Protein AF-A0A7R9BVS1-F1 (afdb_monomer)

Sequence (478 aa):
MEEESVSETPSDIEQAKMPVARDATTQDTLRSAGSISSQEAVDLSFDETMDLSGYHGETYTNYKREGGYSLYFRLEILYWLICMLVGIIIGLLVFAVDIISRTFGHFKYALMSRIVQDCNNDITSCFQVMLFITLGINIVATMISAIIAAFEGARTYSGSGLTLTATYLNGIFLPRALCVRTGFAMAIGIMFSLLGGMPTGREAPMVYLSAILMTSIASGAFFSRLSDKNFLWHFGAVDRDQKDLVSIGAAAGFAATLGTPFGGVIYVLEEGASFWKQSLAAKATMTAFLAFFVASQLTQLTYLAPYNHDIFGSLLEPGLGMDLGIALLDVPVAILMGTLGGALGALFNCMTMQLRKFRTGYVASIKKKLVESFVIALGVTGIMFANILTSSVCAEDKRVSRNLFDRRDSFQAVFNHNPVRVLLGPKLPILGMAAFSSGVLRRPVALTIMIAELINNFYFVPILLLTTISAMMIGNLF

Secondary structure (DSSP, 8-state):
---------TTSSTT--PPPP--THHHHHHTTSTT--HHHHHHHTT-EEP-TT--TTTHHHHHHHHSHHHHHHHHHHHHHHHHHHHHHHHHHHHHHHHHHHHHHHHHHHHHHHHHHHH--S-HHHHHHHHHHHHHHHHHHHHHHHHHHHHHS-TTTS-TTSHHHHHHHHTTEE-TTTT-HHHHHHHHHHHHHHHHTT-S--SHHHHHHHHHHHHHHHHTSTTTTTT---TTGGGGTSSHHHHHHHHHHHHHHHHHHHHS-HHHHHHHHHHHH-SS--HHHHHHHHHHHHHHHHHHHHHHHHHT-SS----TTS-SS-TT--------TTHHHHHHHHHHHHHHHHHHHHHHHHHHHHHHHHH--SHHHHHHHHHHHHHHHHHHHHHHHHH-----SSHHHHHHTTSTTHHHHHHHTT-TTHHHHTTHHHHHHHHHHHHHHH--HHHHHHHHHHHHT-GGGHHHHHHHHHHHHHHHHH-

Solvent-accessible surface area (backbone atoms only — not comparable to full-atom values): 25812 Å² total; per-residue (Å²): 138,80,86,83,82,85,82,82,75,100,73,80,81,83,71,84,77,75,83,80,81,78,71,72,69,64,63,62,59,59,70,72,57,84,85,71,51,79,66,56,58,56,56,59,74,66,56,44,72,50,64,73,78,62,68,61,77,56,62,54,48,46,48,62,67,72,54,42,73,68,49,54,53,51,53,52,52,47,50,54,49,50,41,48,55,46,14,44,52,45,4,51,48,51,40,52,55,49,52,53,43,48,53,47,46,51,52,56,50,51,53,52,53,48,58,58,67,73,52,82,85,54,72,67,64,44,51,50,53,53,45,54,52,53,46,49,51,18,42,54,28,37,49,54,17,49,50,49,40,54,72,68,29,69,82,60,55,52,83,53,35,44,65,57,50,43,42,40,40,67,38,40,43,60,88,71,47,76,33,68,68,51,39,52,48,48,59,55,25,48,44,26,29,52,60,20,66,49,100,65,79,68,56,49,40,45,18,34,36,23,17,26,50,33,37,32,57,50,27,23,65,65,44,60,83,77,45,93,66,75,72,42,41,70,56,40,74,44,69,54,45,36,44,54,32,32,44,29,15,31,8,16,20,33,1,35,65,71,66,15,35,66,19,16,43,41,37,39,45,75,58,40,48,94,73,81,57,71,70,55,52,53,49,21,45,51,15,2,47,40,3,23,49,43,21,50,52,54,54,56,62,70,38,75,54,102,51,96,59,78,77,86,34,32,100,48,65,81,73,67,83,61,84,69,71,84,50,83,71,52,53,65,52,30,41,52,37,2,42,52,16,0,48,52,13,29,51,49,51,51,52,51,49,53,51,48,54,48,37,63,73,75,42,67,50,65,71,49,44,50,52,48,54,48,54,48,39,51,49,53,48,50,51,55,55,49,48,60,73,68,52,85,77,79,65,89,45,79,66,53,63,66,35,55,78,36,87,75,42,38,58,62,62,61,58,78,75,46,85,70,54,83,80,61,52,83,58,53,64,56,46,42,52,44,2,28,50,12,12,60,69,63,46,30,67,26,51,32,41,29,53,23,51,37,62,70,41,70,84,47,38,68,57,44,38,48,12,10,45,38,0,27,56,46,22,70,74,104

Structure (mmCIF, N/CA/C/O backbone):
data_AF-A0A7R9BVS1-F1
#
_entry.id   AF-A0A7R9BVS1-F1
#
loop_
_atom_site.group_PDB
_atom_site.id
_atom_site.type_symbol
_atom_site.label_atom_id
_atom_site.label_alt_id
_atom_site.label_comp_id
_atom_site.label_asym_id
_atom_site.label_entity_id
_atom_site.label_seq_id
_atom_site.pdbx_PDB_ins_code
_atom_site.Cartn_x
_atom_site.Cartn_y
_atom_site.Cartn_z
_atom_site.occupancy
_atom_site.B_iso_or_equiv
_atom_site.auth_seq_id
_atom_site.auth_comp_id
_atom_site.auth_asym_id
_atom_site.auth_atom_id
_atom_site.pdbx_PDB_model_num
ATOM 1 N N . MET A 1 1 ? -29.706 -8.766 67.545 1.00 32.22 1 MET A N 1
ATOM 2 C CA . MET A 1 1 ? -30.332 -9.617 66.516 1.00 32.22 1 MET A CA 1
ATOM 3 C C . MET A 1 1 ? -29.886 -9.033 65.194 1.00 32.22 1 MET A C 1
ATOM 5 O O . MET A 1 1 ? -30.486 -8.076 64.735 1.00 32.22 1 MET A O 1
ATOM 9 N N . GLU A 1 2 ? -28.594 -9.183 64.924 1.00 24.02 2 GLU A N 1
ATOM 10 C CA . GLU A 1 2 ? -28.005 -10.291 64.148 1.00 24.02 2 GLU A CA 1
ATOM 11 C C . GLU A 1 2 ? -28.216 -10.062 62.653 1.00 24.02 2 GLU A C 1
ATOM 13 O O . GLU A 1 2 ? -29.323 -10.154 62.133 1.00 24.02 2 GLU A O 1
ATOM 18 N N . GLU A 1 3 ? -27.103 -9.665 62.036 1.00 22.92 3 GLU A N 1
ATOM 19 C CA . GLU A 1 3 ? -26.828 -9.681 60.609 1.00 22.92 3 GLU A CA 1
ATOM 20 C C . GLU A 1 3 ? -26.949 -11.112 60.073 1.00 22.92 3 GLU A C 1
ATOM 22 O O . GLU A 1 3 ? -26.413 -12.040 60.675 1.00 22.92 3 GLU A O 1
ATOM 27 N N . GLU A 1 4 ? -27.544 -11.275 58.893 1.00 24.16 4 GLU A N 1
ATOM 28 C CA . GLU A 1 4 ? -27.217 -12.394 58.011 1.00 24.16 4 GLU A CA 1
ATOM 29 C C . GLU A 1 4 ? -26.705 -11.832 56.685 1.00 24.16 4 GLU A C 1
ATOM 31 O O . GLU A 1 4 ? -27.445 -11.401 55.802 1.00 24.16 4 GLU A O 1
ATOM 36 N N . SER A 1 5 ? -25.379 -11.803 56.597 1.00 22.30 5 SER A N 1
ATOM 37 C CA . SER A 1 5 ? -24.600 -11.676 55.377 1.00 22.30 5 SER A CA 1
ATOM 38 C C . SER A 1 5 ? -24.616 -13.014 54.633 1.00 22.30 5 SER A C 1
ATOM 40 O O . SER A 1 5 ? -23.984 -13.975 55.079 1.00 22.30 5 SER A O 1
ATOM 42 N N . VAL A 1 6 ? -25.292 -13.084 53.487 1.00 25.03 6 VAL A N 1
ATOM 43 C CA . VAL A 1 6 ? -25.107 -14.198 52.550 1.00 25.03 6 VAL A CA 1
ATOM 44 C C . VAL A 1 6 ? -23.876 -13.889 51.706 1.00 25.03 6 VAL A C 1
ATOM 46 O O . VAL A 1 6 ? -23.833 -12.924 50.946 1.00 25.03 6 VAL A O 1
ATOM 49 N N . SER A 1 7 ? -22.846 -14.697 51.928 1.00 22.66 7 SER A N 1
ATOM 50 C CA . SER A 1 7 ? -21.613 -14.734 51.156 1.00 22.66 7 SER A CA 1
ATOM 51 C C . SER A 1 7 ? -21.810 -15.672 49.966 1.00 22.66 7 SER A C 1
ATOM 53 O O . SER A 1 7 ? -22.062 -16.859 50.152 1.00 22.66 7 SER A O 1
ATOM 55 N N . GLU A 1 8 ? -21.694 -15.152 48.746 1.00 23.56 8 GLU A N 1
ATOM 56 C CA . GLU A 1 8 ? -21.563 -15.975 47.541 1.00 23.56 8 GLU A CA 1
ATOM 57 C C . GLU A 1 8 ? -20.108 -15.924 47.066 1.00 23.56 8 GLU A C 1
ATOM 59 O O . GLU A 1 8 ? -19.511 -14.864 46.865 1.00 23.56 8 GLU A O 1
ATOM 64 N N . THR A 1 9 ? -19.508 -17.106 46.98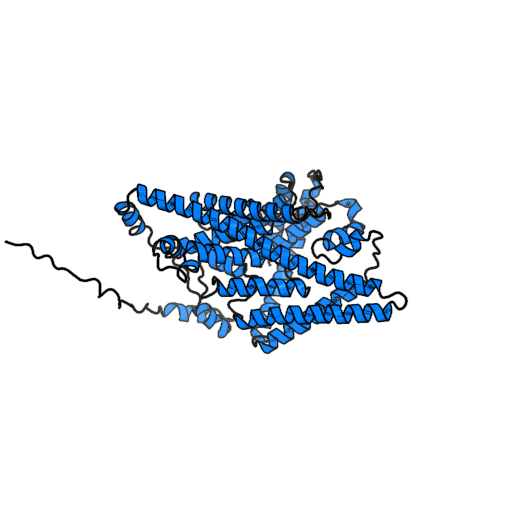3 1.00 23.55 9 THR A N 1
ATOM 65 C CA . THR A 1 9 ? -18.118 -17.362 46.611 1.00 23.55 9 THR A CA 1
ATOM 66 C C . THR A 1 9 ? -17.888 -17.241 45.097 1.00 23.55 9 THR A C 1
ATOM 68 O O . THR A 1 9 ? -18.787 -17.525 44.308 1.00 23.55 9 THR A O 1
ATOM 71 N N . PRO A 1 10 ? -16.668 -16.884 44.649 1.00 26.05 10 PRO A N 1
ATOM 72 C CA . PRO A 1 10 ? -16.351 -16.640 43.243 1.00 26.05 10 PRO A CA 1
ATOM 73 C C . PRO A 1 10 ? -16.032 -17.945 42.489 1.00 26.05 10 PRO A C 1
ATOM 75 O O . PRO A 1 10 ? -14.888 -18.178 42.102 1.00 26.05 10 PRO A O 1
ATOM 78 N N . SER A 1 11 ? -17.031 -18.809 42.293 1.00 25.31 11 SER A N 1
ATOM 79 C CA . SER A 1 11 ? -16.898 -20.045 41.493 1.00 25.31 11 SER A CA 1
ATOM 80 C C . SER A 1 11 ? -18.015 -20.286 40.470 1.00 25.31 11 SER A C 1
ATOM 82 O O . SER A 1 11 ? -17.870 -21.173 39.637 1.00 25.31 11 SER A O 1
ATOM 84 N N . ASP A 1 12 ? -19.070 -19.464 40.444 1.00 23.78 12 ASP A N 1
ATOM 85 C CA . ASP A 1 12 ? -20.275 -19.749 39.641 1.00 23.78 12 ASP A CA 1
ATOM 86 C C . ASP A 1 12 ? -20.422 -18.871 38.376 1.00 23.78 12 ASP A C 1
ATOM 88 O O . ASP A 1 12 ? -21.452 -18.881 37.706 1.00 23.78 12 ASP A O 1
ATOM 92 N N . ILE A 1 13 ? -19.371 -18.133 37.990 1.00 28.11 13 ILE A N 1
ATOM 93 C CA . ILE A 1 13 ? -19.349 -17.312 36.756 1.00 28.11 13 ILE A CA 1
ATOM 94 C C . ILE A 1 13 ? -18.940 -18.144 35.517 1.00 28.11 13 ILE A C 1
ATOM 96 O O . ILE A 1 13 ? -19.117 -17.724 34.372 1.00 28.11 13 ILE A O 1
ATOM 100 N N . GLU A 1 14 ? -18.477 -19.378 35.708 1.00 27.83 14 GLU A N 1
ATOM 101 C CA . GLU A 1 14 ? -18.008 -20.264 34.639 1.00 27.83 14 GLU A CA 1
ATOM 102 C C . GLU A 1 14 ? -19.115 -21.190 34.091 1.00 27.83 14 GLU A C 1
ATOM 104 O O . GLU A 1 14 ? -18.934 -22.400 34.088 1.00 27.83 14 GLU A O 1
ATOM 109 N N . GLN A 1 15 ? -20.267 -20.671 33.619 1.00 25.41 15 GLN A N 1
ATOM 110 C CA . GLN A 1 15 ? -21.163 -21.441 32.712 1.00 25.41 15 GLN A CA 1
ATOM 111 C C . GLN A 1 15 ? -22.359 -20.715 32.052 1.00 25.41 15 GLN A C 1
ATOM 113 O O . GLN A 1 15 ? -23.241 -21.377 31.506 1.00 25.41 15 GLN A O 1
ATOM 118 N N . ALA A 1 16 ? -22.409 -19.382 31.970 1.00 23.58 16 ALA A N 1
ATOM 119 C CA . ALA A 1 16 ? -23.481 -18.702 31.224 1.00 23.58 16 ALA A CA 1
ATOM 120 C C . ALA A 1 16 ? -23.173 -18.583 29.715 1.00 23.58 16 ALA A C 1
ATOM 122 O O . ALA A 1 16 ? -22.991 -17.494 29.175 1.00 23.58 16 ALA A O 1
ATOM 123 N N . LYS A 1 17 ? -23.124 -19.715 29.003 1.00 25.22 17 LYS A N 1
ATOM 124 C CA . LYS A 1 17 ? -23.156 -19.738 27.532 1.00 25.22 17 LYS A CA 1
ATOM 125 C C . LYS A 1 17 ? -24.623 -19.727 27.091 1.00 25.22 17 LYS A C 1
ATOM 127 O O . LYS A 1 17 ? -25.225 -20.785 26.926 1.00 25.22 17 LYS A O 1
ATOM 132 N N . MET A 1 18 ? -25.227 -18.545 26.955 1.00 22.34 18 MET A N 1
ATOM 133 C CA . MET A 1 18 ? -26.579 -18.445 26.390 1.00 22.34 18 MET A CA 1
ATOM 134 C C . MET A 1 18 ? -26.556 -18.724 24.876 1.00 22.34 18 MET A C 1
ATOM 136 O O . MET A 1 18 ? -25.643 -18.269 24.183 1.00 22.34 18 MET A O 1
ATOM 140 N N . PRO A 1 19 ? -27.544 -19.464 24.340 1.00 23.42 19 PRO A N 1
ATOM 141 C CA . PRO A 1 19 ? -27.681 -19.677 22.908 1.00 23.42 19 PRO A CA 1
ATOM 142 C C . PRO A 1 19 ? -28.219 -18.395 22.262 1.00 23.42 19 PRO A C 1
ATOM 144 O O . PRO A 1 19 ? -29.322 -17.954 22.577 1.00 23.42 19 PRO A O 1
ATOM 147 N N . VAL A 1 20 ? -27.451 -17.794 21.353 1.00 26.23 20 VAL A N 1
ATOM 148 C CA . VAL A 1 20 ? -27.939 -16.670 20.544 1.00 26.23 20 VAL A CA 1
ATOM 149 C C . VAL A 1 20 ? -29.036 -17.188 19.613 1.00 26.23 20 VAL A C 1
ATOM 151 O O . VAL A 1 20 ? -28.841 -18.148 18.861 1.00 26.23 20 VAL A O 1
ATOM 154 N N . ALA A 1 21 ? -30.213 -16.574 19.721 1.00 24.78 21 ALA A N 1
ATOM 155 C CA . ALA A 1 21 ? -31.386 -16.868 18.916 1.00 24.78 21 ALA A CA 1
ATOM 156 C C . ALA A 1 21 ? -31.069 -16.686 17.424 1.00 24.78 21 ALA A C 1
ATOM 158 O O . ALA A 1 21 ? -30.569 -15.650 16.994 1.00 24.78 21 ALA A O 1
ATOM 159 N N . ARG A 1 22 ? -31.353 -17.723 16.632 1.00 28.14 22 ARG A N 1
ATOM 160 C CA . ARG A 1 22 ? -31.291 -17.670 15.170 1.00 28.14 22 ARG A CA 1
ATOM 161 C C . ARG A 1 22 ? -32.528 -16.936 14.666 1.00 28.14 22 ARG A C 1
ATOM 163 O O . ARG A 1 22 ? -33.610 -17.521 14.660 1.00 28.14 22 ARG A O 1
ATOM 170 N N . ASP A 1 23 ? -32.363 -15.701 14.210 1.00 25.31 23 ASP A N 1
ATOM 171 C CA . ASP A 1 23 ? -33.404 -15.017 13.448 1.00 25.31 23 ASP A CA 1
ATOM 172 C C . ASP A 1 23 ? -33.556 -15.688 12.075 1.00 25.31 23 ASP A C 1
ATOM 174 O O . ASP A 1 23 ? -32.692 -15.614 11.198 1.00 25.31 23 ASP A O 1
ATOM 178 N N . ALA A 1 24 ? -34.674 -16.394 11.900 1.00 29.11 24 ALA A N 1
ATOM 179 C CA . ALA A 1 24 ? -35.049 -17.093 10.670 1.00 29.11 24 ALA A CA 1
ATOM 180 C C . ALA A 1 24 ? -35.364 -16.137 9.496 1.00 29.11 24 ALA A C 1
ATOM 182 O O . ALA A 1 24 ? -35.491 -16.566 8.353 1.00 29.11 24 ALA A O 1
ATOM 183 N N . THR A 1 25 ? -35.447 -14.833 9.753 1.00 28.58 25 THR A N 1
ATOM 184 C CA . THR A 1 25 ? -35.827 -13.779 8.800 1.00 28.58 25 THR A CA 1
ATOM 185 C C . THR A 1 25 ? -34.718 -13.385 7.818 1.00 28.58 25 THR A C 1
ATOM 187 O O . THR A 1 25 ? -35.017 -12.883 6.731 1.00 28.58 25 THR A O 1
ATOM 190 N N . THR A 1 26 ? -33.448 -13.665 8.130 1.00 32.09 26 THR A N 1
ATOM 191 C CA . THR A 1 26 ? -32.302 -13.347 7.251 1.00 32.09 26 THR A CA 1
ATOM 192 C C . THR A 1 26 ? -32.127 -14.367 6.117 1.00 32.09 26 THR A C 1
ATOM 194 O O . THR A 1 26 ? -31.581 -14.046 5.062 1.00 32.09 26 THR A O 1
ATOM 197 N N . GLN A 1 27 ? -32.623 -15.601 6.283 1.00 29.38 27 GLN A N 1
ATOM 198 C CA . GLN A 1 27 ? -32.535 -16.634 5.239 1.00 29.38 27 GLN A CA 1
ATOM 199 C C . GLN A 1 27 ? -33.532 -16.417 4.092 1.00 29.38 27 GLN A C 1
ATOM 201 O O . GLN A 1 27 ? -33.213 -16.729 2.942 1.00 29.38 27 GLN A O 1
ATOM 206 N N . ASP A 1 28 ? -34.703 -15.842 4.373 1.00 28.41 28 ASP A N 1
ATOM 207 C CA . ASP A 1 28 ? -35.747 -15.649 3.361 1.00 28.41 28 ASP A CA 1
ATOM 208 C C . ASP A 1 28 ? -35.514 -14.410 2.482 1.00 28.41 28 ASP A C 1
ATOM 210 O O . ASP A 1 28 ? -35.874 -14.409 1.303 1.00 28.41 28 ASP A O 1
ATOM 214 N N . THR A 1 29 ? -34.815 -13.389 2.986 1.00 31.98 29 THR A N 1
ATOM 215 C CA . THR A 1 29 ? -34.440 -12.205 2.190 1.00 31.98 29 THR A CA 1
ATOM 216 C C . THR A 1 29 ? -33.319 -12.502 1.186 1.00 31.98 29 THR A C 1
ATOM 218 O O . THR A 1 29 ? -33.362 -12.004 0.057 1.00 31.98 29 THR A O 1
ATOM 221 N N . LEU A 1 30 ? -32.381 -13.397 1.522 1.00 32.88 30 LEU A N 1
ATOM 222 C CA . LEU A 1 30 ? -31.272 -13.811 0.646 1.00 32.88 30 LEU A CA 1
ATOM 223 C C . LEU A 1 30 ? -31.706 -14.660 -0.562 1.00 32.88 30 LEU A C 1
ATOM 225 O O . LEU A 1 30 ? -30.997 -14.698 -1.565 1.00 32.88 30 LEU A O 1
ATOM 229 N N . ARG A 1 31 ? -32.880 -15.306 -0.520 1.00 28.92 31 ARG A N 1
ATOM 230 C CA . ARG A 1 31 ? -33.430 -16.050 -1.673 1.00 28.92 31 ARG A CA 1
ATOM 231 C C . ARG A 1 31 ? -34.017 -15.150 -2.763 1.00 28.92 31 ARG A C 1
ATOM 233 O O . ARG A 1 31 ? -34.166 -15.605 -3.894 1.00 28.92 31 ARG A O 1
ATOM 240 N N . SER A 1 32 ? -34.339 -13.895 -2.442 1.00 29.52 32 SER A N 1
ATOM 241 C CA . SER A 1 32 ? -34.945 -12.948 -3.392 1.00 29.52 32 SER A CA 1
ATOM 242 C C . SER A 1 32 ? -33.923 -12.196 -4.259 1.00 29.52 32 SER A C 1
ATOM 244 O O . SER A 1 32 ? -34.271 -11.697 -5.328 1.00 29.52 32 SER A O 1
ATOM 246 N N . ALA A 1 33 ? -32.650 -12.170 -3.851 1.00 32.38 33 ALA A N 1
ATOM 247 C CA . ALA A 1 33 ? -31.555 -11.574 -4.610 1.00 32.38 33 ALA A CA 1
ATOM 248 C C . ALA A 1 33 ? -30.860 -12.651 -5.461 1.00 32.38 33 ALA A C 1
ATOM 250 O O . ALA A 1 33 ? -29.947 -13.347 -5.019 1.00 32.38 33 ALA A O 1
ATOM 251 N N . GLY A 1 34 ? -31.328 -12.826 -6.696 1.00 34.31 34 GLY A N 1
ATOM 252 C CA . GLY A 1 34 ? -30.728 -13.765 -7.641 1.00 34.31 34 GLY A CA 1
ATOM 253 C C . GLY A 1 34 ? -29.242 -13.476 -7.909 1.00 34.31 34 GLY A C 1
ATOM 254 O O . GLY A 1 34 ? -28.859 -12.327 -8.118 1.00 34.31 34 GLY A O 1
ATOM 255 N N . SER A 1 35 ? -28.451 -14.557 -7.990 1.00 31.30 35 SER A N 1
ATOM 256 C CA . SER A 1 35 ? -27.040 -14.669 -8.436 1.00 31.30 35 SER A CA 1
ATOM 257 C C . SER A 1 35 ? -25.898 -14.687 -7.402 1.00 31.30 35 SER A C 1
ATOM 259 O O . SER A 1 35 ? -24.747 -14.497 -7.787 1.00 31.30 35 SER A O 1
ATOM 261 N N . ILE A 1 36 ? -26.145 -15.022 -6.132 1.00 35.16 36 ILE A N 1
ATOM 262 C CA . ILE A 1 36 ? -25.046 -15.330 -5.193 1.00 35.16 36 ILE A CA 1
ATOM 263 C C . ILE A 1 36 ? -24.688 -16.820 -5.296 1.00 35.16 36 ILE A C 1
ATOM 265 O O . ILE A 1 36 ? -25.555 -17.690 -5.181 1.00 35.16 36 ILE A O 1
ATOM 269 N N . SER A 1 37 ? -23.412 -17.130 -5.541 1.00 34.16 37 SER A N 1
ATOM 270 C CA . SER A 1 37 ? -22.929 -18.513 -5.542 1.00 34.16 37 SER A CA 1
ATOM 271 C C . SER A 1 37 ? -23.048 -19.121 -4.135 1.00 34.16 37 SER A C 1
ATOM 273 O O . SER A 1 37 ? -22.843 -18.446 -3.129 1.00 34.16 37 SER A O 1
ATOM 275 N N . SER A 1 38 ? -23.358 -20.414 -4.023 1.00 30.06 38 SER A N 1
ATOM 276 C CA . SER A 1 38 ? -23.560 -21.089 -2.728 1.00 30.06 38 SER A CA 1
ATOM 277 C C . SER A 1 38 ? -22.334 -21.056 -1.799 1.00 30.06 38 SER A C 1
ATOM 279 O O . SER A 1 38 ? -22.481 -21.274 -0.603 1.00 30.06 38 SER A O 1
ATOM 281 N N . GLN A 1 39 ? -21.138 -20.764 -2.321 1.00 32.47 39 GLN A N 1
ATOM 282 C CA . GLN A 1 39 ? -19.931 -20.517 -1.524 1.00 32.47 39 GLN A CA 1
ATOM 283 C C . GLN A 1 39 ? -19.864 -19.086 -0.968 1.00 32.47 39 GLN A C 1
ATOM 285 O O . GLN A 1 39 ? -19.523 -18.928 0.197 1.00 32.47 39 GLN A O 1
ATOM 290 N N . GLU A 1 40 ? -20.259 -18.061 -1.731 1.00 32.91 40 GLU A N 1
ATOM 291 C CA . GLU A 1 40 ? -20.332 -16.674 -1.234 1.00 32.91 40 GLU A CA 1
ATOM 292 C C . GLU A 1 40 ? -21.404 -16.505 -0.149 1.00 32.91 40 GLU A C 1
ATOM 294 O O . GLU A 1 40 ? -21.181 -15.790 0.821 1.00 32.91 40 GLU A O 1
ATOM 299 N N . ALA A 1 41 ? -22.537 -17.209 -0.254 1.00 28.03 41 ALA A N 1
ATOM 300 C CA . ALA A 1 41 ? -23.584 -17.182 0.774 1.00 28.03 41 ALA A CA 1
ATOM 301 C C . ALA A 1 41 ? -23.138 -17.833 2.099 1.00 28.03 41 ALA A C 1
ATOM 303 O O . ALA A 1 41 ? -23.508 -17.371 3.177 1.00 28.03 41 ALA A O 1
ATOM 304 N N . VAL A 1 42 ? -22.321 -18.891 2.024 1.00 38.44 42 VAL A N 1
ATOM 305 C CA . VAL A 1 42 ? -21.694 -19.500 3.206 1.00 38.44 42 VAL A CA 1
ATOM 306 C C . VAL A 1 42 ? -20.620 -18.569 3.761 1.00 38.44 42 VAL A C 1
ATOM 308 O O . VAL A 1 42 ? -20.534 -18.412 4.973 1.00 38.44 42 VAL A O 1
ATOM 311 N N . ASP A 1 43 ? -19.856 -17.889 2.907 1.00 34.03 43 ASP A N 1
ATOM 312 C CA . ASP A 1 43 ? -18.805 -16.978 3.348 1.00 34.03 43 ASP A CA 1
ATOM 313 C C . ASP A 1 43 ? -19.332 -15.706 4.031 1.00 34.03 43 ASP A C 1
ATOM 315 O O . ASP A 1 43 ? -18.746 -15.304 5.031 1.00 34.03 43 ASP A O 1
ATOM 319 N N . LEU A 1 44 ? -20.469 -15.158 3.583 1.00 42.59 44 LEU A N 1
ATOM 320 C CA . LEU A 1 44 ? -21.172 -14.048 4.245 1.00 42.59 44 LEU A CA 1
ATOM 321 C C . LEU A 1 44 ? -21.760 -14.424 5.614 1.00 42.59 44 LEU A C 1
ATOM 323 O O . LEU A 1 44 ? -21.952 -13.551 6.450 1.00 42.59 44 LEU A O 1
ATOM 327 N N . SER A 1 45 ? -22.049 -15.707 5.860 1.00 33.75 45 SER A N 1
ATOM 328 C CA . SER A 1 45 ? -22.611 -16.158 7.144 1.00 33.75 45 SER A CA 1
ATOM 329 C C . SER A 1 45 ? -21.589 -16.238 8.288 1.00 33.75 45 SER A C 1
ATOM 331 O O . SER A 1 45 ? -21.985 -16.458 9.430 1.00 33.75 45 SER A O 1
ATOM 333 N N . PHE A 1 46 ? -20.293 -16.070 7.989 1.00 46.34 46 PHE A N 1
ATOM 334 C CA . PHE A 1 46 ? -19.196 -16.103 8.967 1.00 46.34 46 PHE A CA 1
ATOM 335 C C . PHE A 1 46 ? -18.639 -14.723 9.338 1.00 46.34 46 PHE A C 1
ATOM 337 O O . PHE A 1 46 ? -17.858 -14.640 10.286 1.00 46.34 46 PHE A O 1
ATOM 344 N N . ASP A 1 47 ? -18.991 -13.671 8.597 1.00 51.94 47 ASP A N 1
ATOM 345 C CA . ASP A 1 47 ? -18.524 -12.316 8.878 1.00 51.94 47 ASP A CA 1
ATOM 346 C C . ASP A 1 47 ? -19.491 -11.664 9.877 1.00 51.94 47 ASP A C 1
ATOM 348 O O . ASP A 1 47 ? -20.636 -11.344 9.555 1.00 51.94 47 ASP A O 1
ATOM 352 N N . GLU A 1 48 ? -19.037 -11.508 11.119 1.00 65.12 48 GLU A N 1
ATOM 353 C CA . GLU A 1 48 ? -19.816 -10.884 12.189 1.00 65.12 48 GLU A CA 1
ATOM 354 C C . GLU A 1 48 ? -19.668 -9.358 12.121 1.00 65.12 48 GLU A C 1
ATOM 356 O O . GLU A 1 48 ? -18.587 -8.816 11.872 1.00 65.12 48 GLU A O 1
ATOM 361 N N . THR A 1 49 ? -20.759 -8.626 12.329 1.00 69.00 49 THR A N 1
ATOM 362 C CA . THR A 1 49 ? -20.695 -7.169 12.484 1.00 69.00 49 THR A CA 1
ATOM 363 C C . THR A 1 49 ? -20.150 -6.831 13.866 1.00 69.00 49 THR A C 1
ATOM 365 O O . THR A 1 49 ? -20.636 -7.369 14.855 1.00 69.00 49 THR A O 1
ATOM 368 N N . MET A 1 50 ? -19.175 -5.922 13.951 1.00 62.22 50 MET A N 1
ATOM 369 C CA . MET A 1 50 ? -18.670 -5.427 15.234 1.00 62.22 50 MET A CA 1
ATOM 370 C C . MET A 1 50 ? -19.755 -4.649 15.978 1.00 62.22 50 MET A C 1
ATOM 372 O O . MET A 1 50 ? -20.374 -3.739 15.414 1.00 62.22 50 MET A O 1
ATOM 376 N N . ASP A 1 51 ? -19.886 -4.907 17.277 1.00 63.81 51 ASP A N 1
ATOM 377 C CA . ASP A 1 51 ? -20.795 -4.181 18.164 1.00 63.81 51 ASP A CA 1
ATOM 378 C C . ASP A 1 51 ? -20.229 -2.796 18.531 1.00 63.81 51 ASP A C 1
ATOM 380 O O . ASP A 1 51 ? -19.840 -2.488 19.660 1.00 63.81 51 ASP A O 1
ATOM 384 N N . LEU A 1 52 ? -20.206 -1.890 17.548 1.00 56.50 52 LEU A N 1
ATOM 385 C CA . LEU A 1 52 ? -19.797 -0.486 17.721 1.00 56.50 52 LEU A CA 1
ATOM 386 C C . LEU A 1 52 ? -20.803 0.340 18.539 1.00 56.50 52 LEU A C 1
ATOM 388 O O . LEU A 1 52 ? -20.484 1.458 18.969 1.00 56.50 52 LEU A O 1
ATOM 392 N N . SER A 1 53 ? -22.011 -0.200 18.720 1.00 54.09 53 SER A N 1
ATOM 393 C CA . SER A 1 53 ? -23.093 0.319 19.559 1.00 54.09 53 SER A CA 1
ATOM 394 C C . SER A 1 53 ? -22.860 0.067 21.049 1.00 54.09 53 SER A C 1
ATOM 396 O O . SER A 1 53 ? -23.605 0.625 21.854 1.00 54.09 53 SER A O 1
ATOM 398 N N . GLY A 1 54 ? -21.826 -0.714 21.405 1.00 50.53 54 GLY A N 1
ATOM 399 C CA . GLY A 1 54 ? -21.490 -1.132 22.762 1.00 50.53 54 GLY A CA 1
ATOM 400 C C . GLY A 1 54 ? -21.751 -0.060 23.819 1.00 50.53 54 GLY A C 1
ATOM 401 O O . GLY A 1 54 ? -20.971 0.881 23.970 1.00 50.53 54 GLY A O 1
ATOM 402 N N . TYR A 1 55 ? -22.897 -0.225 24.492 1.00 43.72 55 TYR A N 1
ATOM 403 C CA . TYR A 1 55 ? -23.309 0.175 25.842 1.00 43.72 55 TYR A CA 1
ATOM 404 C C . TYR A 1 55 ? -22.343 1.094 26.629 1.00 43.72 55 TYR A C 1
ATOM 406 O O . TYR A 1 55 ? -21.934 0.810 27.748 1.00 43.72 55 TYR A O 1
ATOM 414 N N . HIS A 1 56 ? -21.996 2.263 26.090 1.00 44.38 56 HIS A N 1
ATOM 415 C CA . HIS A 1 56 ? -21.215 3.279 26.812 1.00 44.38 56 HIS A CA 1
ATOM 416 C C . HIS A 1 56 ? -22.035 4.039 27.868 1.00 44.38 56 HIS A C 1
ATOM 418 O O . HIS A 1 56 ? -21.471 4.827 28.627 1.00 44.38 56 HIS A O 1
ATOM 424 N N . GLY A 1 57 ? -23.354 3.834 27.916 1.00 45.66 57 GLY A N 1
ATOM 425 C CA . GLY A 1 57 ? -24.245 4.587 28.795 1.00 45.66 57 GLY A CA 1
ATOM 426 C C . GLY A 1 57 ? -24.095 4.248 30.276 1.00 45.66 57 GLY A C 1
ATOM 427 O O . GLY A 1 57 ? -24.141 5.166 31.090 1.00 45.66 57 GLY A O 1
ATOM 428 N N . GLU A 1 58 ? -23.882 2.973 30.624 1.00 39.88 58 GLU A N 1
ATOM 429 C CA . GLU A 1 58 ? -24.015 2.495 32.014 1.00 39.88 58 GLU A CA 1
ATOM 430 C C . GLU A 1 58 ? -22.723 1.902 32.594 1.00 39.88 58 GLU A C 1
ATOM 432 O O . GLU A 1 58 ? -22.301 2.311 33.668 1.00 39.88 58 GLU A O 1
ATOM 437 N N . THR A 1 59 ? -22.008 1.011 31.903 1.00 46.12 59 THR A N 1
ATOM 438 C CA . THR A 1 59 ? -20.774 0.407 32.455 1.00 46.12 59 THR A CA 1
ATOM 439 C C . THR A 1 59 ? -19.578 1.362 32.435 1.00 46.12 59 THR A C 1
ATOM 441 O O . THR A 1 59 ? -18.823 1.424 33.402 1.00 46.12 59 THR A O 1
ATOM 444 N N . TYR A 1 60 ? -19.421 2.173 31.383 1.00 49.53 60 TYR A N 1
ATOM 445 C CA . TYR A 1 60 ? -18.333 3.160 31.288 1.00 49.53 60 TYR A CA 1
ATOM 446 C C . TYR A 1 60 ? -18.544 4.353 32.233 1.00 49.53 60 TYR A C 1
ATOM 448 O O . TYR A 1 60 ? -17.596 4.875 32.822 1.00 49.53 60 TYR A O 1
ATOM 456 N N . THR A 1 61 ? -19.795 4.786 32.413 1.00 50.84 61 THR A N 1
ATOM 457 C CA . THR A 1 61 ? -20.160 5.816 33.394 1.00 50.84 61 THR A CA 1
ATOM 458 C C . THR A 1 61 ? -20.029 5.299 34.820 1.00 50.84 61 THR A C 1
ATOM 460 O O . THR A 1 61 ? -19.537 6.055 35.654 1.00 50.84 61 THR A O 1
ATOM 463 N N . ASN A 1 62 ? -20.362 4.031 35.090 1.00 49.44 62 ASN A N 1
ATOM 464 C CA . ASN A 1 62 ? -20.136 3.395 36.391 1.00 49.44 62 ASN A CA 1
ATOM 465 C C . ASN A 1 62 ? -18.641 3.250 36.700 1.00 49.44 62 ASN A C 1
ATOM 467 O O . ASN A 1 62 ? -18.219 3.665 37.773 1.00 49.44 62 ASN A O 1
ATOM 471 N N . TYR A 1 63 ? -17.800 2.852 35.740 1.00 52.97 63 TYR A N 1
ATOM 472 C CA . TYR A 1 63 ? -16.339 2.835 35.929 1.00 52.97 63 TYR A CA 1
ATOM 473 C C . TYR A 1 63 ? -15.758 4.244 36.141 1.00 52.97 63 TYR A C 1
ATOM 475 O O . TYR A 1 63 ? -14.857 4.452 36.955 1.00 52.97 63 TYR A O 1
ATOM 483 N N . LYS A 1 64 ? -16.306 5.253 35.448 1.00 50.84 64 LYS A N 1
ATOM 484 C CA . LYS A 1 64 ? -15.971 6.673 35.653 1.00 50.84 64 LYS A CA 1
ATOM 485 C C . LYS A 1 64 ? -16.431 7.187 37.025 1.00 50.84 64 LYS A C 1
ATOM 487 O O . LYS A 1 64 ? -15.813 8.109 37.559 1.00 50.84 64 LYS A O 1
ATOM 492 N N . ARG A 1 65 ? -17.494 6.604 37.586 1.00 53.84 65 ARG A N 1
ATOM 493 C CA . ARG A 1 65 ? -18.023 6.896 38.927 1.00 53.84 65 ARG A CA 1
ATOM 494 C C . ARG A 1 65 ? -17.224 6.200 40.032 1.00 53.84 65 ARG A C 1
ATOM 496 O O . ARG A 1 65 ? -17.002 6.816 41.066 1.00 53.84 65 ARG A O 1
ATOM 503 N N . GLU A 1 66 ? -16.775 4.969 39.800 1.00 60.50 66 GLU A N 1
ATOM 504 C CA . GLU A 1 66 ? -16.106 4.112 40.790 1.00 60.50 66 GLU A CA 1
ATOM 505 C C . GLU A 1 66 ? -14.574 4.273 40.805 1.00 60.50 66 GLU A C 1
ATOM 507 O O . GLU A 1 66 ? -13.960 4.231 41.867 1.00 60.50 66 GLU A O 1
ATOM 512 N N . GLY A 1 67 ? -13.935 4.516 39.654 1.00 61.28 67 GLY A N 1
ATOM 513 C CA . GLY A 1 67 ? -12.470 4.529 39.515 1.00 61.28 67 GLY A CA 1
ATOM 514 C C . GLY A 1 67 ? -11.762 5.819 39.951 1.00 61.28 67 GLY A C 1
ATOM 515 O O . GLY A 1 67 ? -10.537 5.845 40.065 1.00 61.28 67 GLY A O 1
ATOM 516 N N . GLY A 1 68 ? -12.500 6.900 40.207 1.00 72.50 68 GLY A N 1
ATOM 517 C CA . GLY A 1 68 ? -11.935 8.203 40.567 1.00 72.50 68 GLY A CA 1
ATOM 518 C C . GLY A 1 68 ? -11.141 8.886 39.437 1.00 72.50 68 GLY A C 1
ATOM 519 O O . GLY A 1 68 ? -10.564 8.264 38.544 1.00 72.50 68 GLY A O 1
ATOM 520 N N . TYR A 1 69 ? -11.069 10.220 39.480 1.00 76.19 69 TYR A N 1
ATOM 521 C CA . TYR A 1 69 ? -10.399 11.028 38.445 1.00 76.19 69 TYR A CA 1
ATOM 522 C C . TYR A 1 69 ? -8.910 10.663 38.253 1.00 76.19 69 TYR A C 1
ATOM 524 O O . TYR A 1 69 ? -8.380 10.740 37.144 1.00 76.19 69 TYR A O 1
ATOM 532 N N . SER A 1 70 ? -8.233 10.219 39.321 1.00 78.75 70 SER A N 1
ATOM 533 C CA . SER A 1 70 ? -6.809 9.855 39.289 1.00 78.75 70 SER A CA 1
ATOM 534 C C . SER A 1 70 ? -6.521 8.604 38.449 1.00 78.75 70 SER A C 1
ATOM 536 O O . SER A 1 70 ? -5.532 8.587 37.715 1.00 78.75 70 SER A O 1
ATOM 538 N N . LEU A 1 71 ? -7.377 7.575 38.504 1.00 77.06 71 LEU A N 1
ATOM 539 C CA . LEU A 1 71 ? -7.200 6.356 37.707 1.00 77.06 71 LEU A CA 1
ATOM 540 C C . LEU A 1 71 ? -7.399 6.648 36.220 1.00 77.06 71 LEU A C 1
ATOM 542 O O . LEU A 1 71 ? -6.578 6.242 35.401 1.00 77.06 71 LEU A O 1
ATOM 546 N N . TYR A 1 72 ? -8.442 7.412 35.886 1.00 75.44 72 TYR A N 1
ATOM 547 C CA . TYR A 1 72 ? -8.713 7.839 34.515 1.00 75.44 72 TYR A CA 1
ATOM 548 C C . TYR A 1 72 ? -7.533 8.615 33.924 1.00 75.44 72 TYR A C 1
ATOM 550 O O . TYR A 1 72 ? -7.064 8.311 32.830 1.00 75.44 72 TYR A O 1
ATOM 558 N N . PHE A 1 73 ? -7.002 9.579 34.680 1.00 81.94 73 PHE A N 1
ATOM 559 C CA . PHE A 1 73 ? -5.844 10.355 34.252 1.00 81.94 73 PHE A CA 1
ATOM 560 C C . PHE A 1 73 ? -4.608 9.470 34.005 1.00 81.94 73 PHE A C 1
ATOM 562 O O . PHE A 1 73 ? -3.909 9.652 33.010 1.00 81.94 73 PHE A O 1
ATOM 569 N N . ARG A 1 74 ? -4.363 8.466 34.863 1.00 83.00 74 ARG A N 1
ATOM 570 C CA . ARG A 1 74 ? -3.268 7.494 34.682 1.00 83.00 74 ARG A CA 1
ATOM 571 C C . ARG A 1 74 ? -3.461 6.610 33.448 1.00 83.00 74 ARG A C 1
ATOM 573 O O . ARG A 1 74 ? -2.492 6.384 32.727 1.00 83.00 74 ARG A O 1
ATOM 580 N N . LEU A 1 75 ? -4.679 6.126 33.201 1.00 80.62 75 LEU A N 1
ATOM 581 C CA . LEU A 1 75 ? -5.002 5.313 32.023 1.00 80.62 75 LEU A CA 1
ATOM 582 C C . LEU A 1 75 ? -4.838 6.112 30.728 1.00 80.62 75 LEU A C 1
ATOM 584 O O . LEU A 1 75 ? -4.263 5.609 29.767 1.00 80.62 75 LEU A O 1
ATOM 588 N N . GLU A 1 76 ? -5.264 7.374 30.718 1.00 84.06 76 GLU A N 1
ATOM 589 C CA . GLU A 1 76 ? -5.111 8.234 29.546 1.00 84.06 76 GLU A CA 1
ATOM 590 C C . GLU A 1 76 ? -3.628 8.499 29.243 1.00 84.06 76 GLU A C 1
ATOM 592 O O . GLU A 1 76 ? -3.198 8.310 28.106 1.00 84.06 76 GLU A O 1
ATOM 597 N N . ILE A 1 77 ? -2.811 8.840 30.252 1.00 87.12 77 ILE A N 1
ATOM 598 C CA . ILE A 1 77 ? -1.351 8.991 30.086 1.00 87.12 77 ILE A CA 1
ATOM 599 C C . ILE A 1 77 ? -0.722 7.704 29.556 1.00 87.12 77 ILE A C 1
ATOM 601 O O . ILE A 1 77 ? 0.097 7.742 28.638 1.00 87.12 77 ILE A O 1
ATOM 605 N N . LEU A 1 78 ? -1.099 6.560 30.121 1.00 85.88 78 LEU A N 1
ATOM 606 C CA . LEU A 1 78 ? -0.582 5.274 29.683 1.00 85.88 78 LEU A CA 1
ATOM 607 C C . LEU A 1 78 ? -0.926 4.996 28.220 1.00 85.88 78 LEU A C 1
ATOM 609 O O . LEU A 1 78 ? -0.066 4.534 27.476 1.00 85.88 78 LEU A O 1
ATOM 613 N N . TYR A 1 79 ? -2.143 5.319 27.786 1.00 85.88 79 TYR A N 1
ATOM 614 C CA . TYR A 1 79 ? -2.540 5.134 26.397 1.00 85.88 79 TYR A CA 1
ATOM 615 C C . TYR A 1 79 ? -1.697 6.004 25.451 1.00 85.88 79 TYR A C 1
ATOM 617 O O . TYR A 1 79 ? -1.218 5.518 24.426 1.00 85.88 79 TYR A O 1
ATOM 625 N N . TRP A 1 80 ? -1.423 7.258 25.824 1.00 90.81 80 TRP A N 1
ATOM 626 C CA . TRP A 1 80 ? -0.483 8.115 25.095 1.00 90.81 80 TRP A CA 1
ATOM 627 C C . TRP A 1 80 ? 0.927 7.515 25.024 1.00 90.81 80 TRP A C 1
ATOM 629 O O . TRP A 1 80 ? 1.536 7.508 23.954 1.00 90.81 80 TRP A O 1
ATOM 639 N N . LEU A 1 81 ? 1.435 6.963 26.129 1.00 90.94 81 LEU A N 1
ATOM 640 C CA . LEU A 1 81 ? 2.748 6.312 26.167 1.00 90.94 81 LEU A CA 1
ATOM 641 C C . LEU A 1 81 ? 2.803 5.053 25.293 1.00 90.94 81 LEU A C 1
ATOM 643 O O . LEU A 1 81 ? 3.787 4.856 24.583 1.00 90.94 81 LEU A O 1
ATOM 647 N N . ILE A 1 82 ? 1.751 4.230 25.295 1.00 89.69 82 ILE A N 1
ATOM 648 C CA . ILE A 1 82 ? 1.643 3.055 24.418 1.00 89.69 82 ILE A CA 1
ATOM 649 C C . ILE A 1 82 ? 1.638 3.500 22.953 1.00 89.69 82 ILE A C 1
ATOM 651 O O . ILE A 1 82 ? 2.409 2.975 22.155 1.00 89.69 82 ILE A O 1
ATOM 655 N N . CYS A 1 83 ? 0.837 4.511 22.605 1.00 92.44 83 CYS A N 1
ATOM 656 C CA . CYS A 1 83 ? 0.785 5.070 21.253 1.00 92.44 83 CYS A CA 1
ATOM 657 C C . CYS A 1 83 ? 2.158 5.579 20.784 1.00 92.44 83 CYS A C 1
ATOM 659 O O . CYS A 1 83 ? 2.535 5.361 19.633 1.00 92.44 83 CYS A O 1
ATOM 661 N N . MET A 1 84 ? 2.923 6.223 21.669 1.00 93.31 84 MET A N 1
ATOM 662 C CA . MET A 1 84 ? 4.281 6.694 21.381 1.00 93.31 84 MET A CA 1
ATOM 663 C C . MET A 1 84 ? 5.257 5.525 21.192 1.00 93.31 84 MET A C 1
ATOM 665 O O . MET A 1 84 ? 5.956 5.449 20.182 1.00 93.31 84 MET A O 1
ATOM 669 N N . LEU A 1 85 ? 5.274 4.572 22.127 1.00 93.94 85 LEU A N 1
ATOM 670 C CA . LEU A 1 85 ? 6.155 3.405 22.066 1.00 93.94 85 LEU A CA 1
ATOM 671 C C . LEU A 1 85 ? 5.915 2.590 20.789 1.00 93.94 85 LEU A C 1
ATOM 673 O O . LEU A 1 85 ? 6.859 2.235 20.085 1.00 93.94 85 LEU A O 1
ATOM 677 N N . VAL A 1 86 ? 4.648 2.329 20.464 1.00 93.62 86 VAL A N 1
ATOM 678 C CA . VAL A 1 86 ? 4.285 1.587 19.257 1.00 93.62 86 VAL A CA 1
ATOM 679 C C . VAL A 1 86 ? 4.634 2.374 17.994 1.00 93.62 86 VAL A C 1
ATOM 681 O O . VAL A 1 86 ? 5.095 1.768 17.033 1.00 93.62 86 VAL A O 1
ATOM 684 N N . GLY A 1 87 ? 4.492 3.704 17.986 1.00 95.94 87 GLY A N 1
ATOM 685 C CA . GLY A 1 87 ? 4.930 4.539 16.861 1.00 95.94 87 GLY A CA 1
ATOM 686 C C . GLY A 1 87 ? 6.410 4.340 16.523 1.00 95.94 87 GLY A C 1
ATOM 687 O O . GLY A 1 87 ? 6.756 4.135 15.360 1.00 95.94 87 GLY A O 1
ATOM 688 N N . ILE A 1 88 ? 7.277 4.288 17.541 1.00 96.38 88 ILE A N 1
ATOM 689 C CA . ILE A 1 88 ? 8.712 4.003 17.366 1.00 96.38 88 ILE A CA 1
ATOM 690 C C . ILE A 1 88 ? 8.925 2.600 16.785 1.00 96.38 88 ILE A C 1
ATOM 692 O O . ILE A 1 88 ? 9.696 2.429 15.840 1.00 96.38 88 ILE A O 1
ATOM 696 N N . ILE A 1 89 ? 8.220 1.597 17.318 1.00 95.69 89 ILE A N 1
ATOM 697 C CA . ILE A 1 89 ? 8.312 0.205 16.851 1.00 95.69 89 ILE A CA 1
ATOM 698 C C . ILE A 1 89 ? 7.854 0.079 15.390 1.00 95.69 89 ILE A C 1
ATOM 700 O O . ILE A 1 89 ? 8.506 -0.610 14.606 1.00 95.69 89 ILE A O 1
ATOM 704 N N . ILE A 1 90 ? 6.773 0.761 15.001 1.00 95.69 90 ILE A N 1
ATOM 705 C CA . ILE A 1 90 ? 6.282 0.787 13.617 1.00 95.69 90 ILE A CA 1
ATOM 706 C C . ILE A 1 90 ? 7.337 1.401 12.689 1.00 95.69 90 ILE A C 1
ATOM 708 O O . ILE A 1 90 ? 7.641 0.809 11.654 1.00 95.69 90 ILE A O 1
ATOM 712 N N . GLY A 1 91 ? 7.932 2.539 13.064 1.00 94.00 91 GLY A N 1
ATOM 713 C CA . GLY A 1 91 ? 8.996 3.170 12.277 1.00 94.00 91 GLY A CA 1
ATOM 714 C C . GLY A 1 91 ? 10.212 2.255 12.083 1.00 94.00 91 GLY A C 1
ATOM 715 O O . GLY A 1 91 ? 10.694 2.096 10.961 1.00 94.00 91 GLY A O 1
ATOM 716 N N . LEU A 1 92 ? 10.657 1.583 13.153 1.00 94.25 92 LEU A N 1
ATOM 717 C CA . LEU A 1 92 ? 11.743 0.594 13.110 1.00 94.25 92 LEU A CA 1
ATOM 718 C C . LEU A 1 92 ? 11.423 -0.590 12.193 1.00 94.25 92 LEU A C 1
ATOM 720 O O . LEU A 1 92 ? 12.279 -1.025 11.425 1.00 94.25 92 LEU A O 1
ATOM 724 N N . LEU A 1 93 ? 10.198 -1.113 12.263 1.00 92.62 93 LEU A N 1
ATOM 725 C CA . LEU A 1 93 ? 9.761 -2.232 11.436 1.00 92.62 93 LEU A CA 1
ATOM 726 C C . LEU A 1 93 ? 9.744 -1.863 9.950 1.00 92.62 93 LEU A C 1
ATOM 728 O O . LEU A 1 93 ? 10.275 -2.615 9.133 1.00 92.62 93 LEU A O 1
ATOM 732 N N . VAL A 1 94 ? 9.135 -0.728 9.597 1.00 90.50 94 VAL A N 1
ATOM 733 C CA . VAL A 1 94 ? 9.057 -0.274 8.200 1.00 90.50 94 VAL A CA 1
ATOM 734 C C . VAL A 1 94 ? 10.463 -0.073 7.643 1.00 90.50 94 VAL A C 1
ATOM 736 O O . VAL A 1 94 ? 10.766 -0.574 6.561 1.00 90.50 94 VAL A O 1
ATOM 739 N N . PHE A 1 95 ? 11.348 0.556 8.419 1.00 89.06 95 PHE A N 1
ATOM 740 C CA . PHE A 1 95 ? 12.759 0.691 8.074 1.00 89.06 95 PHE A CA 1
ATOM 741 C C . PHE A 1 95 ? 13.455 -0.671 7.891 1.00 89.06 95 PHE A C 1
ATOM 743 O O . PHE A 1 95 ? 14.161 -0.866 6.904 1.00 89.06 95 PHE A O 1
ATOM 750 N N . ALA A 1 96 ? 13.225 -1.642 8.782 1.00 90.31 96 ALA A N 1
ATOM 751 C CA . ALA A 1 96 ? 13.812 -2.980 8.686 1.00 90.31 96 ALA A CA 1
ATOM 752 C C . ALA A 1 96 ? 13.362 -3.733 7.418 1.00 90.31 96 ALA A C 1
ATOM 754 O O . ALA A 1 96 ? 14.177 -4.355 6.734 1.00 90.31 96 ALA A O 1
ATOM 755 N N . VAL A 1 97 ? 12.076 -3.665 7.065 1.00 87.00 97 VAL A N 1
ATOM 756 C CA . VAL A 1 97 ? 11.568 -4.278 5.826 1.00 87.00 97 VAL A CA 1
ATOM 757 C C . VAL A 1 97 ? 12.124 -3.567 4.593 1.00 87.00 97 VAL A C 1
ATOM 759 O O . VAL A 1 97 ? 12.485 -4.216 3.605 1.00 87.00 97 VAL A O 1
ATOM 762 N N . ASP A 1 98 ? 12.229 -2.240 4.654 1.00 82.50 98 ASP A N 1
ATOM 763 C CA . ASP A 1 98 ? 12.781 -1.414 3.588 1.00 82.50 98 ASP A CA 1
ATOM 764 C C . ASP A 1 98 ? 14.254 -1.747 3.306 1.00 82.50 98 ASP A C 1
ATOM 766 O O . ASP A 1 98 ? 14.596 -2.069 2.164 1.00 82.50 98 ASP A O 1
ATOM 770 N N . ILE A 1 99 ? 15.109 -1.751 4.335 1.00 83.94 99 ILE A N 1
ATOM 771 C CA . ILE A 1 99 ? 16.544 -2.022 4.177 1.00 83.94 99 ILE A CA 1
ATOM 772 C C . ILE A 1 99 ? 16.795 -3.429 3.634 1.00 83.94 99 ILE A C 1
ATOM 774 O O . ILE A 1 99 ? 17.537 -3.576 2.666 1.00 83.94 99 ILE A O 1
ATOM 778 N N . ILE A 1 100 ? 16.116 -4.452 4.164 1.00 86.62 100 ILE A N 1
ATOM 779 C CA . ILE A 1 100 ? 16.280 -5.837 3.699 1.00 86.62 100 ILE A CA 1
ATOM 780 C C . ILE A 1 100 ? 15.846 -5.966 2.232 1.00 86.62 100 ILE A C 1
ATOM 782 O O . ILE A 1 100 ? 16.572 -6.541 1.417 1.00 86.62 100 ILE A O 1
ATOM 786 N N . SER A 1 101 ? 14.700 -5.380 1.867 1.00 82.12 101 SER A N 1
ATOM 787 C CA . SER A 1 101 ? 14.209 -5.398 0.483 1.00 82.12 101 SER A CA 1
ATOM 788 C C . SER A 1 101 ? 15.184 -4.711 -0.479 1.00 82.12 101 SER A C 1
ATOM 790 O O . SER A 1 101 ? 15.415 -5.204 -1.586 1.00 82.12 101 SER A O 1
ATOM 792 N N . ARG A 1 102 ? 15.795 -3.592 -0.066 1.00 78.00 102 ARG A N 1
ATOM 793 C CA . ARG A 1 102 ? 16.812 -2.895 -0.868 1.00 78.00 102 ARG A CA 1
ATOM 794 C C . ARG A 1 102 ? 18.095 -3.699 -0.995 1.00 78.00 102 ARG A C 1
ATOM 796 O O . ARG A 1 102 ? 18.630 -3.794 -2.095 1.00 78.00 102 ARG A O 1
ATOM 803 N N . THR A 1 103 ? 18.576 -4.315 0.083 1.00 82.25 103 THR A N 1
ATOM 804 C CA . THR A 1 103 ? 19.763 -5.181 0.041 1.00 82.25 103 THR A CA 1
ATOM 805 C C . THR A 1 103 ? 19.564 -6.340 -0.935 1.00 82.25 103 THR A C 1
ATOM 807 O O . THR A 1 103 ? 20.460 -6.634 -1.726 1.00 82.25 103 THR A O 1
ATOM 810 N N . PHE A 1 104 ? 18.376 -6.949 -0.956 1.00 82.62 104 PHE A N 1
ATOM 811 C CA . PHE A 1 104 ? 18.007 -7.967 -1.943 1.00 82.62 104 PHE A CA 1
ATOM 812 C C . PHE A 1 104 ? 18.015 -7.438 -3.382 1.00 82.62 104 PHE A C 1
ATOM 814 O O . PHE A 1 104 ? 18.543 -8.104 -4.276 1.00 82.62 104 PHE A O 1
ATOM 821 N N . GLY A 1 105 ? 17.504 -6.225 -3.607 1.00 78.12 105 GLY A N 1
ATOM 822 C CA . GLY A 1 105 ? 17.604 -5.543 -4.899 1.00 78.12 105 GLY A CA 1
ATOM 823 C C . GLY A 1 105 ? 19.057 -5.325 -5.330 1.00 78.12 105 GLY A C 1
ATOM 824 O O . GLY A 1 105 ? 19.451 -5.755 -6.414 1.00 78.12 105 GLY A O 1
ATOM 825 N N . HIS A 1 106 ? 19.882 -4.736 -4.461 1.00 80.44 106 HIS A N 1
ATOM 826 C CA . HIS A 1 106 ? 21.303 -4.502 -4.727 1.00 80.44 106 HIS A CA 1
ATOM 827 C C . HIS A 1 106 ? 22.067 -5.791 -5.007 1.00 80.44 106 HIS A C 1
ATOM 829 O O . HIS A 1 106 ? 22.888 -5.811 -5.918 1.00 80.44 106 HIS A O 1
ATOM 835 N N . PHE A 1 107 ? 21.786 -6.871 -4.275 1.00 82.25 107 PHE A N 1
ATOM 836 C CA . PHE A 1 107 ? 22.397 -8.171 -4.531 1.00 82.25 107 PHE A CA 1
ATOM 837 C C . PHE A 1 107 ? 22.066 -8.678 -5.941 1.00 82.25 107 PHE A C 1
ATOM 839 O O . PHE A 1 107 ? 22.973 -9.041 -6.692 1.00 82.25 107 PHE A O 1
ATOM 846 N N . LYS A 1 108 ? 20.786 -8.630 -6.337 1.00 82.19 108 LYS A N 1
ATOM 847 C CA . LYS A 1 108 ? 20.341 -9.037 -7.678 1.00 82.19 108 LYS A CA 1
ATOM 848 C C . LYS A 1 108 ? 21.002 -8.198 -8.777 1.00 82.19 108 LYS A C 1
ATOM 850 O O . LYS A 1 108 ? 21.513 -8.753 -9.747 1.00 82.19 108 LYS A O 1
ATOM 855 N N . TYR A 1 109 ? 21.046 -6.876 -8.615 1.00 76.38 109 TYR A N 1
ATOM 856 C CA . TYR A 1 109 ? 21.659 -5.979 -9.601 1.00 76.38 109 TYR A CA 1
ATOM 857 C C . TYR A 1 109 ? 23.187 -6.064 -9.633 1.00 76.38 109 TYR A C 1
ATOM 859 O O . TYR A 1 109 ? 23.782 -5.957 -10.702 1.00 76.38 109 TYR A O 1
ATOM 867 N N . ALA A 1 110 ? 23.840 -6.305 -8.496 1.00 80.75 110 ALA A N 1
ATOM 868 C CA . ALA A 1 110 ? 25.279 -6.530 -8.449 1.00 80.75 110 ALA A CA 1
ATOM 869 C C . ALA A 1 110 ? 25.659 -7.824 -9.177 1.00 80.75 110 ALA A C 1
ATOM 871 O O . ALA A 1 110 ? 26.626 -7.830 -9.937 1.00 80.75 110 ALA A O 1
ATOM 872 N N . LEU A 1 111 ? 24.878 -8.896 -8.997 1.00 83.38 111 LEU A N 1
ATOM 873 C CA . LEU A 1 111 ? 25.053 -10.144 -9.743 1.00 83.38 111 LEU A CA 1
ATOM 874 C C . LEU A 1 111 ? 24.899 -9.906 -11.250 1.00 83.38 111 LEU A C 1
ATOM 876 O O . LEU A 1 111 ? 25.761 -10.304 -12.030 1.00 83.38 111 LEU A O 1
ATOM 880 N N . MET A 1 112 ? 23.845 -9.188 -11.640 1.00 78.56 112 MET A N 1
ATOM 881 C CA . MET A 1 112 ? 23.585 -8.807 -13.027 1.00 78.56 112 MET A CA 1
ATOM 882 C C . MET A 1 112 ? 24.752 -8.027 -13.646 1.00 78.56 112 MET A C 1
ATOM 884 O O . MET A 1 112 ? 25.230 -8.359 -14.727 1.00 78.56 112 MET A O 1
ATOM 888 N N . SER A 1 113 ? 25.250 -7.009 -12.940 1.00 79.81 113 SER A N 1
ATOM 889 C CA . SER A 1 113 ? 26.342 -6.163 -13.423 1.00 79.81 113 SER A CA 1
ATOM 890 C C . SER A 1 113 ? 27.656 -6.925 -13.585 1.00 79.81 113 SER A C 1
ATOM 892 O O . SER A 1 113 ? 28.432 -6.567 -14.465 1.00 79.81 113 SER A O 1
ATOM 894 N N . ARG A 1 114 ? 27.923 -7.941 -12.753 1.00 82.50 114 ARG A N 1
ATOM 895 C CA . ARG A 1 114 ? 29.111 -8.800 -12.896 1.00 82.50 114 ARG A CA 1
ATOM 896 C C . ARG A 1 114 ? 29.024 -9.652 -14.159 1.00 82.50 114 ARG A C 1
ATOM 898 O O . ARG A 1 114 ? 29.951 -9.633 -14.955 1.00 82.50 114 ARG A O 1
ATOM 905 N N . ILE A 1 115 ? 27.872 -10.288 -14.394 1.00 79.69 115 ILE A N 1
ATOM 906 C CA . ILE A 1 115 ? 27.627 -11.101 -15.599 1.00 79.69 115 ILE A CA 1
ATOM 907 C C . ILE A 1 115 ? 27.832 -10.269 -16.871 1.00 79.69 115 ILE A C 1
ATOM 909 O O . ILE A 1 115 ? 28.464 -10.732 -17.813 1.00 79.69 115 ILE A O 1
ATOM 913 N N . VAL A 1 116 ? 27.343 -9.025 -16.887 1.00 77.69 116 VAL A N 1
ATOM 914 C CA . VAL A 1 116 ? 27.515 -8.127 -18.038 1.00 77.69 116 VAL A CA 1
ATOM 915 C C . VAL A 1 116 ? 28.980 -7.716 -18.241 1.00 77.69 116 VAL A C 1
ATOM 917 O O . VAL A 1 116 ? 29.417 -7.616 -19.381 1.00 77.69 116 VAL A O 1
ATOM 920 N N . GLN A 1 117 ? 29.745 -7.481 -17.169 1.00 77.88 117 GLN A N 1
ATOM 921 C CA . GLN A 1 117 ? 31.156 -7.068 -17.260 1.00 77.88 117 GLN A CA 1
ATOM 922 C C . GLN A 1 117 ? 32.092 -8.200 -17.699 1.00 77.88 117 GLN A C 1
ATOM 924 O O . GLN A 1 117 ? 33.062 -7.941 -18.406 1.00 77.88 117 GLN A O 1
ATOM 929 N N . ASP A 1 118 ? 31.794 -9.440 -17.310 1.00 78.94 118 ASP A N 1
ATOM 930 C CA . ASP A 1 118 ? 32.607 -10.611 -17.658 1.00 78.94 118 ASP A CA 1
ATOM 931 C C . ASP A 1 118 ? 32.413 -11.052 -19.127 1.00 78.94 118 ASP A C 1
ATOM 933 O O . ASP A 1 118 ? 33.228 -11.792 -19.685 1.00 78.94 118 ASP A O 1
ATOM 937 N N . CYS A 1 119 ? 31.360 -10.575 -19.796 1.00 75.12 119 CYS A N 1
ATOM 938 C CA . CYS A 1 119 ? 31.076 -10.871 -21.198 1.00 75.12 119 CYS A CA 1
ATOM 939 C C . CYS A 1 119 ? 31.755 -9.879 -22.147 1.00 75.12 119 CYS A C 1
ATOM 941 O O . CYS A 1 119 ? 31.197 -8.827 -22.450 1.00 75.12 119 CYS A O 1
ATOM 943 N N . ASN A 1 120 ? 32.927 -10.234 -22.680 1.00 61.62 120 ASN A N 1
ATOM 944 C CA . ASN A 1 120 ? 33.693 -9.298 -23.507 1.00 61.62 120 ASN A CA 1
ATOM 945 C C . ASN A 1 120 ? 33.532 -9.456 -25.033 1.00 61.62 120 ASN A C 1
ATOM 947 O O . ASN A 1 120 ? 34.009 -8.580 -25.736 1.00 61.62 120 ASN A O 1
ATOM 951 N N . ASN A 1 121 ? 32.878 -10.501 -25.578 1.00 61.56 121 ASN A N 1
ATOM 952 C CA . ASN A 1 121 ? 32.835 -10.692 -27.048 1.00 61.56 121 ASN A CA 1
ATOM 953 C C . ASN A 1 121 ? 31.531 -11.261 -27.673 1.00 61.56 121 ASN A C 1
ATOM 955 O O . ASN A 1 121 ? 31.304 -10.994 -28.848 1.00 61.56 121 ASN A O 1
ATOM 959 N N . ASP A 1 122 ? 30.636 -11.948 -26.939 1.00 73.19 122 ASP A N 1
ATOM 960 C CA . ASP A 1 122 ? 29.379 -12.505 -27.497 1.00 73.19 122 ASP A CA 1
ATOM 961 C C . ASP A 1 122 ? 28.122 -11.951 -26.799 1.00 73.19 122 ASP A C 1
ATOM 963 O O . ASP A 1 122 ? 27.696 -12.429 -25.743 1.00 73.19 122 ASP A O 1
ATOM 967 N N . ILE A 1 123 ? 27.490 -10.950 -27.418 1.00 72.31 123 ILE A N 1
ATOM 968 C CA . ILE A 1 123 ? 26.322 -10.233 -26.868 1.00 72.31 123 ILE A CA 1
ATOM 969 C C . ILE A 1 123 ? 25.105 -11.164 -26.700 1.00 72.31 123 ILE A C 1
ATOM 971 O O . ILE A 1 123 ? 24.389 -11.083 -25.701 1.00 72.31 123 ILE A O 1
ATOM 975 N N . THR A 1 124 ? 24.873 -12.076 -27.649 1.00 75.50 124 THR A N 1
ATOM 976 C CA . THR A 1 124 ? 23.700 -12.971 -27.671 1.00 75.50 124 THR A CA 1
ATOM 977 C C . THR A 1 124 ? 23.761 -14.041 -26.585 1.00 75.50 124 THR A C 1
ATOM 979 O O . THR A 1 124 ? 22.801 -14.208 -25.832 1.00 75.50 124 THR A O 1
ATOM 982 N N . SER A 1 125 ? 24.897 -14.728 -26.458 1.00 77.38 125 SER A N 1
ATOM 983 C CA . SER A 1 125 ? 25.120 -15.752 -25.431 1.00 77.38 125 SER A CA 1
ATOM 984 C C . SER A 1 125 ? 25.078 -15.150 -24.026 1.00 77.38 125 SER A C 1
ATOM 986 O O . SER A 1 125 ? 24.475 -15.726 -23.120 1.00 77.38 125 SER A O 1
ATOM 988 N N . CYS A 1 126 ? 25.635 -13.948 -23.850 1.00 79.19 126 CYS A N 1
ATOM 989 C CA . CYS A 1 126 ? 25.589 -13.252 -22.569 1.00 79.19 126 CYS A CA 1
ATOM 990 C C . CYS A 1 126 ? 24.161 -12.887 -22.153 1.00 79.19 126 CYS A C 1
ATOM 992 O O . CYS A 1 126 ? 23.747 -13.127 -21.018 1.00 79.19 126 CYS A O 1
ATOM 994 N N . PHE A 1 127 ? 23.380 -12.354 -23.096 1.00 80.31 127 PHE A N 1
ATOM 995 C CA . PHE A 1 127 ? 21.993 -11.987 -22.850 1.00 80.31 127 PHE A CA 1
ATOM 996 C C . PHE A 1 127 ? 21.132 -13.200 -22.469 1.00 80.31 127 PHE A C 1
ATOM 998 O O . PHE A 1 127 ? 20.286 -13.106 -21.580 1.00 80.31 127 PHE A O 1
ATOM 1005 N N . GLN A 1 128 ? 21.375 -14.361 -23.084 1.00 83.25 128 GLN A N 1
ATOM 1006 C CA . GLN A 1 128 ? 20.694 -15.606 -22.719 1.00 83.25 128 GLN A CA 1
ATOM 1007 C C . GLN A 1 128 ? 21.038 -16.050 -21.292 1.00 83.25 128 GLN A C 1
ATOM 1009 O O . GLN A 1 128 ? 20.132 -16.340 -20.513 1.00 83.25 128 GLN A O 1
ATOM 1014 N N . VAL A 1 129 ? 22.322 -16.054 -20.916 1.00 86.06 129 VAL A N 1
ATOM 1015 C CA . VAL A 1 129 ? 22.761 -16.401 -19.550 1.00 86.06 129 VAL A CA 1
ATOM 1016 C C . VAL A 1 129 ? 22.139 -15.457 -18.519 1.00 86.06 129 VAL A C 1
ATOM 1018 O O . VAL A 1 129 ? 21.590 -15.896 -17.507 1.00 86.06 129 VAL A O 1
ATOM 1021 N N . MET A 1 130 ? 22.154 -14.161 -18.817 1.00 84.56 130 MET A N 1
ATOM 1022 C CA . MET A 1 130 ? 21.542 -13.111 -18.013 1.00 84.56 130 MET A CA 1
ATOM 1023 C C . MET A 1 130 ? 20.037 -13.343 -17.799 1.00 84.56 130 MET A C 1
ATOM 1025 O O . MET A 1 130 ? 19.536 -13.231 -16.673 1.00 84.56 130 MET A O 1
ATOM 1029 N N . LEU A 1 131 ? 19.326 -13.713 -18.868 1.00 85.75 131 LEU A N 1
ATOM 1030 C CA . LEU A 1 131 ? 17.904 -14.038 -18.836 1.00 85.75 131 LEU A CA 1
ATOM 1031 C C . LEU A 1 131 ? 17.637 -15.267 -17.973 1.00 85.75 131 LEU A C 1
ATOM 1033 O O . LEU A 1 131 ? 16.813 -15.184 -17.067 1.00 85.75 131 LEU A O 1
ATOM 1037 N N . PHE A 1 132 ? 18.337 -16.381 -18.194 1.00 89.44 132 PHE A N 1
ATOM 1038 C CA . PHE A 1 132 ? 18.090 -17.620 -17.450 1.00 89.44 132 PHE A CA 1
ATOM 1039 C C . PHE A 1 132 ? 18.381 -17.481 -15.953 1.00 89.44 132 PHE A C 1
ATOM 1041 O O . PHE A 1 132 ? 17.593 -17.961 -15.137 1.00 89.44 132 PHE A O 1
ATOM 1048 N N . ILE A 1 133 ? 19.460 -16.788 -15.575 1.00 88.94 133 ILE A N 1
ATOM 1049 C CA . ILE A 1 133 ? 19.793 -16.552 -14.162 1.00 88.94 133 ILE A CA 1
ATOM 1050 C C . ILE A 1 133 ? 18.737 -15.659 -13.504 1.00 88.94 133 ILE A C 1
ATOM 1052 O O . ILE A 1 133 ? 18.209 -16.002 -12.444 1.00 88.94 133 ILE A O 1
ATOM 1056 N N . THR A 1 134 ? 18.380 -14.540 -14.142 1.00 86.88 134 THR A N 1
ATOM 1057 C CA . THR A 1 134 ? 17.370 -13.617 -13.599 1.00 86.88 134 THR A CA 1
ATOM 1058 C C . THR A 1 134 ? 16.001 -14.282 -13.509 1.00 86.88 134 THR A C 1
ATOM 1060 O O . THR A 1 134 ? 15.297 -14.130 -12.511 1.00 86.88 134 THR A O 1
ATOM 1063 N N . LEU A 1 135 ? 15.641 -15.076 -14.518 1.00 91.25 135 LEU A N 1
ATOM 1064 C CA . LEU A 1 135 ? 14.414 -15.855 -14.532 1.00 91.25 135 LEU A CA 1
ATOM 1065 C C . LEU A 1 135 ? 14.388 -16.884 -13.400 1.00 91.25 135 LEU A C 1
ATOM 1067 O O . LEU A 1 135 ? 13.383 -16.981 -12.699 1.00 91.25 135 LEU A O 1
ATOM 1071 N N . GLY A 1 136 ? 15.492 -17.601 -13.177 1.00 92.44 136 GLY A N 1
ATOM 1072 C CA . GLY A 1 136 ? 15.624 -18.547 -12.070 1.00 92.44 136 GLY A CA 1
ATOM 1073 C C . GLY A 1 136 ? 15.421 -17.876 -10.711 1.00 92.44 136 GLY A C 1
ATOM 1074 O O . GLY A 1 136 ? 14.613 -18.345 -9.910 1.00 92.44 136 GLY A O 1
ATOM 1075 N N . ILE A 1 137 ? 16.080 -16.736 -10.474 1.00 91.38 137 ILE A N 1
ATOM 1076 C CA . ILE A 1 137 ? 15.929 -15.958 -9.233 1.00 91.38 137 ILE A CA 1
ATOM 1077 C C . ILE A 1 137 ? 14.478 -15.495 -9.055 1.00 91.38 137 ILE A C 1
ATOM 1079 O O . ILE A 1 137 ? 13.911 -15.660 -7.972 1.00 91.38 137 ILE A O 1
ATOM 1083 N N . ASN A 1 138 ? 13.858 -14.961 -10.112 1.00 92.56 138 ASN A N 1
ATOM 1084 C CA . ASN A 1 138 ? 12.485 -14.471 -10.055 1.00 92.56 138 ASN A CA 1
ATOM 1085 C C . ASN A 1 138 ? 11.486 -15.598 -9.765 1.00 92.56 138 ASN A C 1
ATOM 1087 O O . ASN A 1 138 ? 10.641 -15.464 -8.881 1.00 92.56 138 ASN A O 1
ATOM 1091 N N . ILE A 1 139 ? 11.602 -16.736 -10.451 1.00 94.38 139 ILE A N 1
ATOM 1092 C CA . ILE A 1 139 ? 10.732 -17.896 -10.231 1.00 94.38 139 ILE A CA 1
ATOM 1093 C C . ILE A 1 139 ? 10.888 -18.431 -8.805 1.00 94.38 139 ILE A C 1
ATOM 1095 O O . ILE A 1 139 ? 9.891 -18.631 -8.117 1.00 94.38 139 ILE A O 1
ATOM 1099 N N . VAL A 1 140 ? 12.119 -18.633 -8.329 1.00 94.94 140 VAL A N 1
ATOM 1100 C CA . VAL A 1 140 ? 12.353 -19.190 -6.987 1.00 94.94 140 VAL A CA 1
ATOM 1101 C C . VAL A 1 140 ? 11.804 -18.257 -5.907 1.00 94.94 140 VAL A C 1
ATOM 1103 O O . VAL A 1 140 ? 11.064 -18.703 -5.030 1.00 94.94 140 VAL A O 1
ATOM 1106 N N . ALA A 1 141 ? 12.099 -16.958 -5.987 1.00 93.94 141 ALA A N 1
ATOM 1107 C CA . ALA A 1 141 ? 11.634 -15.989 -4.998 1.00 93.94 141 ALA A CA 1
ATOM 1108 C C . ALA A 1 141 ? 10.099 -15.870 -4.985 1.00 93.94 141 ALA A C 1
ATOM 1110 O O . ALA A 1 141 ? 9.469 -15.922 -3.927 1.00 93.94 141 ALA A O 1
ATOM 1111 N N . THR A 1 142 ? 9.467 -15.789 -6.158 1.00 93.12 142 THR A N 1
ATOM 1112 C CA . THR A 1 142 ? 7.999 -15.707 -6.256 1.00 93.12 142 THR A CA 1
ATOM 1113 C C . THR A 1 142 ? 7.313 -16.978 -5.782 1.00 93.12 142 THR A C 1
ATOM 1115 O O . THR A 1 142 ? 6.251 -16.902 -5.165 1.00 93.12 142 THR A O 1
ATOM 1118 N N . MET A 1 143 ? 7.940 -18.140 -5.976 1.00 94.19 143 MET A N 1
ATOM 1119 C CA . MET A 1 143 ? 7.400 -19.396 -5.477 1.00 94.19 143 MET A CA 1
ATOM 1120 C C . MET A 1 143 ? 7.464 -19.517 -3.963 1.00 94.19 143 MET A C 1
ATOM 1122 O O . MET A 1 143 ? 6.481 -19.944 -3.361 1.00 94.19 143 MET A O 1
ATOM 1126 N N . ILE A 1 144 ? 8.548 -19.063 -3.331 1.00 93.88 144 ILE A N 1
ATOM 1127 C CA . ILE A 1 144 ? 8.625 -18.984 -1.866 1.00 93.88 144 ILE A CA 1
ATOM 1128 C C . ILE A 1 144 ? 7.502 -18.086 -1.326 1.00 93.88 144 ILE A C 1
ATOM 1130 O O . ILE A 1 144 ? 6.782 -18.486 -0.411 1.00 93.88 144 ILE A O 1
ATOM 1134 N N . SER A 1 145 ? 7.294 -16.914 -1.936 1.00 92.06 145 SER A N 1
ATOM 1135 C CA . SER A 1 145 ? 6.207 -15.998 -1.559 1.00 92.06 145 SER A CA 1
ATOM 1136 C C . SER A 1 145 ? 4.822 -16.653 -1.683 1.00 92.06 145 SER A C 1
ATOM 1138 O O . SER A 1 145 ? 4.024 -16.617 -0.745 1.00 92.06 145 SER A O 1
ATOM 1140 N N . ALA A 1 146 ? 4.554 -17.334 -2.801 1.00 90.81 146 ALA A N 1
ATOM 1141 C CA . ALA A 1 146 ? 3.280 -18.008 -3.040 1.00 90.81 146 ALA A CA 1
ATOM 1142 C C . ALA A 1 146 ? 3.041 -19.204 -2.097 1.00 90.81 146 ALA A C 1
ATOM 1144 O O . ALA A 1 146 ? 1.903 -19.468 -1.712 1.00 90.81 146 ALA A O 1
ATOM 1145 N N . ILE A 1 147 ? 4.098 -19.914 -1.693 1.00 91.62 147 ILE A N 1
ATOM 1146 C CA . ILE A 1 147 ? 4.016 -21.007 -0.714 1.00 91.62 147 ILE A CA 1
ATOM 1147 C C . ILE A 1 147 ? 3.644 -20.461 0.669 1.00 91.62 147 ILE A C 1
ATOM 1149 O O . ILE A 1 147 ? 2.740 -20.998 1.307 1.00 91.62 147 ILE A O 1
ATOM 1153 N N . ILE A 1 148 ? 4.279 -19.371 1.112 1.00 90.75 148 ILE A N 1
ATOM 1154 C CA . ILE A 1 148 ? 3.945 -18.706 2.384 1.00 90.75 148 ILE A CA 1
ATOM 1155 C C . ILE A 1 148 ? 2.477 -18.258 2.377 1.00 90.75 148 ILE A C 1
ATOM 1157 O O . ILE A 1 148 ? 1.732 -18.555 3.312 1.00 90.75 148 ILE A O 1
ATOM 1161 N N . ALA A 1 149 ? 2.043 -17.627 1.283 1.00 86.56 149 ALA A N 1
ATOM 1162 C CA . ALA A 1 149 ? 0.656 -17.219 1.078 1.00 86.56 149 ALA A CA 1
ATOM 1163 C C . ALA A 1 149 ? -0.328 -18.402 1.141 1.00 86.56 149 ALA A C 1
ATOM 1165 O O . ALA A 1 149 ? -1.419 -18.295 1.702 1.00 86.56 149 ALA A O 1
ATOM 1166 N N . ALA A 1 150 ? 0.052 -19.549 0.573 1.00 85.00 150 ALA A N 1
ATOM 1167 C CA . ALA A 1 150 ? -0.772 -20.750 0.581 1.00 85.00 150 ALA A CA 1
ATOM 1168 C C . ALA A 1 150 ? -0.905 -21.378 1.979 1.00 85.00 150 ALA A C 1
ATOM 1170 O O . ALA A 1 150 ? -1.978 -21.890 2.300 1.00 85.00 150 ALA A O 1
ATOM 1171 N N . PHE A 1 151 ? 0.148 -21.329 2.804 1.00 83.56 151 PHE A N 1
ATOM 1172 C CA . PHE A 1 151 ? 0.151 -21.907 4.154 1.00 83.56 151 PHE A CA 1
ATOM 1173 C C . PHE A 1 151 ? -0.740 -21.157 5.145 1.00 83.56 151 PHE A C 1
ATOM 1175 O O . PHE A 1 151 ? -1.402 -21.793 5.963 1.00 83.56 151 PHE A O 1
ATOM 1182 N N . GLU A 1 152 ? -0.786 -19.826 5.074 1.00 79.88 152 GLU A N 1
ATOM 1183 C CA . GLU A 1 152 ? -1.613 -19.016 5.984 1.00 79.88 152 GLU A CA 1
ATOM 1184 C C . GLU A 1 152 ? -3.108 -19.022 5.592 1.00 79.88 152 GLU A C 1
ATOM 1186 O O . GLU A 1 152 ? -3.980 -18.559 6.334 1.00 79.88 152 GLU A O 1
ATOM 1191 N N . GLY A 1 153 ? -3.416 -19.622 4.438 1.00 65.56 153 GLY A N 1
ATOM 1192 C CA . GLY A 1 153 ? -4.759 -19.777 3.906 1.00 65.56 153 GLY A CA 1
ATOM 1193 C C . GLY A 1 153 ? -5.189 -18.582 3.059 1.00 65.56 153 GLY A C 1
ATOM 1194 O O . GLY A 1 153 ? -4.985 -17.418 3.398 1.00 65.56 153 GLY A O 1
ATOM 1195 N N . ALA A 1 154 ? -5.864 -18.879 1.948 1.00 59.62 154 ALA A N 1
ATOM 1196 C CA . ALA A 1 154 ? -6.257 -17.882 0.953 1.00 59.62 154 ALA A CA 1
ATOM 1197 C C . ALA A 1 154 ? -7.249 -16.815 1.451 1.00 59.62 154 ALA A C 1
ATOM 1199 O O . ALA A 1 154 ? -7.448 -15.830 0.752 1.00 59.62 154 ALA A O 1
ATOM 1200 N N . ARG A 1 155 ? -7.891 -17.021 2.609 1.00 57.12 155 ARG A N 1
ATOM 1201 C CA . ARG A 1 155 ? -8.879 -16.097 3.191 1.00 57.12 155 ARG A CA 1
ATOM 1202 C C . ARG A 1 155 ? -8.196 -14.987 3.994 1.00 57.12 155 ARG A C 1
ATOM 1204 O O . ARG A 1 155 ? -8.548 -13.824 3.866 1.00 57.12 155 ARG A O 1
ATOM 1211 N N . THR A 1 156 ? -7.171 -15.359 4.755 1.00 58.75 156 THR A N 1
ATOM 1212 C CA . THR A 1 156 ? -6.383 -14.474 5.621 1.00 58.75 156 THR A CA 1
ATOM 1213 C C . THR A 1 156 ? -5.297 -13.721 4.854 1.00 58.75 156 THR A C 1
ATOM 1215 O O . THR A 1 156 ? -4.965 -12.590 5.191 1.00 58.75 156 THR A O 1
ATOM 1218 N N . TYR A 1 157 ? -4.759 -14.346 3.802 1.00 58.91 157 TYR A N 1
ATOM 1219 C CA . TYR A 1 157 ? -3.692 -13.818 2.951 1.00 58.91 157 TYR A CA 1
ATOM 1220 C C . TYR A 1 157 ? -4.239 -13.404 1.570 1.00 58.91 157 TYR A C 1
ATOM 1222 O O . TYR A 1 157 ? -3.721 -13.800 0.528 1.00 58.91 157 TYR A O 1
ATOM 1230 N N . SER A 1 158 ? -5.358 -12.676 1.526 1.00 56.44 158 SER A N 1
ATOM 1231 C CA . SER A 1 158 ? -5.933 -12.209 0.257 1.00 56.44 158 SER A CA 1
ATOM 1232 C C . SER A 1 158 ? -5.637 -10.730 0.025 1.00 56.44 158 SER A C 1
ATOM 1234 O O . SER A 1 158 ? -6.030 -9.870 0.812 1.00 56.44 158 SER A O 1
ATOM 1236 N N . GLY A 1 159 ? -4.970 -10.422 -1.088 1.00 68.12 159 GLY A N 1
ATOM 1237 C CA . GLY A 1 159 ? -4.688 -9.047 -1.506 1.00 68.12 159 GLY A CA 1
ATOM 1238 C C . GLY A 1 159 ? -3.547 -8.382 -0.733 1.00 68.12 159 GLY A C 1
ATOM 1239 O O . GLY A 1 159 ? -2.634 -9.041 -0.251 1.00 68.12 159 GLY A O 1
ATOM 1240 N N . SER A 1 160 ? -3.571 -7.050 -0.662 1.00 73.50 160 SER A N 1
ATOM 1241 C CA . SER A 1 160 ? -2.528 -6.231 -0.029 1.00 73.50 160 SER A CA 1
ATOM 1242 C C . SER A 1 160 ? -2.688 -6.076 1.487 1.00 73.50 160 SER A C 1
ATOM 1244 O O . SER A 1 160 ? -1.880 -5.394 2.107 1.00 73.50 160 SER A O 1
ATOM 1246 N N . GLY A 1 161 ? -3.741 -6.641 2.087 1.00 80.06 161 GLY A N 1
ATOM 1247 C CA . GLY A 1 161 ? -4.117 -6.411 3.487 1.00 80.06 161 GLY A CA 1
ATOM 1248 C C . GLY A 1 161 ? -4.832 -5.077 3.736 1.00 80.06 161 GLY A C 1
ATOM 1249 O O . GLY A 1 161 ? -5.615 -4.970 4.671 1.00 80.06 161 GLY A O 1
ATOM 1250 N N . LEU A 1 162 ? -4.674 -4.084 2.855 1.00 85.12 162 LEU A N 1
ATOM 1251 C CA . LEU A 1 162 ? -5.322 -2.778 3.011 1.00 85.12 162 LEU A CA 1
ATOM 1252 C C . LEU A 1 162 ? -6.853 -2.860 2.942 1.00 85.12 162 LEU A C 1
ATOM 1254 O O . LEU A 1 162 ? -7.536 -2.176 3.697 1.00 85.12 162 LEU A O 1
ATOM 1258 N N . THR A 1 163 ? -7.396 -3.734 2.089 1.00 84.38 163 THR A N 1
ATOM 1259 C CA . THR A 1 163 ? -8.843 -3.986 2.037 1.00 84.38 163 THR A CA 1
ATOM 1260 C C . THR A 1 163 ? -9.350 -4.621 3.325 1.00 84.38 163 THR A C 1
ATOM 1262 O O . THR A 1 163 ? -10.434 -4.274 3.761 1.00 84.38 163 THR A O 1
ATOM 1265 N N . LEU A 1 164 ? -8.564 -5.496 3.966 1.00 85.81 164 LEU A N 1
ATOM 1266 C CA . LEU A 1 164 ? -8.927 -6.087 5.259 1.00 85.81 164 LEU A CA 1
ATOM 1267 C C . LEU A 1 164 ? -8.962 -5.014 6.351 1.00 85.81 164 LEU A C 1
ATOM 1269 O O . LEU A 1 164 ? -9.911 -4.973 7.128 1.00 85.81 164 LEU A O 1
ATOM 1273 N N . THR A 1 165 ? -7.977 -4.108 6.370 1.00 86.81 165 THR A N 1
ATOM 1274 C CA . THR A 1 165 ? -7.993 -2.947 7.271 1.00 86.81 165 THR A CA 1
ATOM 1275 C C . THR A 1 165 ? -9.218 -2.076 7.018 1.00 86.81 165 THR A C 1
ATOM 1277 O O . THR A 1 165 ? -9.906 -1.720 7.966 1.00 86.81 165 THR A O 1
ATOM 1280 N N . ALA A 1 166 ? -9.528 -1.759 5.758 1.00 86.81 166 ALA A N 1
ATOM 1281 C CA . ALA A 1 166 ? -10.697 -0.954 5.410 1.00 86.81 166 ALA A CA 1
ATOM 1282 C C . ALA A 1 166 ? -12.007 -1.637 5.834 1.00 86.81 166 ALA A C 1
ATOM 1284 O O . ALA A 1 166 ? -12.873 -1.000 6.423 1.00 86.81 166 ALA A O 1
ATOM 1285 N N . THR A 1 167 ? -12.150 -2.943 5.607 1.00 86.38 167 THR A N 1
ATOM 1286 C CA . THR A 1 167 ? -13.315 -3.724 6.043 1.00 86.38 167 THR A CA 1
ATOM 1287 C C . THR A 1 167 ? -13.465 -3.718 7.569 1.00 86.38 167 THR A C 1
ATOM 1289 O O . THR A 1 167 ? -14.562 -3.485 8.073 1.00 86.38 167 THR A O 1
ATOM 1292 N N . TYR A 1 168 ? -12.359 -3.858 8.304 1.00 86.25 168 TYR A N 1
ATOM 1293 C CA . TYR A 1 168 ? -12.355 -3.768 9.765 1.00 86.25 168 TYR A CA 1
ATOM 1294 C C . TYR A 1 168 ? -12.725 -2.360 10.259 1.00 86.25 168 TYR A C 1
ATOM 1296 O O . TYR A 1 168 ? -13.535 -2.195 11.168 1.00 86.25 168 TYR A O 1
ATOM 1304 N N . LEU A 1 169 ? -12.198 -1.316 9.612 1.00 86.31 169 LEU A N 1
ATOM 1305 C CA . LEU A 1 169 ? -12.564 0.073 9.897 1.00 86.31 169 LEU A CA 1
ATOM 1306 C C . LEU A 1 169 ? -14.040 0.361 9.589 1.00 86.31 169 LEU A C 1
ATOM 1308 O O . LEU A 1 169 ? -14.655 1.165 10.286 1.00 86.31 169 LEU A O 1
ATOM 1312 N N . ASN A 1 170 ? -14.643 -0.331 8.625 1.00 86.19 170 ASN A N 1
ATOM 1313 C CA . ASN A 1 170 ? -16.079 -0.257 8.352 1.00 86.19 170 ASN A CA 1
ATOM 1314 C C . ASN A 1 170 ? -16.942 -1.052 9.354 1.00 86.19 170 ASN A C 1
ATOM 1316 O O . ASN A 1 170 ? -18.164 -0.973 9.290 1.00 86.19 170 ASN A O 1
ATOM 1320 N N . GLY A 1 171 ? -16.333 -1.751 10.319 1.00 82.06 171 GLY A N 1
ATOM 1321 C CA . GLY A 1 171 ? -17.041 -2.459 11.390 1.00 82.06 171 GLY A CA 1
ATOM 1322 C C . GLY A 1 171 ? -17.414 -3.903 11.060 1.00 82.06 171 GLY A C 1
ATOM 1323 O O . GLY A 1 171 ? -18.302 -4.452 11.703 1.00 82.06 171 GLY A O 1
ATOM 1324 N N . ILE A 1 172 ? -16.764 -4.524 10.076 1.00 83.75 172 ILE A N 1
ATOM 1325 C CA . ILE A 1 172 ? -16.927 -5.954 9.791 1.00 83.75 172 ILE A CA 1
ATOM 1326 C C . ILE A 1 172 ? -15.764 -6.704 10.447 1.00 83.75 172 ILE A C 1
ATOM 1328 O O . ILE A 1 172 ? -14.595 -6.448 10.141 1.00 83.75 172 ILE A O 1
ATOM 1332 N N . PHE A 1 173 ? -16.080 -7.626 11.354 1.00 79.75 173 PHE A N 1
ATOM 1333 C CA . PHE A 1 173 ? -15.096 -8.454 12.036 1.00 79.75 173 PHE A CA 1
ATOM 1334 C C . PHE A 1 173 ? -14.730 -9.659 11.169 1.00 79.75 173 PHE A C 1
ATOM 1336 O O . PHE A 1 173 ? -15.575 -10.490 10.845 1.00 79.75 173 PHE A O 1
ATOM 1343 N N . LEU A 1 174 ? -13.444 -9.777 10.822 1.00 75.56 174 LEU A N 1
ATOM 1344 C CA . LEU A 1 174 ? -12.928 -10.946 10.113 1.00 75.56 174 LEU A CA 1
ATOM 1345 C C . LEU A 1 174 ? -12.103 -11.824 11.058 1.00 75.56 174 LEU A C 1
ATOM 1347 O O . LEU A 1 174 ? -11.031 -11.399 11.516 1.00 75.56 174 LEU A O 1
ATOM 1351 N N . PRO A 1 175 ? -12.525 -13.078 11.307 1.00 68.50 175 PRO A N 1
ATOM 1352 C CA . PRO A 1 175 ? -11.786 -13.972 12.179 1.00 68.50 175 PRO A CA 1
ATOM 1353 C C . PRO A 1 175 ? -10.391 -14.238 11.606 1.00 68.50 175 PRO A C 1
ATOM 1355 O O . PRO A 1 175 ? -10.221 -14.558 10.429 1.00 68.50 175 PRO A O 1
ATOM 1358 N N . ARG A 1 176 ? -9.373 -14.141 12.469 1.00 71.06 176 ARG A N 1
ATOM 1359 C CA . ARG A 1 176 ? -7.946 -14.355 12.156 1.00 71.06 176 ARG A CA 1
ATOM 1360 C C . ARG A 1 176 ? -7.300 -13.348 11.200 1.00 71.06 176 ARG A C 1
ATOM 1362 O O . ARG A 1 176 ? -6.122 -13.524 10.905 1.00 71.06 176 ARG A O 1
ATOM 1369 N N . ALA A 1 177 ? -7.991 -12.299 10.749 1.00 71.75 177 ALA A N 1
ATOM 1370 C CA . ALA A 1 177 ? -7.367 -11.293 9.888 1.00 71.75 177 ALA A CA 1
ATOM 1371 C C . ALA A 1 177 ? -6.194 -10.611 10.620 1.00 71.75 177 ALA A C 1
ATOM 1373 O O . ALA A 1 177 ? -5.035 -10.769 10.235 1.00 71.75 177 ALA A O 1
ATOM 1374 N N . LEU A 1 178 ? -6.465 -9.972 11.760 1.00 77.12 178 LEU A N 1
ATOM 1375 C CA . LEU A 1 178 ? -5.495 -9.150 12.493 1.00 77.12 178 LEU A CA 1
ATOM 1376 C C . LEU A 1 178 ? -4.588 -9.937 13.462 1.00 77.12 178 LEU A C 1
ATOM 1378 O O . LEU A 1 178 ? -4.366 -9.532 14.600 1.00 77.12 178 LEU A O 1
ATOM 1382 N N . CYS A 1 179 ? -4.059 -11.087 1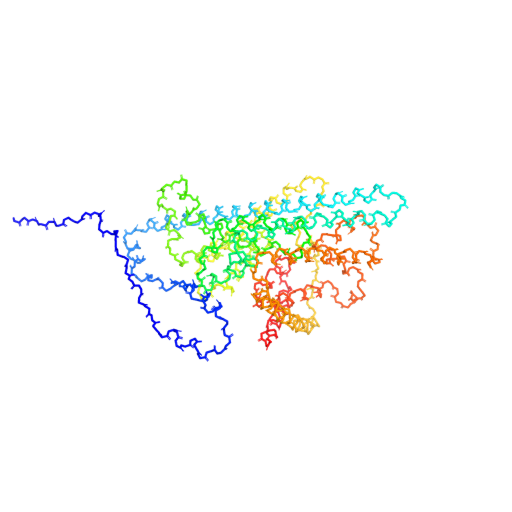3.044 1.00 83.19 179 CYS A N 1
ATOM 1383 C CA . CYS A 1 179 ? -3.155 -11.887 13.874 1.00 83.19 179 CYS A CA 1
ATOM 1384 C C . CYS A 1 179 ? -1.671 -11.559 13.627 1.00 83.19 179 CYS A C 1
ATOM 1386 O O . CYS A 1 179 ? -1.232 -11.388 12.496 1.00 83.19 179 CYS A O 1
ATOM 1388 N N . VAL A 1 180 ? -0.833 -11.602 14.671 1.00 84.50 180 VAL A N 1
ATOM 1389 C CA . VAL A 1 180 ? 0.634 -11.425 14.528 1.00 84.50 180 VAL A CA 1
ATOM 1390 C C . VAL A 1 180 ? 1.240 -12.432 13.543 1.00 84.50 180 VAL A C 1
ATOM 1392 O O . VAL A 1 180 ? 2.137 -12.097 12.770 1.00 84.50 180 VAL A O 1
ATOM 1395 N N . ARG A 1 181 ? 0.721 -13.667 13.537 1.00 85.44 181 ARG A N 1
ATOM 1396 C CA . ARG A 1 181 ? 1.157 -14.737 12.631 1.00 85.44 181 ARG A CA 1
ATOM 1397 C C . ARG A 1 181 ? 0.969 -14.361 11.155 1.00 85.44 181 ARG A C 1
ATOM 1399 O O . ARG A 1 181 ? 1.897 -14.538 10.367 1.00 85.44 181 ARG A O 1
ATOM 1406 N N . THR A 1 182 ? -0.187 -13.795 10.804 1.00 85.38 182 THR A N 1
ATOM 1407 C CA . THR A 1 182 ? -0.502 -13.389 9.426 1.00 85.38 182 THR A CA 1
ATOM 1408 C C . THR A 1 182 ? 0.344 -12.187 9.020 1.00 85.38 182 THR A C 1
ATOM 1410 O O . THR A 1 182 ? 0.893 -12.170 7.921 1.00 85.38 182 THR A O 1
ATOM 1413 N N . GLY A 1 183 ? 0.550 -11.235 9.937 1.00 86.69 183 GLY A N 1
ATOM 1414 C CA . GLY A 1 183 ? 1.462 -10.108 9.743 1.00 86.69 183 GLY A CA 1
ATOM 1415 C C . GLY A 1 183 ? 2.903 -10.545 9.448 1.00 86.69 183 GLY A C 1
ATOM 1416 O O . GLY A 1 183 ? 3.520 -10.048 8.506 1.00 86.69 183 GLY A O 1
ATOM 1417 N N . PHE A 1 184 ? 3.431 -11.522 10.191 1.00 87.50 184 PHE A N 1
ATOM 1418 C CA . PHE A 1 184 ? 4.783 -12.045 9.968 1.00 87.50 184 PHE A CA 1
ATOM 1419 C C . PHE A 1 184 ? 4.920 -12.768 8.621 1.00 87.50 184 PHE A C 1
ATOM 1421 O O . PHE A 1 184 ? 5.872 -12.521 7.877 1.00 87.50 184 PHE A O 1
ATOM 1428 N N . ALA A 1 185 ? 3.943 -13.612 8.270 1.00 89.44 185 ALA A N 1
ATOM 1429 C CA . ALA A 1 185 ? 3.896 -14.267 6.964 1.00 89.44 185 ALA A CA 1
ATOM 1430 C C . ALA A 1 185 ? 3.868 -13.239 5.821 1.00 89.44 185 ALA A C 1
ATOM 1432 O O . ALA A 1 185 ? 4.588 -13.387 4.834 1.00 89.44 185 ALA A O 1
ATOM 1433 N N . MET A 1 186 ? 3.088 -12.167 5.984 1.00 89.06 186 MET A N 1
ATOM 1434 C CA . MET A 1 186 ? 2.957 -11.083 5.011 1.00 89.06 186 MET A CA 1
ATOM 1435 C C . MET A 1 186 ? 4.276 -10.330 4.827 1.00 89.06 186 MET A C 1
ATOM 1437 O O . MET A 1 186 ? 4.734 -10.181 3.696 1.00 89.06 186 MET A O 1
ATOM 1441 N N . ALA A 1 187 ? 4.946 -9.946 5.920 1.00 89.31 187 ALA A N 1
ATOM 1442 C CA . ALA A 1 187 ? 6.245 -9.273 5.872 1.00 89.31 187 ALA A CA 1
ATOM 1443 C C . ALA A 1 187 ? 7.279 -10.069 5.055 1.00 89.31 187 ALA A C 1
ATOM 1445 O O . ALA A 1 187 ? 7.921 -9.523 4.158 1.00 89.31 187 ALA A O 1
ATOM 1446 N N . ILE A 1 188 ? 7.396 -11.376 5.314 1.00 90.94 188 ILE A N 1
ATOM 1447 C CA . ILE A 1 188 ? 8.328 -12.254 4.594 1.00 90.94 188 ILE A CA 1
ATOM 1448 C C . ILE A 1 188 ? 7.890 -12.444 3.136 1.00 90.94 188 ILE A 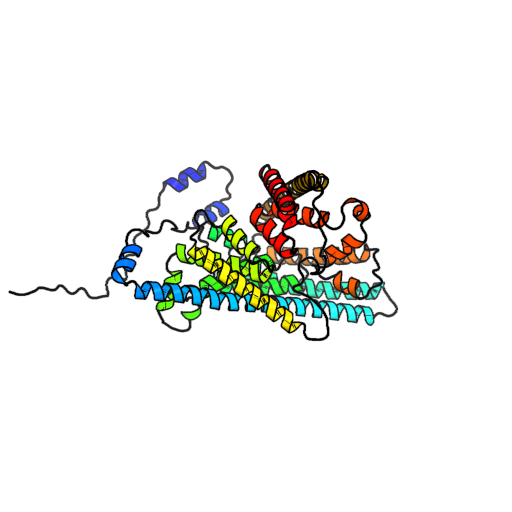C 1
ATOM 1450 O O . ILE A 1 188 ? 8.712 -12.356 2.222 1.00 90.94 188 ILE A O 1
ATOM 1454 N N . GLY A 1 189 ? 6.600 -12.679 2.893 1.00 91.19 189 GLY A N 1
ATOM 1455 C CA . GLY A 1 189 ? 6.080 -12.914 1.550 1.00 91.19 189 GLY A CA 1
ATOM 1456 C C . GLY A 1 189 ? 6.298 -11.729 0.607 1.00 91.19 189 GLY A C 1
ATOM 1457 O O . GLY A 1 189 ? 6.653 -11.936 -0.556 1.00 91.19 189 GLY A O 1
ATOM 1458 N N . ILE A 1 190 ? 6.171 -10.491 1.094 1.00 88.81 190 ILE A N 1
ATOM 1459 C CA . ILE A 1 190 ? 6.439 -9.286 0.291 1.00 88.81 190 ILE A CA 1
ATOM 1460 C C . ILE A 1 190 ? 7.920 -9.165 -0.044 1.00 88.81 190 ILE A C 1
ATOM 1462 O O . ILE A 1 190 ? 8.240 -8.859 -1.188 1.00 88.81 190 ILE A O 1
ATOM 1466 N N . MET A 1 191 ? 8.824 -9.440 0.903 1.00 89.19 191 MET A N 1
ATOM 1467 C CA . MET A 1 191 ? 10.274 -9.386 0.660 1.00 89.19 191 MET A CA 1
ATOM 1468 C C . MET A 1 191 ? 10.666 -10.288 -0.516 1.00 89.19 191 MET A C 1
ATOM 1470 O O . MET A 1 191 ? 11.362 -9.858 -1.437 1.00 89.19 191 MET A O 1
ATOM 1474 N N . PHE A 1 192 ? 10.150 -11.521 -0.532 1.00 91.69 192 PHE A N 1
ATOM 1475 C CA . PHE A 1 192 ? 10.374 -12.462 -1.629 1.00 91.69 192 PHE A CA 1
ATOM 1476 C C . PHE A 1 192 ? 9.638 -12.070 -2.921 1.00 91.69 192 PHE A C 1
ATOM 1478 O O . PHE A 1 192 ? 10.190 -12.242 -4.008 1.00 91.69 192 PHE A O 1
ATOM 1485 N N . SER A 1 193 ? 8.438 -11.484 -2.834 1.00 89.75 193 SER A N 1
ATOM 1486 C CA . SER A 1 193 ? 7.717 -10.953 -4.005 1.00 89.75 193 SER A CA 1
ATOM 1487 C C . SER A 1 193 ? 8.494 -9.818 -4.688 1.00 89.75 193 SER A C 1
ATOM 1489 O O . SER A 1 193 ? 8.611 -9.788 -5.916 1.00 89.75 193 SER A O 1
ATOM 1491 N N . LEU A 1 194 ? 9.077 -8.910 -3.897 1.00 86.44 194 LEU A N 1
ATOM 1492 C CA . LEU A 1 194 ? 9.911 -7.806 -4.378 1.00 86.44 194 LEU A CA 1
ATOM 1493 C C . LEU A 1 194 ? 11.221 -8.310 -4.986 1.00 86.44 194 LEU A C 1
ATOM 1495 O O . LEU A 1 194 ? 11.579 -7.889 -6.088 1.00 86.44 194 LEU A O 1
ATOM 1499 N N . LEU A 1 195 ? 11.906 -9.244 -4.312 1.00 88.19 195 LEU A N 1
ATOM 1500 C CA . LEU A 1 195 ? 13.109 -9.888 -4.850 1.00 88.19 195 LEU A CA 1
ATOM 1501 C C . LEU A 1 195 ? 12.816 -10.517 -6.218 1.00 88.19 195 LEU A C 1
ATOM 1503 O O . LEU A 1 195 ? 13.573 -10.315 -7.173 1.00 88.19 195 LEU A O 1
ATOM 1507 N N . GLY A 1 196 ? 11.668 -11.189 -6.323 1.00 86.38 196 GLY A N 1
ATOM 1508 C CA . GLY A 1 196 ? 11.211 -11.845 -7.536 1.00 86.38 196 GLY A CA 1
ATOM 1509 C C . GLY A 1 196 ? 10.739 -10.926 -8.665 1.00 86.38 196 GLY A C 1
ATOM 1510 O O . GLY A 1 196 ? 10.308 -11.412 -9.706 1.00 86.38 196 GLY A O 1
ATOM 1511 N N . GLY A 1 197 ? 10.800 -9.603 -8.481 1.00 81.19 197 GLY A N 1
ATOM 1512 C CA . GLY A 1 197 ? 10.492 -8.628 -9.528 1.00 81.19 197 GLY A CA 1
ATOM 1513 C C . GLY A 1 197 ? 9.003 -8.487 -9.857 1.00 81.19 197 GLY A C 1
ATOM 1514 O O . GLY A 1 197 ? 8.658 -7.747 -10.776 1.00 81.19 197 GLY A O 1
ATOM 1515 N N . MET A 1 198 ? 8.104 -9.118 -9.099 1.00 84.62 198 MET A N 1
ATOM 1516 C CA . MET A 1 198 ? 6.656 -9.018 -9.323 1.00 84.62 198 MET A CA 1
ATOM 1517 C C . MET A 1 198 ? 6.171 -7.584 -9.128 1.00 84.62 198 MET A C 1
ATOM 1519 O O . MET A 1 198 ? 6.603 -6.980 -8.141 1.00 84.62 198 MET A O 1
ATOM 1523 N N . PRO A 1 199 ? 5.293 -7.027 -9.995 1.00 81.31 199 PRO A N 1
ATOM 1524 C CA . PRO A 1 199 ? 4.808 -5.637 -9.960 1.00 81.31 199 PRO A CA 1
ATOM 1525 C C . PRO A 1 199 ? 3.867 -5.356 -8.771 1.00 81.31 199 PRO A C 1
ATOM 1527 O O . PRO A 1 199 ? 2.739 -4.904 -8.923 1.00 81.31 199 PRO A O 1
ATOM 1530 N N . THR A 1 200 ? 4.330 -5.65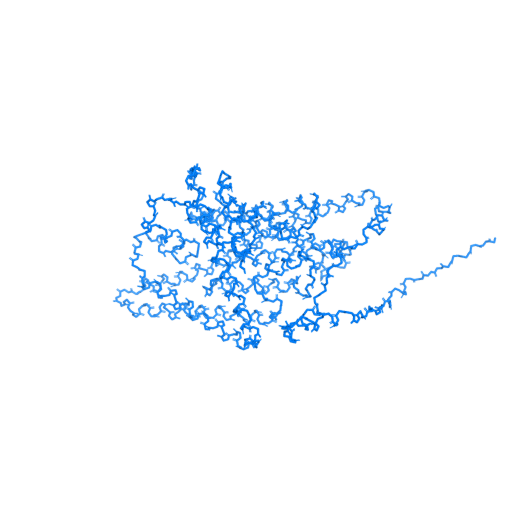4 -7.561 1.00 80.88 200 THR A N 1
ATOM 1531 C CA . THR A 1 200 ? 3.642 -5.488 -6.285 1.00 80.88 200 THR A CA 1
ATOM 1532 C C . THR A 1 200 ? 4.253 -4.338 -5.489 1.00 80.88 200 THR A C 1
ATOM 1534 O O . THR A 1 200 ? 5.471 -4.290 -5.305 1.00 80.88 200 THR A O 1
ATOM 1537 N N . GLY A 1 201 ? 3.422 -3.431 -4.981 1.00 77.44 201 GLY A N 1
ATOM 1538 C CA . GLY A 1 201 ? 3.847 -2.404 -4.031 1.00 77.44 201 GLY A CA 1
ATOM 1539 C C . GLY A 1 201 ? 4.031 -2.980 -2.625 1.00 77.44 201 GLY A C 1
ATOM 1540 O O . GLY A 1 201 ? 3.275 -3.852 -2.200 1.00 77.44 201 GLY A O 1
ATOM 1541 N N . ARG A 1 202 ? 5.026 -2.476 -1.892 1.00 82.94 202 ARG A N 1
ATOM 1542 C CA . ARG A 1 202 ? 5.239 -2.807 -0.470 1.00 82.94 202 ARG A CA 1
ATOM 1543 C C . ARG A 1 202 ? 4.407 -1.953 0.476 1.00 82.94 202 ARG A C 1
ATOM 1545 O O . ARG A 1 202 ? 4.299 -2.279 1.648 1.00 82.94 202 ARG A O 1
ATOM 1552 N N . GLU A 1 203 ? 3.831 -0.871 -0.035 1.00 85.38 203 GLU A N 1
ATOM 1553 C CA . GLU A 1 203 ? 3.283 0.194 0.793 1.00 85.38 203 GLU A CA 1
ATOM 1554 C C . GLU A 1 203 ? 2.027 -0.246 1.547 1.00 85.38 203 GLU A C 1
ATOM 1556 O O . GLU A 1 203 ? 1.976 -0.209 2.773 1.00 85.38 203 GLU A O 1
ATOM 1561 N N . ALA A 1 204 ? 1.037 -0.753 0.812 1.00 86.50 204 ALA A N 1
ATOM 1562 C CA . ALA A 1 204 ? -0.228 -1.200 1.382 1.00 86.50 204 ALA A CA 1
ATOM 1563 C C . ALA A 1 204 ? -0.067 -2.322 2.434 1.00 86.50 204 ALA A C 1
ATOM 1565 O O . ALA A 1 204 ? -0.676 -2.222 3.502 1.00 86.50 204 ALA A O 1
ATOM 1566 N N . PRO A 1 205 ? 0.778 -3.349 2.223 1.00 90.12 205 PRO A N 1
ATOM 1567 C CA . PRO A 1 205 ? 0.998 -4.337 3.269 1.00 90.12 205 PRO A CA 1
ATOM 1568 C C . PRO A 1 205 ? 1.730 -3.832 4.518 1.00 90.12 205 PRO A C 1
ATOM 1570 O O . PRO A 1 205 ? 1.528 -4.397 5.593 1.00 90.12 205 PRO A O 1
ATOM 1573 N N . MET A 1 206 ? 2.568 -2.791 4.415 1.00 90.62 206 MET A N 1
ATOM 1574 C CA . MET A 1 206 ? 3.185 -2.188 5.604 1.00 90.62 206 MET A CA 1
ATOM 1575 C C . MET A 1 206 ? 2.123 -1.540 6.493 1.00 90.62 206 MET A C 1
ATOM 1577 O O . MET A 1 206 ? 2.144 -1.747 7.702 1.00 90.62 206 MET A O 1
ATOM 1581 N N . VAL A 1 207 ? 1.137 -0.857 5.901 1.00 92.62 207 VAL A N 1
ATOM 1582 C CA . VAL A 1 207 ? -0.010 -0.290 6.632 1.00 92.62 207 VAL A CA 1
ATOM 1583 C C . VAL A 1 207 ? -0.768 -1.373 7.401 1.00 92.62 207 VAL A C 1
ATOM 1585 O O . VAL A 1 207 ? -1.081 -1.207 8.581 1.00 92.62 207 VAL A O 1
ATOM 1588 N N . TYR A 1 208 ? -1.036 -2.504 6.746 1.00 92.38 208 TYR A N 1
ATOM 1589 C CA . TYR A 1 208 ? -1.697 -3.648 7.371 1.00 92.38 208 TYR A CA 1
ATOM 1590 C C . TYR A 1 208 ? -0.895 -4.207 8.554 1.00 92.38 208 TYR A C 1
ATOM 1592 O O . TYR A 1 208 ? -1.435 -4.442 9.635 1.00 92.38 208 TYR A O 1
ATOM 1600 N N . LEU A 1 209 ? 0.418 -4.361 8.380 1.00 92.88 209 LEU A N 1
ATOM 1601 C CA . LEU A 1 209 ? 1.308 -4.842 9.429 1.00 92.88 209 LEU A CA 1
ATOM 1602 C C . LEU A 1 209 ? 1.366 -3.877 10.627 1.00 92.88 209 LEU A C 1
ATOM 1604 O O . LEU A 1 209 ? 1.363 -4.324 11.774 1.00 92.88 209 LEU A O 1
ATOM 1608 N N . SER A 1 210 ? 1.351 -2.565 10.384 1.00 94.38 210 SER A N 1
ATOM 1609 C CA . SER A 1 210 ? 1.287 -1.542 11.435 1.00 94.38 210 SER A CA 1
ATOM 1610 C C . SER A 1 210 ? -0.015 -1.602 12.240 1.00 94.38 210 SER A C 1
ATOM 1612 O O . SER A 1 210 ? 0.022 -1.479 13.465 1.00 94.38 210 SER A O 1
ATOM 1614 N N . ALA A 1 211 ? -1.153 -1.854 11.587 1.00 92.94 211 ALA A N 1
ATOM 1615 C CA . ALA A 1 211 ? -2.435 -2.060 12.264 1.00 92.94 211 ALA A CA 1
ATOM 1616 C C . ALA A 1 211 ? -2.421 -3.301 13.180 1.00 92.94 211 ALA A C 1
ATOM 1618 O O . ALA A 1 211 ? -2.883 -3.238 14.325 1.00 92.94 211 ALA A O 1
ATOM 1619 N N . ILE A 1 212 ? -1.833 -4.410 12.715 1.00 91.56 212 ILE A N 1
ATOM 1620 C CA . ILE A 1 212 ? -1.661 -5.631 13.519 1.00 91.56 212 ILE A CA 1
ATOM 1621 C C . ILE A 1 212 ? -0.735 -5.380 14.709 1.00 91.56 212 ILE A C 1
ATOM 1623 O O . ILE A 1 212 ? -1.031 -5.807 15.822 1.00 91.56 212 ILE A O 1
ATOM 1627 N N . LEU A 1 213 ? 0.388 -4.687 14.509 1.00 92.75 213 LEU A N 1
ATOM 1628 C CA . LEU A 1 213 ? 1.316 -4.395 15.602 1.00 92.75 213 LEU A CA 1
ATOM 1629 C C . LEU A 1 213 ? 0.684 -3.510 16.673 1.00 92.75 213 LEU A C 1
ATOM 1631 O O . LEU A 1 213 ? 0.848 -3.793 17.860 1.00 92.75 213 LEU A O 1
ATOM 1635 N N . MET A 1 214 ? -0.061 -2.481 16.267 1.00 92.62 214 MET A N 1
ATOM 1636 C CA . MET A 1 214 ? -0.747 -1.598 17.206 1.00 92.62 214 MET A CA 1
ATOM 1637 C C . MET A 1 214 ? -1.748 -2.359 18.066 1.00 92.62 214 MET A C 1
ATOM 1639 O O . MET A 1 214 ? -1.662 -2.310 19.290 1.00 92.62 214 MET A O 1
ATOM 1643 N N . THR A 1 215 ? -2.635 -3.130 17.442 1.00 88.81 215 THR A N 1
ATOM 1644 C CA . THR A 1 215 ? -3.613 -3.947 18.173 1.00 88.81 215 THR A CA 1
ATOM 1645 C C . THR A 1 215 ? -2.946 -4.993 19.062 1.00 88.81 215 THR A C 1
ATOM 1647 O O . THR A 1 215 ? -3.335 -5.149 20.217 1.00 88.81 215 THR A O 1
ATOM 1650 N N . SER A 1 216 ? -1.901 -5.665 18.579 1.00 87.56 216 SER A N 1
ATOM 1651 C CA . SER A 1 216 ? -1.232 -6.747 19.313 1.00 87.56 216 SER A CA 1
ATOM 1652 C C . SER A 1 216 ? -0.465 -6.261 20.543 1.00 87.56 216 SER A C 1
ATOM 1654 O O . SER A 1 216 ? -0.455 -6.942 21.572 1.00 87.56 216 SER A O 1
ATOM 1656 N N . ILE A 1 217 ? 0.183 -5.097 20.448 1.00 87.00 217 ILE A N 1
ATOM 1657 C CA . ILE A 1 217 ? 0.936 -4.506 21.559 1.00 87.00 217 ILE A CA 1
ATOM 1658 C C . ILE A 1 217 ? -0.022 -3.841 22.549 1.00 87.00 217 ILE A C 1
ATOM 1660 O O . ILE A 1 217 ? 0.083 -4.088 23.750 1.00 87.00 217 ILE A O 1
ATOM 1664 N N . ALA A 1 218 ? -0.975 -3.040 22.064 1.00 82.62 218 ALA A N 1
ATOM 1665 C CA . ALA A 1 218 ? -1.879 -2.284 22.926 1.00 82.62 218 ALA A CA 1
ATOM 1666 C C . ALA A 1 218 ? -2.902 -3.167 23.654 1.00 82.62 218 ALA A C 1
ATOM 1668 O O . ALA A 1 218 ? -3.198 -2.897 24.810 1.00 82.62 218 ALA A O 1
ATOM 1669 N N . SER A 1 219 ? -3.366 -4.260 23.037 1.00 74.31 219 SER A N 1
ATOM 1670 C CA . SER A 1 219 ? -4.253 -5.236 23.700 1.00 74.31 219 SER A CA 1
ATOM 1671 C C . SER A 1 219 ? -3.495 -6.193 24.630 1.00 74.31 219 SER A C 1
ATOM 1673 O O . SER A 1 219 ? -4.085 -7.092 25.225 1.00 74.31 219 SER A O 1
ATOM 1675 N N . GLY A 1 220 ? -2.163 -6.085 24.703 1.00 69.44 220 GLY A N 1
ATOM 1676 C CA . GLY A 1 220 ? -1.324 -6.988 25.486 1.00 69.44 220 GLY A CA 1
ATOM 1677 C C . GLY A 1 220 ? -1.244 -8.419 24.943 1.00 69.44 220 GLY A C 1
ATOM 1678 O O . GLY A 1 220 ? -0.590 -9.245 25.567 1.00 69.44 220 GLY A O 1
ATOM 1679 N N . ALA A 1 221 ? -1.829 -8.733 23.781 1.00 64.31 221 ALA A N 1
ATOM 1680 C CA . ALA A 1 221 ? -1.787 -10.068 23.172 1.00 64.31 221 ALA A CA 1
ATOM 1681 C C . ALA A 1 221 ? -0.355 -10.541 22.859 1.00 64.31 221 ALA A C 1
ATOM 1683 O O . ALA A 1 221 ? -0.067 -11.736 22.868 1.00 64.31 221 ALA A O 1
ATOM 1684 N N . PHE A 1 222 ? 0.564 -9.603 22.613 1.00 58.62 222 PHE A N 1
ATOM 1685 C CA . PHE A 1 222 ? 1.988 -9.904 22.476 1.00 58.62 222 PHE A CA 1
ATOM 1686 C C . PHE A 1 222 ? 2.638 -10.300 23.816 1.00 58.62 222 PHE A C 1
ATOM 1688 O O . PHE A 1 222 ? 3.498 -11.177 23.862 1.00 58.62 222 PHE A O 1
ATOM 1695 N N . PHE A 1 223 ? 2.205 -9.673 24.914 1.00 54.12 223 PHE A N 1
ATOM 1696 C CA . PHE A 1 223 ? 2.770 -9.849 26.254 1.00 54.12 223 PHE A CA 1
ATOM 1697 C C . PHE A 1 223 ? 2.057 -10.908 27.098 1.00 54.12 223 PHE A C 1
ATOM 1699 O O . PHE A 1 223 ? 2.675 -11.422 28.024 1.00 54.12 223 PHE A O 1
ATOM 1706 N N . SER A 1 224 ? 0.827 -11.306 26.765 1.00 52.38 224 SER A N 1
ATOM 1707 C CA . SER A 1 224 ? 0.101 -12.385 27.452 1.00 52.38 224 SER A CA 1
ATOM 1708 C C . SER A 1 224 ? 0.829 -13.727 27.358 1.00 52.38 224 SER A C 1
ATOM 1710 O O . SER A 1 224 ? 0.702 -14.571 28.235 1.00 52.38 224 SER A O 1
ATOM 1712 N N . ARG A 1 225 ? 1.669 -13.911 26.331 1.00 51.88 225 ARG A N 1
ATOM 1713 C CA . ARG A 1 225 ? 2.556 -15.077 26.206 1.00 51.88 225 ARG A CA 1
ATOM 1714 C C . ARG A 1 225 ? 3.799 -15.005 27.108 1.00 51.88 225 ARG A C 1
ATOM 1716 O O . ARG A 1 225 ? 4.488 -16.008 27.256 1.00 51.88 225 ARG A O 1
ATOM 1723 N N . LEU A 1 226 ? 4.105 -13.832 27.671 1.00 52.19 226 LEU A N 1
ATOM 1724 C CA . LEU A 1 226 ? 5.310 -13.544 28.459 1.00 52.19 226 LEU A CA 1
ATOM 1725 C C . LEU A 1 226 ? 5.016 -13.201 29.932 1.00 52.19 226 LEU A C 1
ATOM 1727 O O . LEU A 1 226 ? 5.909 -13.343 30.764 1.00 52.19 226 LEU A O 1
ATOM 1731 N N . SER A 1 227 ? 3.811 -12.736 30.286 1.00 46.31 227 SER A N 1
ATOM 1732 C CA . SER A 1 227 ? 3.447 -12.411 31.672 1.00 46.31 227 SER A CA 1
ATOM 1733 C C . SER A 1 227 ? 1.926 -12.299 31.871 1.00 46.31 227 SER A C 1
ATOM 1735 O O . SER A 1 227 ? 1.271 -11.573 31.128 1.00 46.31 227 SER A O 1
ATOM 1737 N N . ASP A 1 228 ? 1.389 -12.919 32.931 1.00 51.09 228 ASP A N 1
ATOM 1738 C CA .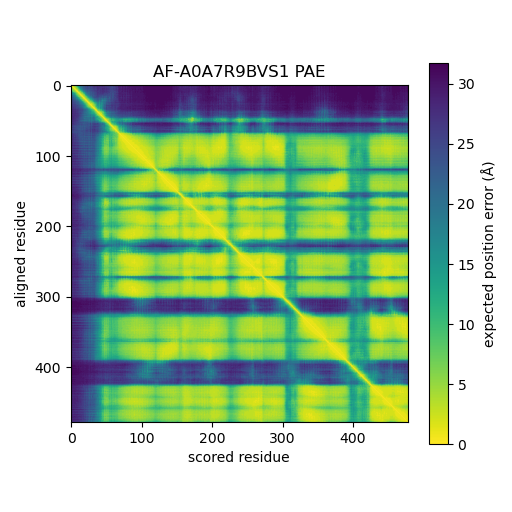 ASP A 1 228 ? -0.026 -12.889 33.383 1.00 51.09 228 ASP A CA 1
ATOM 1739 C C . ASP A 1 228 ? -0.505 -11.514 33.913 1.00 51.09 228 ASP A C 1
ATOM 1741 O O . ASP A 1 228 ? -1.399 -11.401 34.754 1.00 51.09 228 ASP A O 1
ATOM 1745 N N . LYS A 1 229 ? 0.111 -10.407 33.488 1.00 49.19 229 LYS A N 1
ATOM 1746 C CA . LYS A 1 229 ? -0.225 -9.081 34.023 1.00 49.19 229 LYS A CA 1
ATOM 1747 C C . LYS A 1 229 ? -1.445 -8.490 33.306 1.00 49.19 229 LYS A C 1
ATOM 1749 O O . LYS A 1 229 ? -1.318 -7.829 32.280 1.00 49.19 229 LYS A O 1
ATOM 1754 N N . ASN A 1 230 ? -2.606 -8.651 33.944 1.00 54.81 230 ASN A N 1
ATOM 1755 C CA . ASN A 1 230 ? -3.968 -8.221 33.568 1.00 54.81 230 ASN A CA 1
ATOM 1756 C C . ASN A 1 230 ? -4.189 -6.734 33.186 1.00 54.81 230 ASN A C 1
ATOM 1758 O O . ASN A 1 230 ? -5.304 -6.360 32.838 1.00 54.81 230 ASN A O 1
ATOM 1762 N N . PHE A 1 231 ? -3.184 -5.854 33.247 1.00 55.00 231 PHE A N 1
ATOM 1763 C CA . PHE A 1 231 ? -3.399 -4.400 33.141 1.00 55.00 231 PHE A CA 1
ATOM 1764 C C . PHE A 1 231 ? -3.417 -3.855 31.699 1.00 55.00 231 PHE A C 1
ATOM 1766 O O . PHE A 1 231 ? -4.150 -2.914 31.409 1.00 55.00 231 PHE A O 1
ATOM 1773 N N . LEU A 1 232 ? -2.657 -4.457 30.775 1.00 56.34 232 LEU A N 1
ATOM 1774 C CA . LEU A 1 232 ? -2.646 -4.066 29.350 1.00 56.34 232 LEU A CA 1
ATOM 1775 C C . LEU A 1 232 ? -3.883 -4.558 28.586 1.00 56.34 232 LEU A C 1
ATOM 1777 O O . LEU A 1 232 ? -4.206 -4.025 27.530 1.00 56.34 232 LEU A O 1
ATOM 1781 N N . TRP A 1 233 ? -4.605 -5.536 29.137 1.00 56.62 233 TRP A N 1
ATOM 1782 C CA . TRP A 1 233 ? -5.810 -6.093 28.520 1.00 56.62 233 TRP A CA 1
ATOM 1783 C C . TRP A 1 233 ? -6.959 -5.071 28.429 1.00 56.62 233 TRP A C 1
ATOM 1785 O O . TRP A 1 233 ? -7.878 -5.230 27.632 1.00 56.62 233 TRP A O 1
ATOM 1795 N N . HIS A 1 234 ? -6.878 -3.978 29.199 1.00 59.25 234 HIS A N 1
ATOM 1796 C CA . HIS A 1 234 ? -7.911 -2.947 29.263 1.00 59.25 234 HIS A CA 1
ATOM 1797 C C . HIS A 1 234 ? -8.138 -2.207 27.934 1.00 59.25 234 HIS A C 1
ATOM 1799 O O . HIS A 1 234 ? -9.271 -1.850 27.640 1.00 59.25 234 HIS A O 1
ATOM 1805 N N . PHE A 1 235 ? -7.102 -2.002 27.110 1.00 57.50 235 PHE A N 1
ATOM 1806 C CA . PHE A 1 235 ? -7.209 -1.195 25.880 1.00 57.50 235 PHE A CA 1
ATOM 1807 C C . PHE A 1 235 ? -7.665 -1.978 24.638 1.00 57.50 235 PHE A C 1
ATOM 1809 O O . PHE A 1 235 ? -7.766 -1.396 23.564 1.00 57.50 235 PHE A O 1
ATOM 1816 N N . GLY A 1 236 ? -7.922 -3.284 24.760 1.00 57.72 236 GLY A N 1
ATOM 1817 C CA . GLY A 1 236 ? -8.292 -4.147 23.630 1.00 57.72 236 GLY A CA 1
ATOM 1818 C C . GLY A 1 236 ? -9.402 -5.150 23.924 1.00 57.72 236 GLY A C 1
ATOM 1819 O O . GLY A 1 236 ? -9.657 -6.018 23.093 1.00 57.72 236 GLY A O 1
ATOM 1820 N N . ALA A 1 237 ? -10.044 -5.052 25.091 1.00 59.47 237 ALA A N 1
ATOM 1821 C CA . ALA A 1 237 ? -11.145 -5.928 25.486 1.00 59.47 237 ALA A CA 1
ATOM 1822 C C . ALA A 1 237 ? -12.469 -5.590 24.77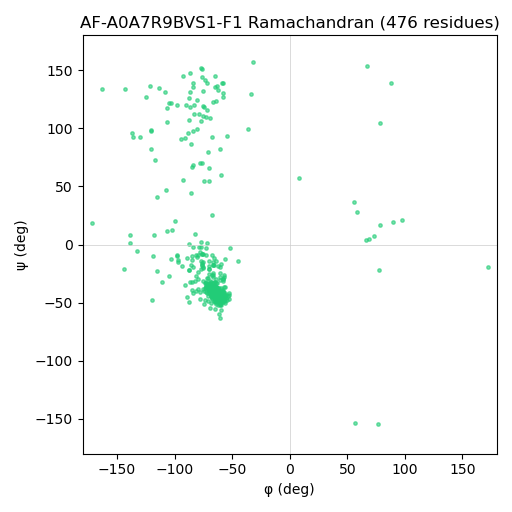7 1.00 59.47 237 ALA A C 1
ATOM 1824 O O . ALA A 1 237 ? -13.360 -6.431 24.726 1.00 59.47 237 ALA A O 1
ATOM 1825 N N . VAL A 1 238 ? -12.600 -4.369 24.244 1.00 67.69 238 VAL A N 1
ATOM 1826 C CA . VAL A 1 238 ? -13.807 -3.878 23.566 1.00 67.69 238 VAL A CA 1
ATOM 1827 C C . VAL A 1 238 ? -13.518 -3.651 22.084 1.00 67.69 238 VAL A C 1
ATOM 1829 O O . VAL A 1 238 ? -12.526 -3.013 21.728 1.00 67.69 238 VAL A O 1
ATOM 1832 N N . ASP A 1 239 ? -14.424 -4.100 21.215 1.00 69.94 239 ASP A N 1
ATOM 1833 C CA . ASP A 1 239 ? -14.296 -3.997 19.753 1.00 69.94 239 ASP A CA 1
ATOM 1834 C C . ASP A 1 239 ? -14.109 -2.554 19.259 1.00 69.94 239 ASP A C 1
ATOM 1836 O O . ASP A 1 239 ? -13.329 -2.284 18.343 1.00 69.94 239 ASP A O 1
ATOM 1840 N N . ARG A 1 240 ? -14.777 -1.586 19.900 1.00 73.81 240 ARG A N 1
ATOM 1841 C CA . ARG A 1 240 ? -14.589 -0.155 19.611 1.00 73.81 240 ARG A CA 1
ATOM 1842 C C . ARG A 1 240 ? -13.151 0.298 19.874 1.00 73.81 240 ARG A C 1
ATOM 1844 O O . ARG A 1 240 ? -12.591 1.015 19.047 1.00 73.81 240 ARG A O 1
ATOM 1851 N N . ASP A 1 241 ? -12.559 -0.124 20.986 1.00 77.69 241 ASP A N 1
ATOM 1852 C CA . ASP A 1 241 ? -11.189 0.256 21.336 1.00 77.69 241 ASP A CA 1
ATOM 1853 C C . ASP A 1 241 ? -10.189 -0.420 20.386 1.00 77.69 241 ASP A C 1
ATOM 1855 O O . ASP A 1 241 ? -9.224 0.209 19.949 1.00 77.69 241 ASP A O 1
ATOM 1859 N N . GLN A 1 242 ? -10.469 -1.653 19.944 1.00 82.69 242 GLN A N 1
ATOM 1860 C CA . GLN A 1 242 ? -9.676 -2.302 18.897 1.00 82.69 242 GLN A CA 1
ATOM 1861 C C . GLN A 1 242 ? -9.745 -1.559 17.556 1.00 82.69 242 GLN A C 1
ATOM 1863 O O . GLN A 1 242 ? -8.712 -1.380 16.910 1.00 82.69 242 GLN A O 1
ATOM 1868 N N . LYS A 1 243 ? -10.918 -1.063 17.142 1.00 86.31 243 LYS A N 1
ATOM 1869 C CA . LYS A 1 243 ? -11.048 -0.218 15.940 1.00 86.31 243 LYS A CA 1
ATOM 1870 C C . LYS A 1 243 ? -10.263 1.086 16.059 1.00 86.31 243 LYS A C 1
ATOM 1872 O O . LYS A 1 243 ? -9.593 1.477 15.097 1.00 86.31 243 LYS A O 1
ATOM 1877 N N . ASP A 1 244 ? -10.305 1.737 17.218 1.00 88.19 244 ASP A N 1
ATOM 1878 C CA . ASP A 1 244 ? -9.526 2.949 17.490 1.00 88.19 244 ASP A CA 1
ATOM 1879 C C . ASP A 1 244 ? -8.012 2.647 17.395 1.00 88.19 244 ASP A C 1
ATOM 1881 O O . ASP A 1 244 ? -7.264 3.383 16.749 1.00 88.19 244 ASP A O 1
ATOM 1885 N N . LEU A 1 245 ? -7.555 1.506 17.924 1.00 90.50 245 LEU A N 1
ATOM 1886 C CA . LEU A 1 245 ? -6.167 1.043 17.795 1.00 90.50 245 LEU A CA 1
ATOM 1887 C C . LEU A 1 245 ? -5.769 0.723 16.346 1.00 90.50 245 LEU A C 1
ATOM 1889 O O . LEU A 1 245 ? -4.709 1.161 15.896 1.00 90.50 245 LEU A O 1
ATOM 1893 N N . VAL A 1 246 ? -6.603 0.006 15.586 1.00 91.50 246 VAL A N 1
ATOM 1894 C CA . VAL A 1 246 ? -6.362 -0.253 14.153 1.00 91.50 246 VAL A CA 1
ATOM 1895 C C . VAL A 1 246 ? -6.243 1.058 13.382 1.00 91.50 246 VAL A C 1
ATOM 1897 O O . VAL A 1 246 ? -5.351 1.192 12.545 1.00 91.50 246 VAL A O 1
ATOM 1900 N N . SER A 1 247 ? -7.086 2.041 13.703 1.00 92.31 247 SER A N 1
ATOM 1901 C CA . SER A 1 247 ? -7.075 3.370 13.087 1.00 92.31 247 SER A CA 1
ATOM 1902 C C . SER A 1 247 ? -5.743 4.095 13.318 1.00 92.31 247 SER A C 1
ATOM 1904 O O . SER A 1 247 ? -5.117 4.563 12.365 1.00 92.31 247 SER A O 1
ATOM 1906 N N . ILE A 1 248 ? -5.260 4.136 14.566 1.00 93.88 248 ILE A N 1
ATOM 1907 C CA . ILE A 1 248 ? -3.959 4.741 14.915 1.00 93.88 248 ILE A CA 1
ATOM 1908 C C . ILE A 1 248 ? -2.815 3.993 14.211 1.00 93.88 248 ILE A C 1
ATOM 1910 O O . ILE A 1 248 ? -1.925 4.620 13.633 1.00 93.88 248 ILE A O 1
ATOM 1914 N N . GLY A 1 249 ? -2.836 2.656 14.231 1.00 94.69 249 GLY A N 1
ATOM 1915 C CA . GLY A 1 249 ? -1.803 1.823 13.612 1.00 94.69 249 GLY A CA 1
ATOM 1916 C C . GLY A 1 249 ? -1.732 1.985 12.093 1.00 94.69 249 GLY A C 1
ATOM 1917 O O . GLY A 1 249 ? -0.640 2.124 11.543 1.00 94.69 249 GLY A O 1
ATOM 1918 N N . ALA A 1 250 ? -2.880 2.027 11.414 1.00 94.12 250 ALA A N 1
ATOM 1919 C CA . ALA A 1 250 ? -2.953 2.247 9.973 1.00 94.12 250 ALA A CA 1
ATOM 1920 C C . ALA A 1 250 ? -2.439 3.644 9.585 1.00 94.12 250 ALA A C 1
ATOM 1922 O O . ALA A 1 250 ? -1.614 3.756 8.678 1.00 94.12 250 ALA A O 1
ATOM 1923 N N . ALA A 1 251 ? -2.845 4.695 10.309 1.00 95.19 251 ALA A N 1
ATOM 1924 C CA . ALA A 1 251 ? -2.361 6.058 10.072 1.00 95.19 251 ALA A CA 1
ATOM 1925 C C . ALA A 1 251 ? -0.832 6.149 10.217 1.00 95.19 251 ALA A C 1
ATOM 1927 O O . ALA A 1 251 ? -0.153 6.724 9.365 1.00 95.19 251 ALA A O 1
ATOM 1928 N N . ALA A 1 252 ? -0.281 5.513 11.255 1.00 96.19 252 ALA A N 1
ATOM 1929 C CA . ALA A 1 252 ? 1.159 5.454 11.474 1.00 96.19 252 ALA A CA 1
ATOM 1930 C C . ALA A 1 252 ? 1.906 4.645 10.407 1.00 96.19 252 ALA A C 1
ATOM 1932 O O . ALA A 1 252 ? 3.004 5.026 10.002 1.00 96.19 252 ALA A O 1
ATOM 1933 N N . GLY A 1 253 ? 1.299 3.566 9.910 1.00 94.38 253 GLY A N 1
ATOM 1934 C CA . GLY A 1 253 ? 1.838 2.783 8.803 1.00 94.38 253 GLY A CA 1
ATOM 1935 C C . GLY A 1 253 ? 1.942 3.591 7.511 1.00 94.38 253 GLY A C 1
ATOM 1936 O O . GLY A 1 253 ? 2.991 3.565 6.866 1.00 94.38 253 GLY A O 1
ATOM 1937 N N . PHE A 1 254 ? 0.908 4.365 7.161 1.00 92.38 254 PHE A N 1
ATOM 1938 C CA . PHE A 1 254 ? 0.957 5.280 6.013 1.00 92.38 254 PHE A CA 1
ATOM 1939 C C . PHE A 1 254 ? 2.057 6.329 6.178 1.00 92.38 254 PHE A C 1
ATOM 1941 O O . PHE A 1 254 ? 2.853 6.526 5.262 1.00 92.38 254 PHE A O 1
ATOM 1948 N N . ALA A 1 255 ? 2.148 6.941 7.358 1.00 92.50 255 ALA A N 1
ATOM 1949 C CA . ALA A 1 255 ? 3.153 7.953 7.660 1.00 92.50 255 ALA A CA 1
ATOM 1950 C C . ALA A 1 255 ? 4.589 7.422 7.526 1.00 92.50 255 ALA A C 1
ATOM 1952 O O . ALA A 1 255 ? 5.416 8.038 6.858 1.00 92.50 255 ALA A O 1
ATOM 1953 N N . ALA A 1 256 ? 4.881 6.256 8.111 1.00 90.81 256 ALA A N 1
ATOM 1954 C CA . ALA A 1 256 ? 6.208 5.643 8.056 1.00 90.81 256 ALA A CA 1
ATOM 1955 C C . ALA A 1 256 ? 6.590 5.154 6.651 1.00 90.81 256 ALA A C 1
ATOM 1957 O O . ALA A 1 256 ? 7.763 5.158 6.288 1.00 90.81 256 ALA A O 1
ATOM 1958 N N . THR A 1 257 ? 5.603 4.722 5.865 1.00 88.31 257 THR A N 1
ATOM 1959 C CA . THR A 1 257 ? 5.823 4.079 4.565 1.00 88.31 257 THR A CA 1
ATOM 1960 C C . THR A 1 257 ? 5.889 5.076 3.412 1.00 88.31 257 THR A C 1
ATOM 1962 O O . THR A 1 257 ? 6.750 4.946 2.544 1.00 88.31 257 THR A O 1
ATOM 1965 N N . LEU A 1 258 ? 4.966 6.042 3.383 1.00 84.62 258 LEU A N 1
ATOM 1966 C CA . LEU A 1 258 ? 4.849 7.040 2.315 1.00 84.62 258 LEU A CA 1
ATOM 1967 C C . LEU A 1 258 ? 5.538 8.361 2.663 1.00 84.62 258 LEU A C 1
ATOM 1969 O O . LEU A 1 258 ? 5.758 9.178 1.777 1.00 84.62 258 LEU A O 1
ATOM 1973 N N . GLY A 1 259 ? 5.874 8.587 3.935 1.00 83.62 259 GLY A N 1
ATOM 1974 C CA . GLY A 1 259 ? 6.430 9.861 4.389 1.00 83.62 259 GLY A CA 1
ATOM 1975 C C . GLY A 1 259 ? 5.388 10.967 4.569 1.00 83.62 259 GLY A C 1
ATOM 1976 O O . GLY A 1 259 ? 5.747 12.138 4.616 1.00 83.62 259 GLY A O 1
ATOM 1977 N N . THR A 1 260 ? 4.104 10.605 4.649 1.00 88.19 260 THR A N 1
ATOM 1978 C CA . THR A 1 260 ? 2.963 11.534 4.626 1.00 88.19 260 THR A CA 1
ATOM 1979 C C . THR A 1 260 ? 2.143 11.403 5.919 1.00 88.19 260 THR A C 1
ATOM 1981 O O . THR A 1 260 ? 1.178 10.622 5.961 1.00 88.19 260 THR A O 1
ATOM 1984 N N . PRO A 1 261 ? 2.546 12.062 7.024 1.00 92.50 261 PRO A N 1
ATOM 1985 C CA . PRO A 1 261 ? 1.885 11.902 8.315 1.00 92.50 261 PRO A CA 1
ATOM 1986 C C . PRO A 1 261 ? 0.440 12.410 8.309 1.00 92.50 261 PRO A C 1
ATOM 1988 O O . PRO A 1 261 ? -0.435 11.714 8.830 1.00 92.50 261 PRO A O 1
ATOM 1991 N N . PHE A 1 262 ? 0.147 13.558 7.685 1.00 93.44 262 PHE A N 1
ATOM 1992 C CA . PHE A 1 262 ? -1.232 14.049 7.613 1.00 93.44 262 PHE A CA 1
ATOM 1993 C C . PHE A 1 262 ? -2.064 13.245 6.616 1.00 93.44 262 PHE A C 1
ATOM 1995 O O . PHE A 1 262 ? -3.208 12.899 6.919 1.00 93.44 262 PHE A O 1
ATOM 2002 N N . GLY A 1 263 ? -1.485 12.880 5.467 1.00 91.62 263 GLY A N 1
ATOM 2003 C CA . GLY A 1 263 ? -2.152 12.042 4.472 1.00 91.62 263 GLY A CA 1
ATOM 2004 C C . GLY A 1 263 ? -2.629 10.707 5.053 1.00 91.62 263 GLY A C 1
ATOM 2005 O O . GLY A 1 263 ? -3.761 10.296 4.803 1.00 91.62 263 GLY A O 1
ATOM 2006 N N . GLY A 1 264 ? -1.814 10.067 5.899 1.00 92.00 264 GLY A N 1
ATOM 2007 C CA . GLY A 1 264 ? -2.164 8.811 6.568 1.00 92.00 264 GLY A CA 1
ATOM 2008 C C . GLY A 1 264 ? -3.325 8.929 7.559 1.00 92.00 264 GLY A C 1
ATOM 2009 O O . GLY A 1 264 ? -4.224 8.089 7.559 1.00 92.00 264 GLY A O 1
ATOM 2010 N N . VAL A 1 265 ? -3.344 9.984 8.380 1.00 94.31 265 VAL A N 1
ATOM 2011 C CA . VAL A 1 265 ? -4.448 10.234 9.328 1.00 94.31 265 VAL A CA 1
ATOM 2012 C C . VAL A 1 265 ? -5.749 10.519 8.579 1.00 94.31 265 VAL A C 1
ATOM 2014 O O . VAL A 1 265 ? -6.800 9.988 8.937 1.00 94.31 265 VAL A O 1
ATOM 2017 N N . ILE A 1 266 ? -5.680 11.313 7.510 1.00 94.00 266 ILE A N 1
ATOM 2018 C CA . ILE A 1 266 ? -6.849 11.669 6.700 1.00 94.00 266 ILE A CA 1
ATOM 2019 C C . ILE A 1 266 ? -7.374 10.468 5.917 1.00 94.00 266 ILE A C 1
ATOM 2021 O O . ILE A 1 266 ? -8.584 10.317 5.796 1.00 94.00 266 ILE A O 1
ATOM 2025 N N . TYR A 1 267 ? -6.504 9.563 5.473 1.00 91.94 267 TYR A N 1
ATOM 2026 C CA . TYR A 1 267 ? -6.935 8.301 4.874 1.00 91.94 267 TYR A CA 1
ATOM 2027 C C . TYR A 1 267 ? -7.799 7.478 5.826 1.00 91.94 267 TYR A C 1
ATOM 2029 O O . TYR A 1 267 ? -8.874 7.016 5.456 1.00 91.94 267 TYR A O 1
ATOM 2037 N N . VAL A 1 268 ? -7.353 7.317 7.071 1.00 91.56 268 VAL A N 1
ATOM 2038 C CA . VAL A 1 268 ? -8.109 6.562 8.077 1.00 91.56 268 VAL A CA 1
ATOM 2039 C C . VAL A 1 268 ? -9.421 7.264 8.431 1.00 91.56 268 VAL A C 1
ATOM 2041 O O . VAL A 1 268 ? -10.432 6.592 8.629 1.00 91.56 268 VAL A O 1
ATOM 2044 N N . LEU A 1 269 ? -9.428 8.600 8.457 1.00 90.31 269 LEU A N 1
ATOM 2045 C CA . LEU A 1 269 ? -10.652 9.390 8.597 1.00 90.31 269 LEU A CA 1
ATOM 2046 C C . LEU A 1 269 ? -11.633 9.131 7.447 1.00 90.31 269 LEU A C 1
ATOM 2048 O O . LEU A 1 269 ? -12.813 8.902 7.691 1.00 90.31 269 LEU A O 1
ATOM 2052 N N . GLU A 1 270 ? -11.147 9.141 6.209 1.00 89.88 270 GLU A N 1
ATOM 2053 C CA . GLU A 1 270 ? -11.960 8.959 5.004 1.00 89.88 270 GLU A CA 1
ATOM 2054 C C . GLU A 1 270 ? -12.498 7.520 4.871 1.00 89.88 270 GLU A C 1
ATOM 2056 O O . GLU A 1 270 ? -13.608 7.315 4.378 1.00 89.88 270 GLU A O 1
ATOM 2061 N N . GLU A 1 271 ? -11.739 6.520 5.331 1.00 84.31 271 GLU A N 1
ATOM 2062 C CA . GLU A 1 271 ? -12.114 5.097 5.300 1.00 84.31 271 GLU A CA 1
ATOM 2063 C C . GLU A 1 271 ? -12.978 4.639 6.482 1.00 84.31 271 GLU A C 1
ATOM 2065 O O . GLU A 1 271 ? -13.847 3.791 6.299 1.00 84.31 271 GLU A O 1
ATOM 2070 N N . GLY A 1 272 ? -12.713 5.125 7.699 1.00 69.44 272 GLY A N 1
ATOM 2071 C CA . GLY A 1 272 ? -13.175 4.471 8.931 1.00 69.44 272 GLY A CA 1
ATOM 2072 C C . GLY A 1 272 ? -14.106 5.278 9.833 1.00 69.44 272 GLY A C 1
ATOM 2073 O O . GLY A 1 272 ? -14.650 4.718 10.796 1.00 69.44 272 GLY A O 1
ATOM 2074 N N . ALA A 1 273 ? -14.296 6.575 9.572 1.00 63.34 273 ALA A N 1
ATOM 2075 C CA . ALA A 1 273 ? -15.002 7.459 10.492 1.00 63.34 273 ALA A CA 1
ATOM 2076 C C . ALA A 1 273 ? -16.409 7.837 10.003 1.00 63.34 273 ALA A C 1
ATOM 2078 O O . ALA A 1 273 ? -16.583 8.729 9.181 1.00 63.34 273 ALA A O 1
ATOM 2079 N N . SER A 1 274 ? -17.436 7.239 10.614 1.00 63.12 274 SER A N 1
ATOM 2080 C CA . SER A 1 274 ? -18.757 7.886 10.726 1.00 63.12 274 SER A CA 1
ATOM 2081 C C . SER A 1 274 ? -18.772 8.916 11.867 1.00 63.12 274 SER A C 1
ATOM 2083 O O . SER A 1 274 ? -19.477 9.915 11.792 1.00 63.12 274 SER A O 1
ATOM 2085 N N . PHE A 1 275 ? -17.958 8.693 12.911 1.00 64.88 275 PHE A N 1
ATOM 2086 C CA . PHE A 1 275 ? -17.749 9.596 14.046 1.00 64.88 275 PHE A CA 1
ATOM 2087 C C . PHE A 1 275 ? -16.282 9.538 14.485 1.00 64.88 275 PHE A C 1
ATOM 2089 O O . PHE A 1 275 ? -15.735 8.447 14.645 1.00 64.88 275 PHE A O 1
ATOM 2096 N N . TRP A 1 276 ? -15.650 10.694 14.706 1.00 74.88 276 TRP A N 1
ATOM 2097 C CA . TRP A 1 276 ? -14.241 10.783 15.101 1.00 74.88 276 TRP A CA 1
ATOM 2098 C C . TRP A 1 276 ? -14.061 11.588 16.390 1.00 74.88 276 TRP A C 1
ATOM 2100 O O . TRP A 1 276 ? -14.530 12.722 16.499 1.00 74.88 276 TRP A O 1
ATOM 2110 N N . LYS A 1 277 ? -13.372 11.009 17.382 1.00 80.12 277 LYS A N 1
ATOM 2111 C CA . LYS A 1 277 ? -13.070 11.676 18.660 1.00 80.12 277 LYS A CA 1
ATOM 2112 C C . LYS A 1 277 ? -11.815 12.546 18.515 1.00 80.12 277 LYS A C 1
ATOM 2114 O O . LYS A 1 277 ? -10.791 12.079 18.022 1.00 80.12 277 LYS A O 1
ATOM 2119 N N . GLN A 1 278 ? -11.840 13.772 19.042 1.00 85.81 278 GLN A N 1
ATOM 2120 C CA . GLN A 1 278 ? -10.680 14.680 18.996 1.00 85.81 278 GLN A CA 1
ATOM 2121 C C . GLN A 1 278 ? -9.435 14.098 19.692 1.00 85.81 278 GLN A C 1
ATOM 2123 O O . GLN A 1 278 ? -8.315 14.269 19.213 1.00 85.81 278 GLN A O 1
ATOM 2128 N N . SER A 1 279 ? -9.617 13.373 2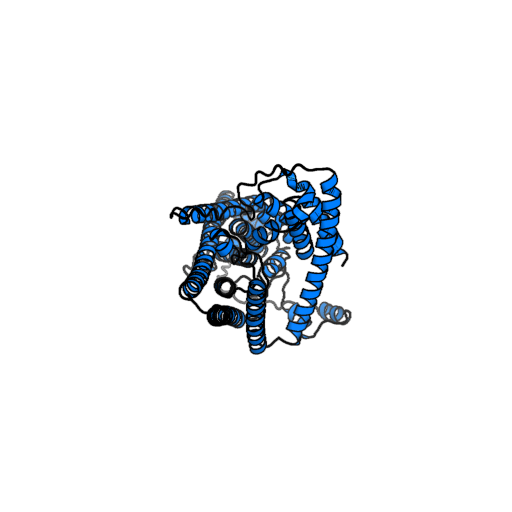0.801 1.00 84.31 279 SER A N 1
ATOM 2129 C CA . SER A 1 279 ? -8.514 12.709 21.508 1.00 84.31 279 SER A CA 1
ATOM 2130 C C . SER A 1 279 ? -7.877 11.588 20.681 1.00 84.31 279 SER A C 1
ATOM 2132 O O . SER A 1 279 ? -6.659 11.424 20.715 1.00 84.31 279 SER A O 1
ATOM 2134 N N . LEU A 1 280 ? -8.675 10.855 19.897 1.00 86.25 280 LEU A N 1
ATOM 2135 C CA . LEU A 1 280 ? -8.187 9.832 18.971 1.00 86.25 280 LEU A CA 1
ATOM 2136 C C . LEU A 1 280 ? -7.384 10.464 17.827 1.00 86.25 280 LEU A C 1
ATOM 2138 O O . LEU A 1 280 ? -6.297 9.989 17.514 1.00 86.25 280 LEU A O 1
ATOM 2142 N N . ALA A 1 281 ? -7.875 11.579 17.271 1.00 90.25 281 ALA A N 1
ATOM 2143 C CA . ALA A 1 281 ? -7.174 12.359 16.246 1.00 90.25 281 ALA A CA 1
ATOM 2144 C C . ALA A 1 281 ? -5.756 12.732 16.680 1.00 90.25 281 ALA A C 1
ATOM 2146 O O . ALA A 1 281 ? -4.798 12.567 15.925 1.00 90.25 281 ALA A O 1
ATOM 2147 N N . ALA A 1 282 ? -5.635 13.220 17.915 1.00 92.19 282 ALA A N 1
ATOM 2148 C CA . ALA A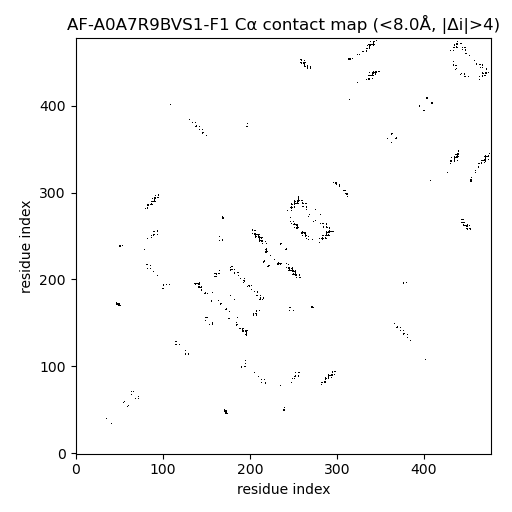 1 282 ? -4.372 13.674 18.467 1.00 92.19 282 ALA A CA 1
ATOM 2149 C C . ALA A 1 282 ? -3.397 12.501 18.672 1.00 92.19 282 ALA A C 1
ATOM 2151 O O . ALA A 1 282 ? -2.227 12.614 18.309 1.00 92.19 282 ALA A O 1
ATOM 2152 N N . LYS A 1 283 ? -3.884 11.352 19.166 1.00 92.62 283 LYS A N 1
ATOM 2153 C CA . LYS A 1 283 ? -3.080 10.126 19.320 1.00 92.62 283 LYS A CA 1
ATOM 2154 C C . LYS A 1 283 ? -2.618 9.574 17.971 1.00 92.62 283 LYS A C 1
ATOM 2156 O O . LYS A 1 283 ? -1.429 9.331 17.800 1.00 92.62 283 LYS A O 1
ATOM 2161 N N . ALA A 1 284 ? -3.529 9.448 17.002 1.00 93.88 284 ALA A N 1
ATOM 2162 C CA . ALA A 1 284 ? -3.221 8.985 15.647 1.00 93.88 284 ALA A CA 1
ATOM 2163 C C . ALA A 1 284 ? -2.163 9.866 14.976 1.00 93.88 284 ALA A C 1
ATOM 2165 O O . ALA A 1 284 ? -1.165 9.361 14.467 1.00 93.88 284 ALA A O 1
ATOM 2166 N N . THR A 1 285 ? -2.348 11.184 15.051 1.00 94.75 285 THR A N 1
ATOM 2167 C CA . THR A 1 285 ? -1.397 12.164 14.521 1.00 94.75 285 THR A CA 1
ATOM 2168 C C . THR A 1 285 ? -0.033 12.041 15.200 1.00 94.75 285 THR A C 1
ATOM 2170 O O . THR A 1 285 ? 0.978 11.931 14.513 1.00 94.75 285 THR A O 1
ATOM 2173 N N . MET A 1 286 ? 0.019 11.982 16.534 1.00 95.44 286 MET A N 1
ATOM 2174 C CA . MET A 1 286 ? 1.286 11.873 17.266 1.00 95.44 286 MET A CA 1
ATOM 2175 C C . MET A 1 286 ? 2.048 10.584 16.931 1.00 95.44 286 MET A C 1
ATOM 2177 O O . MET A 1 286 ? 3.245 10.627 16.646 1.00 95.44 286 MET A O 1
ATOM 2181 N N . THR A 1 287 ? 1.360 9.438 16.914 1.00 96.00 287 THR A N 1
ATOM 2182 C CA . THR A 1 287 ? 1.968 8.157 16.531 1.00 96.00 287 THR A CA 1
ATOM 2183 C C . THR A 1 287 ? 2.461 8.186 15.087 1.00 96.00 287 THR A C 1
ATOM 2185 O O . THR A 1 287 ? 3.554 7.691 14.817 1.00 96.00 287 THR A O 1
ATOM 2188 N N . ALA A 1 288 ? 1.702 8.789 14.168 1.00 96.06 288 ALA A N 1
ATOM 2189 C CA . ALA A 1 288 ? 2.094 8.937 12.771 1.00 96.06 288 ALA A CA 1
ATOM 2190 C C . ALA A 1 288 ? 3.364 9.778 12.599 1.00 96.06 288 ALA A C 1
ATOM 2192 O O . ALA A 1 288 ? 4.298 9.337 11.929 1.00 96.06 288 ALA A O 1
ATOM 2193 N N . PHE A 1 289 ? 3.443 10.937 13.257 1.00 95.50 289 PHE A N 1
ATOM 2194 C CA . PHE A 1 289 ? 4.645 11.770 13.244 1.00 95.50 289 PHE A CA 1
ATOM 2195 C C . PHE A 1 289 ? 5.864 11.044 13.803 1.00 95.50 289 PHE A C 1
ATOM 2197 O O . PHE A 1 289 ? 6.942 11.121 13.220 1.00 95.50 289 PHE A O 1
ATOM 2204 N N . LEU A 1 290 ? 5.700 10.316 14.907 1.00 96.06 290 LEU A N 1
ATOM 2205 C CA . LEU A 1 290 ? 6.804 9.597 15.530 1.00 96.06 290 LEU A CA 1
ATOM 2206 C C . LEU A 1 290 ? 7.292 8.427 14.666 1.00 96.06 290 LEU A C 1
ATOM 2208 O O . LEU A 1 290 ? 8.497 8.250 14.503 1.00 96.06 290 LEU A O 1
ATOM 2212 N N . ALA A 1 291 ? 6.372 7.666 14.068 1.00 95.31 291 ALA A N 1
ATOM 2213 C CA . ALA A 1 291 ? 6.712 6.575 13.160 1.00 95.31 291 ALA A CA 1
ATOM 2214 C C . ALA A 1 291 ? 7.438 7.086 11.905 1.00 95.31 291 ALA A C 1
ATOM 2216 O O . ALA A 1 291 ? 8.469 6.529 11.522 1.00 95.31 291 ALA A O 1
ATOM 2217 N N . PHE A 1 292 ? 6.948 8.183 11.314 1.00 93.00 292 PHE A N 1
ATOM 2218 C CA . PHE A 1 292 ? 7.613 8.875 10.210 1.00 93.00 292 PHE A CA 1
ATOM 2219 C C . PHE A 1 292 ? 9.007 9.374 10.601 1.00 93.00 292 PHE A C 1
ATOM 2221 O O . PHE A 1 292 ? 9.974 9.104 9.891 1.00 93.00 292 PHE A O 1
ATOM 2228 N N . PHE A 1 293 ? 9.129 10.059 11.740 1.00 91.31 293 PHE A N 1
ATOM 2229 C CA . PHE A 1 293 ? 10.399 10.596 12.221 1.00 91.31 293 PHE A CA 1
ATOM 2230 C C . PHE A 1 293 ? 11.443 9.490 12.393 1.00 91.31 293 PHE A C 1
ATOM 2232 O O . PHE A 1 293 ? 12.544 9.600 11.862 1.00 91.31 293 PHE A O 1
ATOM 2239 N N . VAL A 1 294 ? 11.088 8.393 13.069 1.00 92.25 294 VAL A N 1
ATOM 2240 C CA . VAL A 1 294 ? 11.997 7.257 13.283 1.00 92.25 294 VAL A CA 1
ATOM 2241 C C . VAL A 1 294 ? 12.408 6.619 11.957 1.00 92.25 294 VAL A C 1
ATOM 2243 O O . VAL A 1 294 ? 13.602 6.433 11.725 1.00 92.25 294 VAL A O 1
ATOM 2246 N N . ALA A 1 295 ? 11.453 6.327 11.069 1.00 87.62 295 ALA A N 1
ATOM 2247 C CA . ALA A 1 295 ? 11.756 5.746 9.761 1.00 87.62 295 ALA A CA 1
ATOM 2248 C C . ALA A 1 295 ? 12.670 6.663 8.928 1.00 87.62 295 ALA A C 1
ATOM 2250 O O . ALA A 1 295 ? 13.661 6.199 8.363 1.00 87.62 295 ALA A O 1
ATOM 2251 N N . SER A 1 296 ? 12.386 7.967 8.904 1.00 84.06 296 SER A N 1
ATOM 2252 C CA . SER A 1 296 ? 13.154 8.970 8.160 1.00 84.06 296 SER A CA 1
ATOM 2253 C C . SER A 1 296 ? 14.581 9.124 8.696 1.00 84.06 296 SER A C 1
ATOM 2255 O O . SER A 1 296 ? 15.542 9.005 7.935 1.00 84.06 296 SER A O 1
ATOM 2257 N N . GLN A 1 297 ? 14.745 9.291 10.011 1.00 85.00 297 GLN A N 1
ATOM 2258 C CA . GLN A 1 297 ? 16.061 9.459 10.637 1.00 85.00 297 GLN A CA 1
ATOM 2259 C C . GLN A 1 297 ? 16.944 8.216 10.485 1.00 85.00 297 GLN A C 1
ATOM 2261 O O . GLN A 1 297 ? 18.114 8.332 10.130 1.00 85.00 297 GLN A O 1
ATOM 2266 N N . LEU A 1 298 ? 16.398 7.014 10.700 1.00 84.94 298 LEU A N 1
ATOM 2267 C CA . LEU A 1 298 ? 17.158 5.770 10.524 1.00 84.94 298 LEU A CA 1
ATOM 2268 C C . LEU A 1 298 ? 17.617 5.585 9.082 1.00 84.94 298 LEU A C 1
ATOM 2270 O O . LEU A 1 298 ? 18.755 5.188 8.835 1.00 84.94 298 LEU A O 1
ATOM 2274 N N . THR A 1 299 ? 16.744 5.931 8.139 1.00 74.69 299 THR A N 1
ATOM 2275 C CA . THR A 1 299 ? 17.071 5.891 6.720 1.00 74.69 299 THR A CA 1
ATOM 2276 C C . THR A 1 299 ? 18.215 6.858 6.416 1.00 74.69 299 THR A C 1
ATOM 2278 O O . THR A 1 299 ? 19.214 6.438 5.843 1.00 74.69 299 THR A O 1
ATOM 2281 N N . GLN A 1 300 ? 18.152 8.107 6.885 1.00 71.94 300 GLN A N 1
ATOM 2282 C CA . GLN A 1 300 ? 19.248 9.076 6.733 1.00 71.94 300 GLN A CA 1
ATOM 2283 C C . GLN A 1 300 ? 20.575 8.576 7.336 1.00 71.94 300 GLN A C 1
ATOM 2285 O O . GLN A 1 300 ? 21.618 8.675 6.692 1.00 71.94 300 GLN A O 1
ATOM 2290 N N . LEU A 1 301 ? 20.547 7.971 8.530 1.00 71.88 301 LEU A N 1
ATOM 2291 C CA . LEU A 1 301 ? 21.746 7.450 9.199 1.00 71.88 301 LEU A CA 1
ATOM 2292 C C . LEU A 1 301 ? 22.417 6.306 8.429 1.00 71.88 301 LEU A C 1
ATOM 2294 O O . LEU A 1 301 ? 23.646 6.237 8.385 1.00 71.88 301 LEU A O 1
ATOM 2298 N N . THR A 1 302 ? 21.644 5.426 7.785 1.00 66.69 302 THR A N 1
ATOM 2299 C CA . THR A 1 302 ? 22.221 4.353 6.957 1.00 66.69 302 THR A CA 1
ATOM 2300 C C . THR A 1 302 ? 22.951 4.842 5.708 1.00 66.69 302 THR A C 1
ATOM 2302 O O . THR A 1 302 ? 23.770 4.099 5.167 1.00 66.69 302 THR A O 1
ATOM 2305 N N . TYR A 1 303 ? 22.711 6.081 5.272 1.00 58.12 303 TYR A N 1
ATOM 2306 C CA . TYR A 1 303 ? 23.302 6.656 4.059 1.00 58.12 303 TYR A CA 1
ATOM 2307 C C . TYR A 1 303 ? 24.467 7.624 4.325 1.00 58.12 303 TYR A C 1
ATOM 2309 O O . TYR A 1 303 ? 24.943 8.268 3.399 1.00 58.12 303 TYR A O 1
ATOM 2317 N N . LEU A 1 304 ? 25.007 7.663 5.553 1.00 46.28 304 LEU A N 1
ATOM 2318 C CA . LEU A 1 304 ? 26.286 8.330 5.867 1.00 46.28 304 LEU A CA 1
ATOM 2319 C C . LEU A 1 304 ? 27.537 7.520 5.441 1.00 46.28 304 LEU A C 1
ATOM 2321 O O . LEU A 1 304 ? 28.666 7.964 5.651 1.00 46.28 304 LEU A O 1
ATOM 2325 N N . ALA A 1 305 ? 27.371 6.349 4.815 1.00 37.22 305 ALA A N 1
ATOM 2326 C CA . ALA A 1 305 ? 28.419 5.715 4.004 1.00 37.22 305 ALA A CA 1
ATOM 2327 C C . ALA A 1 305 ? 28.520 6.450 2.645 1.00 37.22 305 ALA A C 1
ATOM 2329 O O . ALA A 1 305 ? 27.503 6.969 2.206 1.00 37.22 305 ALA A O 1
ATOM 2330 N N . PRO A 1 306 ? 29.683 6.516 1.957 1.00 34.16 306 PRO A N 1
ATOM 2331 C CA . PRO A 1 306 ? 29.999 7.490 0.893 1.00 34.16 306 PRO A CA 1
ATOM 2332 C C . PRO A 1 306 ? 29.291 7.221 -0.451 1.00 34.16 306 PRO A C 1
ATOM 2334 O O . PRO A 1 306 ? 29.909 7.112 -1.507 1.00 34.16 306 PRO A O 1
ATOM 2337 N N . TYR A 1 307 ? 27.973 7.120 -0.407 1.00 36.12 307 TYR A N 1
ATOM 2338 C CA . TYR A 1 307 ? 27.059 7.043 -1.524 1.00 36.12 307 TYR A CA 1
ATOM 2339 C C . TYR A 1 307 ? 25.903 7.975 -1.178 1.00 36.12 307 TYR A C 1
ATOM 2341 O O . TYR A 1 307 ? 24.968 7.578 -0.490 1.00 36.12 307 TYR A O 1
ATOM 2349 N N . ASN A 1 308 ? 26.010 9.227 -1.631 1.00 33.19 308 ASN A N 1
ATOM 2350 C CA . ASN A 1 308 ? 24.931 10.211 -1.600 1.00 33.19 308 ASN A CA 1
ATOM 2351 C C . ASN A 1 308 ? 23.701 9.624 -2.304 1.00 33.19 308 ASN A C 1
ATOM 2353 O O . ASN A 1 308 ? 23.575 9.688 -3.529 1.00 33.19 308 ASN A O 1
ATOM 2357 N N . HIS A 1 309 ? 22.821 9.012 -1.527 1.00 40.19 309 HIS A N 1
ATOM 2358 C CA . HIS A 1 309 ? 21.525 8.534 -1.960 1.00 40.19 309 HIS A CA 1
ATOM 2359 C C . HIS A 1 309 ? 20.494 9.058 -0.964 1.00 40.19 309 HIS A C 1
ATOM 2361 O O . HIS A 1 309 ? 20.225 8.453 0.073 1.00 40.19 309 HIS A O 1
ATOM 2367 N N . ASP A 1 310 ? 19.934 10.220 -1.299 1.00 35.88 310 ASP A N 1
ATOM 2368 C CA . ASP A 1 310 ? 18.781 10.808 -0.626 1.00 35.88 310 ASP A CA 1
ATOM 2369 C C . ASP A 1 310 ? 17.554 9.944 -0.894 1.00 35.88 310 ASP A C 1
ATOM 2371 O O . ASP A 1 310 ? 16.866 10.070 -1.901 1.00 35.88 310 ASP A O 1
ATOM 2375 N N . ILE A 1 311 ? 17.300 9.009 0.011 1.00 43.31 311 ILE A N 1
ATOM 2376 C CA . ILE A 1 311 ? 16.256 8.000 -0.168 1.00 43.31 311 ILE A CA 1
ATOM 2377 C C . ILE A 1 311 ? 14.945 8.353 0.554 1.00 43.31 311 ILE A C 1
ATOM 2379 O O . ILE A 1 311 ? 13.906 7.749 0.290 1.00 43.31 311 ILE A O 1
ATOM 2383 N N . PHE A 1 312 ? 14.966 9.384 1.401 1.00 37.59 312 PHE A N 1
ATOM 2384 C CA . PHE A 1 312 ? 13.762 10.120 1.815 1.00 37.59 312 PHE A CA 1
ATOM 2385 C C . PHE A 1 312 ? 13.592 11.427 1.034 1.00 37.59 312 PHE A C 1
ATOM 2387 O O . PHE A 1 312 ? 12.869 12.330 1.449 1.00 37.59 312 PHE A O 1
ATOM 2394 N N . GLY A 1 313 ? 14.245 11.513 -0.125 1.00 36.53 313 GLY A N 1
ATOM 2395 C CA . GLY A 1 313 ? 13.744 12.336 -1.198 1.00 36.53 313 GLY A CA 1
ATOM 2396 C C . GLY A 1 313 ? 12.408 11.767 -1.639 1.00 36.53 313 GLY A C 1
ATOM 2397 O O . GLY A 1 313 ? 12.297 10.578 -1.918 1.00 36.53 313 GLY A O 1
ATOM 2398 N N . SER A 1 314 ? 11.394 12.611 -1.588 1.00 36.56 314 SER A N 1
ATOM 2399 C CA . SER A 1 314 ? 10.077 12.417 -2.164 1.00 36.56 314 SER A CA 1
ATOM 2400 C C . SER A 1 314 ? 10.076 11.572 -3.451 1.00 36.56 314 SER A C 1
ATOM 2402 O O . SER A 1 314 ? 11.063 11.493 -4.180 1.00 36.56 314 SER A O 1
ATOM 2404 N N . LEU A 1 315 ? 8.932 10.960 -3.775 1.00 38.50 315 LEU A N 1
ATOM 2405 C CA . LEU A 1 315 ? 8.657 10.373 -5.098 1.00 38.50 315 LEU A CA 1
ATOM 2406 C C . LEU A 1 315 ? 9.067 11.293 -6.278 1.00 38.50 315 LEU A C 1
ATOM 2408 O O . LEU A 1 315 ? 9.140 10.827 -7.411 1.00 38.50 315 LEU A O 1
ATOM 2412 N N . LEU A 1 316 ? 9.339 12.576 -6.015 1.00 40.06 316 LEU A N 1
ATOM 2413 C CA . LEU A 1 316 ? 10.122 13.488 -6.833 1.00 40.06 316 LEU A CA 1
ATOM 2414 C C . LEU A 1 316 ? 11.310 14.025 -6.010 1.00 40.06 316 LEU A C 1
ATOM 2416 O O . LEU A 1 316 ? 11.123 14.413 -4.865 1.00 40.06 316 LEU A O 1
ATOM 2420 N N . GLU A 1 317 ? 12.514 14.100 -6.578 1.00 35.38 317 GLU A N 1
ATOM 2421 C CA . GLU A 1 317 ? 13.703 14.709 -5.952 1.00 35.38 317 GLU A CA 1
ATOM 2422 C C . GLU A 1 317 ? 13.372 15.920 -5.034 1.00 35.38 317 GLU A C 1
ATOM 2424 O O . GLU A 1 317 ? 12.689 16.852 -5.483 1.00 35.38 317 GLU A O 1
ATOM 2429 N N . PRO A 1 318 ? 13.868 15.964 -3.775 1.00 31.80 318 PRO A N 1
ATOM 2430 C CA . PRO A 1 318 ? 13.750 17.115 -2.883 1.00 31.80 318 PRO A CA 1
ATOM 2431 C C . PRO A 1 318 ? 14.668 18.214 -3.427 1.00 31.80 318 PRO A C 1
ATOM 2433 O O . PRO A 1 318 ? 15.815 18.372 -3.027 1.00 31.80 318 PRO A O 1
ATOM 2436 N N . GLY A 1 319 ? 14.188 18.909 -4.450 1.00 35.78 319 GLY A N 1
ATOM 2437 C CA . GLY A 1 319 ? 15.020 19.762 -5.292 1.00 35.78 319 GLY A CA 1
ATOM 2438 C C . GLY A 1 319 ? 14.296 20.305 -6.516 1.00 35.78 319 GLY A C 1
ATOM 2439 O O . GLY A 1 319 ? 14.675 21.361 -7.015 1.00 35.78 319 GLY A O 1
ATOM 2440 N N . LEU A 1 320 ? 13.179 19.700 -6.936 1.00 39.88 320 LEU A N 1
ATOM 2441 C CA . LEU A 1 320 ? 12.202 20.430 -7.736 1.00 39.88 320 LEU A CA 1
ATOM 2442 C C . LEU A 1 320 ? 11.381 21.324 -6.801 1.00 39.88 320 LEU A C 1
ATOM 2444 O O . LEU A 1 320 ? 10.179 21.143 -6.619 1.00 39.88 320 LEU A O 1
ATOM 2448 N N . GLY A 1 321 ? 12.039 22.369 -6.284 1.00 40.00 321 GLY A N 1
ATOM 2449 C CA . GLY A 1 321 ? 11.416 23.671 -6.051 1.00 40.00 321 GLY A CA 1
ATOM 2450 C C . GLY A 1 321 ? 10.911 24.215 -7.386 1.00 40.00 321 GLY A C 1
ATOM 2451 O O . GLY A 1 321 ? 11.387 25.214 -7.909 1.00 40.00 321 GLY A O 1
ATOM 2452 N N . MET A 1 322 ? 10.008 23.467 -8.006 1.00 50.28 322 MET A N 1
ATOM 2453 C CA . MET A 1 322 ? 9.241 23.913 -9.130 1.00 50.28 322 MET A CA 1
ATOM 2454 C C . MET A 1 322 ? 8.260 24.902 -8.553 1.00 50.28 322 MET A C 1
ATOM 2456 O O . MET A 1 322 ? 7.365 24.529 -7.789 1.00 50.28 322 MET A O 1
ATOM 2460 N N . ASP A 1 323 ? 8.386 26.147 -8.974 1.00 50.31 323 ASP A N 1
ATOM 2461 C CA . ASP A 1 323 ? 7.241 27.030 -9.015 1.00 50.31 323 ASP A CA 1
ATOM 2462 C C . ASP A 1 323 ? 6.211 26.393 -9.966 1.00 50.31 323 ASP A C 1
ATOM 2464 O O . ASP A 1 323 ? 6.133 26.709 -11.155 1.00 50.31 323 ASP A O 1
ATOM 2468 N N . LEU A 1 324 ? 5.417 25.437 -9.459 1.00 60.41 324 LEU A N 1
ATOM 2469 C CA . LEU A 1 324 ? 4.177 24.989 -10.089 1.00 60.41 324 LEU A CA 1
ATOM 2470 C C . LEU A 1 324 ? 3.164 26.127 -9.946 1.00 60.41 324 LEU A C 1
ATOM 2472 O O . LEU A 1 324 ? 2.159 26.007 -9.250 1.00 60.41 324 LEU A O 1
ATOM 2476 N N . GLY A 1 325 ? 3.442 27.254 -10.599 1.00 63.41 325 GLY A N 1
ATOM 2477 C CA . GLY A 1 325 ? 2.495 28.348 -10.708 1.00 63.41 325 GLY A CA 1
ATOM 2478 C C . GLY A 1 325 ? 1.229 27.826 -11.370 1.00 63.41 325 GLY A C 1
ATOM 2479 O O . GLY A 1 325 ? 1.301 27.140 -12.389 1.00 63.41 325 GLY A O 1
ATOM 2480 N N . ILE A 1 326 ? 0.078 28.105 -10.777 1.00 69.62 326 ILE A N 1
ATOM 2481 C CA . ILE A 1 326 ? -1.211 27.684 -11.316 1.00 69.62 326 ILE A CA 1
ATOM 2482 C C . ILE A 1 326 ? -1.581 28.632 -12.452 1.00 69.62 326 ILE A C 1
ATOM 2484 O O . ILE A 1 326 ? -1.859 29.807 -12.215 1.00 69.62 326 ILE A O 1
ATOM 2488 N N . ALA A 1 327 ? -1.596 28.129 -13.685 1.00 80.00 327 ALA A N 1
ATOM 2489 C CA . ALA A 1 327 ? -2.193 28.858 -14.795 1.00 80.00 327 ALA A CA 1
ATOM 2490 C C . ALA A 1 327 ? -3.695 28.551 -14.863 1.00 80.00 327 ALA A C 1
ATOM 2492 O O . ALA A 1 327 ? -4.115 27.426 -14.599 1.00 80.00 327 ALA A O 1
ATOM 2493 N N . LEU A 1 328 ? -4.518 29.511 -15.298 1.00 81.06 328 LEU A N 1
ATOM 2494 C CA . LEU A 1 328 ? -5.947 29.256 -15.548 1.00 81.06 328 LEU A CA 1
ATOM 2495 C C . LEU A 1 328 ? -6.176 28.120 -16.562 1.00 81.06 328 LEU A C 1
ATOM 2497 O O . LEU A 1 328 ? -7.179 27.416 -16.475 1.00 81.06 328 LEU A O 1
ATOM 2501 N N . LEU A 1 329 ? -5.233 27.907 -17.486 1.00 82.00 329 LEU A N 1
ATOM 2502 C CA . LEU A 1 329 ? -5.270 26.810 -18.455 1.00 82.00 329 LEU A CA 1
ATOM 2503 C C . LEU A 1 329 ? -5.033 25.428 -17.815 1.00 82.00 329 LEU A C 1
ATOM 2505 O O . LEU A 1 329 ? -5.460 24.422 -18.376 1.00 82.00 329 LEU A O 1
ATOM 2509 N N . ASP A 1 330 ? -4.421 25.363 -16.629 1.00 83.00 330 ASP A N 1
ATOM 2510 C CA . ASP A 1 330 ? -4.173 24.095 -15.933 1.00 83.00 330 ASP A CA 1
ATOM 2511 C C . ASP A 1 330 ? -5.486 23.480 -15.410 1.00 83.00 330 ASP A C 1
ATOM 2513 O O . ASP A 1 330 ? -5.588 22.263 -15.282 1.00 83.00 330 ASP A O 1
ATOM 2517 N N . VAL A 1 331 ? -6.521 24.295 -15.164 1.00 89.69 331 VAL A N 1
ATOM 2518 C CA . VAL A 1 331 ? -7.831 23.858 -14.646 1.00 89.69 331 VAL A CA 1
ATOM 2519 C C . VAL A 1 331 ? -8.589 22.940 -15.621 1.00 89.69 331 VAL A C 1
ATOM 2521 O O . VAL A 1 331 ? -8.934 21.825 -15.225 1.00 89.69 331 VAL A O 1
ATOM 2524 N N . PRO A 1 332 ? -8.856 23.323 -16.888 1.00 90.50 332 PRO A N 1
ATOM 2525 C CA . PRO A 1 332 ? -9.528 22.427 -17.830 1.00 90.50 332 PRO A CA 1
ATOM 2526 C C . PRO A 1 332 ? -8.695 21.176 -18.142 1.00 90.50 332 PRO A C 1
ATOM 2528 O O . PRO A 1 332 ? -9.264 20.099 -18.312 1.00 90.50 332 PRO A O 1
ATOM 2531 N N . VAL A 1 333 ? -7.361 21.284 -18.161 1.00 89.19 333 VAL A N 1
ATOM 2532 C CA . VAL A 1 333 ? -6.473 20.125 -18.352 1.00 89.19 333 VAL A CA 1
ATOM 2533 C C . VAL A 1 333 ? -6.558 19.167 -17.164 1.00 89.19 333 VAL A C 1
ATOM 2535 O O . VAL A 1 333 ? -6.643 17.959 -17.364 1.00 89.19 333 VAL A O 1
ATOM 2538 N N . ALA A 1 334 ? -6.594 19.686 -15.938 1.00 90.62 334 ALA A N 1
ATOM 2539 C CA . ALA A 1 334 ? -6.772 18.907 -14.717 1.00 90.62 334 ALA A CA 1
ATOM 2540 C C . ALA A 1 334 ? -8.108 18.153 -14.698 1.00 90.62 334 ALA A C 1
ATOM 2542 O O . ALA A 1 334 ? -8.130 16.958 -14.411 1.00 90.62 334 ALA A O 1
ATOM 2543 N N . ILE A 1 335 ? -9.207 18.811 -15.083 1.00 94.19 335 ILE A N 1
ATOM 2544 C CA . ILE A 1 335 ? -10.518 18.156 -15.208 1.00 94.19 335 ILE A CA 1
ATOM 2545 C C . ILE A 1 335 ? -10.464 17.063 -16.279 1.00 94.19 335 ILE A C 1
ATOM 2547 O O . ILE A 1 335 ? -10.890 15.942 -16.018 1.00 94.19 335 ILE A O 1
ATOM 2551 N N . LEU A 1 336 ? -9.905 17.350 -17.461 1.00 94.06 336 LEU A N 1
ATOM 2552 C CA . LEU A 1 336 ? -9.788 16.368 -18.541 1.00 94.06 336 LEU A CA 1
ATOM 2553 C C . LEU A 1 336 ? -8.953 15.153 -18.108 1.00 94.06 336 LEU A C 1
ATOM 2555 O O . LEU A 1 336 ? -9.377 14.014 -18.298 1.00 94.06 336 LEU A O 1
ATOM 2559 N N . MET A 1 337 ? -7.808 15.375 -17.466 1.00 92.38 337 MET A N 1
ATOM 2560 C CA . MET A 1 337 ? -6.971 14.304 -16.920 1.00 92.38 337 MET A CA 1
ATOM 2561 C C . MET A 1 337 ? -7.700 13.511 -15.836 1.00 92.38 337 MET A C 1
ATOM 2563 O O . MET A 1 337 ? -7.637 12.283 -15.842 1.00 92.38 337 MET A O 1
ATOM 2567 N N . GLY A 1 338 ? -8.446 14.191 -14.964 1.00 95.31 338 GLY A N 1
ATOM 2568 C CA . GLY A 1 338 ? -9.332 13.568 -13.988 1.00 95.31 338 GLY A CA 1
ATOM 2569 C C . GLY A 1 338 ? -10.369 12.669 -14.656 1.00 95.31 338 GLY A C 1
ATOM 2570 O O . GLY A 1 338 ? -10.522 11.514 -14.268 1.00 95.31 338 GLY A O 1
ATOM 2571 N N . THR A 1 339 ? -11.007 13.137 -15.732 1.00 96.12 339 THR A N 1
ATOM 2572 C CA . THR A 1 339 ? -12.002 12.349 -16.473 1.00 96.12 339 THR A CA 1
ATOM 2573 C C . THR A 1 339 ? -11.427 11.076 -17.080 1.00 96.12 339 THR A C 1
ATOM 2575 O O . THR A 1 339 ? -11.986 9.992 -16.900 1.00 96.12 339 THR A O 1
ATOM 2578 N N . LEU A 1 340 ? -10.266 11.186 -17.728 1.00 95.88 340 LEU A N 1
ATOM 2579 C CA . LEU A 1 340 ? -9.577 10.056 -18.338 1.00 95.88 340 LEU A CA 1
ATOM 2580 C C . LEU A 1 340 ? -9.066 9.081 -17.272 1.00 95.88 340 LEU A C 1
ATOM 2582 O O . LEU A 1 340 ? -9.269 7.875 -17.398 1.00 95.88 340 LEU A O 1
ATOM 2586 N N . GLY A 1 341 ? -8.461 9.588 -16.195 1.00 95.12 341 GLY A N 1
ATOM 2587 C CA . GLY A 1 341 ? -7.983 8.770 -15.081 1.00 95.12 341 GLY A CA 1
ATOM 2588 C C . GLY A 1 341 ? -9.114 8.058 -14.338 1.00 95.12 341 GLY A C 1
ATOM 2589 O O . GLY A 1 341 ? -8.965 6.891 -13.982 1.00 95.12 341 GLY A O 1
ATOM 2590 N N . GLY A 1 342 ? -10.269 8.709 -14.178 1.00 96.31 342 GLY A N 1
ATOM 2591 C CA . GLY A 1 342 ? -11.475 8.124 -13.592 1.00 96.31 342 GLY A CA 1
ATOM 2592 C C . GLY A 1 342 ? -12.052 6.982 -14.428 1.00 96.31 342 GLY A C 1
ATOM 2593 O O . GLY A 1 342 ? -12.343 5.916 -13.883 1.00 96.31 342 GLY A O 1
ATOM 2594 N N . ALA A 1 343 ? -12.159 7.174 -15.748 1.00 96.50 343 ALA A N 1
ATOM 2595 C CA . ALA A 1 343 ? -12.632 6.148 -16.678 1.00 96.50 343 ALA A CA 1
ATOM 2596 C C . ALA A 1 343 ? -11.664 4.953 -16.764 1.00 96.50 343 ALA A C 1
ATOM 2598 O O . ALA A 1 343 ? -12.090 3.800 -16.685 1.00 96.50 343 ALA A O 1
ATOM 2599 N N . LEU A 1 344 ? -10.353 5.213 -16.853 1.00 96.38 344 LEU A N 1
ATOM 2600 C CA . LEU A 1 344 ? -9.325 4.166 -16.829 1.00 96.38 344 LEU A CA 1
ATOM 2601 C C . LEU A 1 344 ? -9.301 3.417 -15.491 1.00 96.38 344 LEU A C 1
ATOM 2603 O O . LEU A 1 344 ? -9.153 2.197 -15.479 1.00 96.38 344 LEU A O 1
ATOM 2607 N N . GLY A 1 345 ? -9.487 4.120 -14.372 1.00 95.62 345 GLY A N 1
ATOM 2608 C CA . GLY A 1 345 ? -9.590 3.515 -13.045 1.00 95.62 345 GLY A CA 1
ATOM 2609 C C . GLY A 1 345 ? -10.820 2.613 -12.900 1.00 95.62 345 GLY A C 1
ATOM 2610 O O . GLY A 1 345 ? -10.715 1.502 -12.383 1.00 95.62 345 GLY A O 1
ATOM 2611 N N . ALA A 1 346 ? -11.973 3.032 -13.433 1.00 95.31 346 ALA A N 1
ATOM 2612 C CA . ALA A 1 346 ? -13.173 2.196 -13.474 1.00 95.31 346 ALA A CA 1
ATOM 2613 C C . ALA A 1 346 ? -12.974 0.941 -14.340 1.00 95.31 346 ALA A C 1
ATOM 2615 O O . ALA A 1 346 ? -13.303 -0.168 -13.916 1.00 95.31 346 ALA A O 1
ATOM 2616 N N . LEU A 1 347 ? -12.360 1.092 -15.517 1.00 96.06 347 LEU A N 1
ATOM 2617 C CA . LEU A 1 347 ? -11.999 -0.028 -16.385 1.00 96.06 347 LEU A CA 1
ATOM 2618 C C . LEU A 1 347 ? -11.040 -1.000 -15.682 1.00 96.06 347 LEU A C 1
ATOM 2620 O O . LEU A 1 347 ? -11.254 -2.212 -15.729 1.00 96.06 347 LEU A O 1
ATOM 2624 N N . PHE A 1 348 ? -10.040 -0.486 -14.963 1.00 95.25 348 PHE A N 1
ATOM 2625 C CA . PHE A 1 348 ? -9.122 -1.294 -14.160 1.00 95.25 348 PHE A CA 1
ATOM 2626 C C . PHE A 1 348 ? -9.851 -2.080 -13.059 1.00 95.25 348 PHE A C 1
ATOM 2628 O O . PHE A 1 348 ? -9.606 -3.278 -12.878 1.00 95.25 348 PHE A O 1
ATOM 2635 N N . ASN A 1 349 ? -10.785 -1.439 -12.353 1.00 93.50 349 ASN A N 1
ATOM 2636 C CA . ASN A 1 349 ? -11.593 -2.090 -11.324 1.00 93.50 349 ASN A CA 1
ATOM 2637 C C . ASN A 1 349 ? -12.518 -3.163 -11.921 1.00 93.50 349 ASN A C 1
ATOM 2639 O O . ASN A 1 349 ? -12.606 -4.262 -11.372 1.00 93.50 349 ASN A O 1
ATOM 2643 N N . CYS A 1 350 ? -13.129 -2.902 -13.080 1.00 94.75 350 CYS A N 1
ATOM 2644 C CA . CYS A 1 350 ? -13.946 -3.876 -13.803 1.00 94.75 350 CYS A CA 1
ATOM 2645 C C . CYS A 1 350 ? -13.125 -5.106 -14.225 1.00 94.75 350 CYS A C 1
ATOM 2647 O O . CYS A 1 350 ? -13.506 -6.240 -13.921 1.00 94.75 350 CYS A O 1
ATOM 2649 N N . MET A 1 351 ? -11.951 -4.897 -14.830 1.00 94.44 351 MET A N 1
ATOM 2650 C CA . MET A 1 351 ? -11.027 -5.979 -15.192 1.00 94.44 351 MET A CA 1
ATOM 2651 C C . MET A 1 351 ? -10.585 -6.779 -13.963 1.00 94.44 351 MET A C 1
ATOM 2653 O O . MET A 1 351 ? -10.590 -8.010 -13.979 1.00 94.44 351 MET A O 1
ATOM 2657 N N . THR A 1 352 ? -10.258 -6.095 -12.865 1.00 90.88 352 THR A N 1
ATOM 2658 C CA . THR A 1 352 ? -9.851 -6.742 -11.612 1.00 90.88 352 THR A CA 1
ATOM 2659 C C . THR A 1 352 ? -10.991 -7.557 -11.005 1.00 90.88 352 THR A C 1
ATOM 2661 O O . THR A 1 352 ? -10.764 -8.665 -10.518 1.00 90.88 352 THR A O 1
ATOM 2664 N N . MET A 1 353 ? -12.225 -7.055 -11.058 1.00 90.38 353 MET A N 1
ATOM 2665 C CA . MET A 1 353 ? -13.408 -7.780 -10.598 1.00 90.38 353 MET A CA 1
ATOM 2666 C C . MET A 1 353 ? -13.650 -9.038 -11.439 1.00 90.38 353 MET A C 1
ATOM 2668 O O . MET A 1 353 ? -13.858 -10.113 -10.878 1.00 90.38 353 MET A O 1
ATOM 2672 N N . GLN A 1 354 ? -13.586 -8.936 -12.768 1.00 92.56 354 GLN A N 1
ATOM 2673 C CA . GLN A 1 354 ? -13.719 -10.093 -13.659 1.00 92.56 354 GLN A CA 1
ATOM 2674 C C . GLN A 1 354 ? -12.618 -11.130 -13.402 1.00 92.56 354 GLN A C 1
ATOM 2676 O O . GLN A 1 354 ? -12.905 -12.323 -13.291 1.00 92.56 354 GLN A O 1
ATOM 2681 N N . LEU A 1 355 ? -11.374 -10.679 -13.209 1.00 90.69 355 LEU A N 1
ATOM 2682 C CA . LEU A 1 355 ? -10.250 -11.549 -12.873 1.00 90.69 355 LEU A CA 1
ATOM 2683 C C . LEU A 1 355 ? -10.450 -12.251 -11.523 1.00 90.69 355 LEU A C 1
ATOM 2685 O O . LEU A 1 355 ? -10.161 -13.440 -11.398 1.00 90.69 355 LEU A O 1
ATOM 2689 N N . ARG A 1 356 ? -10.973 -11.549 -10.511 1.00 86.75 356 ARG A N 1
ATOM 2690 C CA . ARG A 1 356 ? -11.310 -12.149 -9.210 1.00 86.75 356 ARG A CA 1
ATOM 2691 C C . ARG A 1 356 ? -12.410 -13.200 -9.348 1.00 86.75 356 ARG A C 1
ATOM 2693 O O . ARG A 1 356 ? -12.219 -14.306 -8.854 1.00 86.75 356 ARG A O 1
ATOM 2700 N N . LYS A 1 357 ? -13.494 -12.909 -10.078 1.00 88.94 357 LYS A N 1
ATOM 2701 C CA . LYS A 1 357 ? -14.568 -13.883 -10.364 1.00 88.94 357 LYS A CA 1
ATOM 2702 C C . LYS A 1 357 ? -14.014 -15.141 -11.043 1.00 88.94 357 LYS A C 1
ATOM 2704 O O . LYS A 1 357 ? -14.318 -16.256 -10.623 1.00 88.94 357 LYS A O 1
ATOM 2709 N N . PHE A 1 358 ? -13.133 -14.970 -12.030 1.00 90.62 358 PHE A N 1
ATOM 2710 C CA . PHE A 1 358 ? -12.452 -16.082 -12.692 1.00 90.62 358 PHE A CA 1
ATOM 2711 C C . PHE A 1 358 ? -11.573 -16.895 -11.724 1.00 90.62 358 PHE A C 1
ATOM 2713 O O . PHE A 1 358 ? -11.653 -18.124 -11.698 1.00 90.62 358 PHE A O 1
ATOM 2720 N N . ARG A 1 359 ? -10.765 -16.233 -10.886 1.00 88.12 359 ARG A N 1
ATOM 2721 C CA . ARG A 1 359 ? -9.894 -16.899 -9.901 1.00 88.12 359 ARG A CA 1
ATOM 2722 C C . ARG A 1 359 ? -10.680 -17.692 -8.863 1.00 88.12 359 ARG A C 1
ATOM 2724 O O . ARG A 1 359 ? -10.299 -18.826 -8.575 1.00 88.12 359 ARG A O 1
ATOM 2731 N N . THR A 1 360 ? -11.770 -17.136 -8.339 1.00 82.38 360 THR A N 1
ATOM 2732 C CA . THR A 1 360 ? -12.625 -17.821 -7.359 1.00 82.38 360 THR A CA 1
ATOM 2733 C C . THR A 1 360 ? -13.282 -19.062 -7.967 1.00 82.38 360 THR A C 1
ATOM 2735 O O . THR A 1 360 ? -13.288 -20.110 -7.327 1.00 82.38 360 THR A O 1
ATOM 2738 N N . GLY A 1 361 ? -13.745 -18.992 -9.222 1.00 84.56 361 GLY A N 1
ATOM 2739 C CA . GLY A 1 361 ? -14.369 -20.133 -9.902 1.00 84.56 361 GLY A CA 1
ATOM 2740 C C . GLY A 1 361 ? -13.385 -21.225 -10.346 1.00 84.56 361 GLY A C 1
ATOM 2741 O O . GLY A 1 361 ? -13.609 -22.409 -10.102 1.00 84.56 361 GLY A O 1
ATOM 2742 N N . TYR A 1 362 ? -12.272 -20.855 -10.990 1.00 87.38 362 TYR A N 1
ATOM 2743 C CA . TYR A 1 362 ? -11.397 -21.816 -11.682 1.00 87.38 362 TYR A CA 1
ATOM 2744 C C . TYR A 1 362 ? -10.088 -22.135 -10.938 1.00 87.38 362 TYR A C 1
ATOM 2746 O O . TYR A 1 362 ? -9.552 -23.246 -11.079 1.00 87.38 362 TYR A O 1
ATOM 2754 N N . VAL A 1 363 ? -9.584 -21.206 -10.117 1.00 85.19 363 VAL A N 1
ATOM 2755 C CA . VAL A 1 363 ? -8.259 -21.249 -9.461 1.00 85.19 363 VAL A CA 1
ATOM 2756 C C . VAL A 1 363 ? -8.394 -21.337 -7.930 1.00 85.19 363 VAL A C 1
ATOM 2758 O O . VAL A 1 363 ? -7.656 -20.721 -7.164 1.00 85.19 363 VAL A O 1
ATOM 2761 N N . ALA A 1 364 ? -9.342 -22.142 -7.443 1.00 78.69 364 ALA A N 1
ATOM 2762 C CA . ALA A 1 364 ? -9.567 -22.294 -6.002 1.00 78.69 364 ALA A CA 1
ATOM 2763 C C . ALA A 1 364 ? -8.466 -23.115 -5.291 1.00 78.69 364 ALA A C 1
ATOM 2765 O O . ALA A 1 364 ? -8.076 -22.805 -4.164 1.00 78.69 364 ALA A O 1
ATOM 2766 N N . SER A 1 365 ? -7.934 -24.151 -5.953 1.00 86.00 365 SER A N 1
ATOM 2767 C CA . SER A 1 365 ? -6.956 -25.078 -5.360 1.00 86.00 365 SER A CA 1
ATOM 2768 C C . SER A 1 365 ? -5.563 -24.458 -5.214 1.00 86.00 365 SER A C 1
ATOM 2770 O O . SER A 1 365 ? -5.076 -23.792 -6.127 1.00 86.00 365 SER A O 1
ATOM 2772 N N . ILE A 1 366 ? -4.876 -24.774 -4.110 1.00 85.69 366 ILE A N 1
ATOM 2773 C CA . ILE A 1 366 ? -3.500 -24.335 -3.820 1.00 85.69 366 ILE A CA 1
ATOM 2774 C C . ILE A 1 366 ? -2.548 -24.663 -4.979 1.00 85.69 366 ILE A C 1
ATOM 2776 O O . ILE A 1 366 ? -1.782 -23.804 -5.404 1.00 85.69 366 ILE A O 1
ATOM 2780 N N . LYS A 1 367 ? -2.643 -25.869 -5.558 1.00 89.38 367 LYS A N 1
ATOM 2781 C CA . LYS A 1 367 ? -1.792 -26.277 -6.691 1.00 89.38 367 LYS A CA 1
ATOM 2782 C C . LYS A 1 367 ? -1.978 -25.360 -7.901 1.00 89.38 367 LYS A C 1
ATOM 2784 O O . LYS A 1 367 ? -1.002 -24.970 -8.528 1.00 89.38 367 LYS A O 1
ATOM 2789 N N . LYS A 1 368 ? -3.225 -24.983 -8.205 1.00 89.81 368 LYS A N 1
ATOM 2790 C CA . LYS A 1 368 ? -3.536 -24.091 -9.330 1.00 89.81 368 LYS A CA 1
ATOM 2791 C C . LYS A 1 368 ? -3.029 -22.670 -9.078 1.00 89.81 368 LYS A C 1
ATOM 2793 O O . LYS A 1 368 ? -2.511 -22.061 -10.002 1.00 89.81 368 LYS A O 1
ATOM 2798 N N . LYS A 1 369 ? -3.109 -22.179 -7.835 1.00 87.56 369 LYS A N 1
ATOM 2799 C CA . LYS A 1 369 ? -2.549 -20.873 -7.440 1.00 87.56 369 LYS A CA 1
ATOM 2800 C C . LYS A 1 369 ? -1.027 -20.836 -7.579 1.00 87.56 369 LYS A C 1
ATOM 2802 O O . LYS A 1 369 ? -0.491 -19.862 -8.090 1.00 87.56 369 LYS A O 1
ATOM 2807 N N . LEU A 1 370 ? -0.336 -21.914 -7.198 1.00 91.12 370 LEU A N 1
ATOM 2808 C CA . LEU A 1 370 ? 1.115 -22.029 -7.393 1.00 91.12 370 LEU A CA 1
ATOM 2809 C C . LEU A 1 370 ? 1.487 -22.039 -8.884 1.00 91.12 370 LEU A C 1
ATOM 2811 O O . LEU A 1 370 ? 2.394 -21.320 -9.293 1.00 91.12 370 LEU A O 1
ATOM 2815 N N . VAL A 1 371 ? 0.753 -22.795 -9.708 1.00 93.38 371 VAL A N 1
ATOM 2816 C CA . VAL A 1 371 ? 0.951 -22.792 -11.168 1.00 93.38 371 VAL A CA 1
ATOM 2817 C C . VAL A 1 371 ? 0.690 -21.402 -11.756 1.00 93.38 371 VAL A C 1
ATOM 2819 O O . VAL A 1 371 ? 1.469 -20.939 -12.582 1.00 93.38 371 VAL A O 1
ATOM 2822 N N . GLU A 1 372 ? -0.353 -20.702 -11.303 1.00 91.56 372 GLU A N 1
ATOM 2823 C CA . GLU A 1 372 ? -0.626 -19.324 -11.719 1.00 91.56 372 GLU A CA 1
ATOM 2824 C C . GLU A 1 372 ? 0.549 -18.396 -11.374 1.00 91.56 372 GLU A C 1
ATOM 2826 O O . GLU A 1 372 ? 1.042 -17.688 -12.250 1.00 91.56 372 GLU A O 1
ATOM 2831 N N . SER A 1 373 ? 1.050 -18.428 -10.134 1.00 91.69 373 SER A N 1
ATOM 2832 C CA . SER A 1 373 ? 2.199 -17.609 -9.722 1.00 91.69 373 SER A CA 1
ATOM 2833 C C . SER A 1 373 ? 3.453 -17.892 -10.555 1.00 91.69 373 SER A C 1
ATOM 2835 O O . SER A 1 373 ? 4.152 -16.953 -10.932 1.00 91.69 373 SER A O 1
ATOM 2837 N N . PHE A 1 374 ? 3.707 -19.158 -10.894 1.00 94.25 374 PHE A N 1
ATOM 2838 C CA . PHE A 1 374 ? 4.813 -19.557 -11.767 1.00 94.25 374 PHE A CA 1
ATOM 2839 C C . PHE A 1 374 ? 4.677 -18.975 -13.184 1.00 94.25 374 PHE A C 1
ATOM 2841 O O . PHE A 1 374 ? 5.621 -18.385 -13.710 1.00 94.25 374 PHE A O 1
ATOM 2848 N N . VAL A 1 375 ? 3.488 -19.082 -13.789 1.00 94.50 375 VAL A N 1
ATOM 2849 C CA . VAL A 1 375 ? 3.213 -18.537 -15.131 1.00 94.50 375 VAL A CA 1
ATOM 2850 C C . VAL A 1 375 ? 3.309 -17.009 -15.139 1.00 94.50 375 VAL A C 1
ATOM 2852 O O . VAL A 1 375 ? 3.873 -16.436 -16.071 1.00 94.50 375 VAL A O 1
ATOM 2855 N N . ILE A 1 376 ? 2.829 -16.337 -14.087 1.00 92.75 376 ILE A N 1
ATOM 2856 C CA . ILE A 1 376 ? 2.965 -14.880 -13.950 1.00 92.75 376 ILE A CA 1
ATOM 2857 C C . ILE A 1 376 ? 4.444 -14.490 -13.826 1.00 92.75 376 ILE A C 1
ATOM 2859 O O . ILE A 1 376 ? 4.866 -13.546 -14.487 1.00 92.75 376 ILE A O 1
ATOM 2863 N N . ALA A 1 377 ? 5.252 -15.218 -13.046 1.00 92.44 377 ALA A N 1
ATOM 2864 C CA . ALA A 1 377 ? 6.685 -14.939 -12.903 1.00 92.44 377 ALA A CA 1
ATOM 2865 C C . ALA A 1 377 ? 7.426 -15.024 -14.247 1.00 92.44 377 ALA A C 1
ATOM 2867 O O . ALA A 1 377 ? 8.234 -14.148 -14.575 1.00 92.44 377 ALA A O 1
ATOM 2868 N N . LEU A 1 378 ? 7.107 -16.054 -15.040 1.00 93.88 378 LEU A N 1
ATOM 2869 C CA . LEU A 1 378 ? 7.609 -16.228 -16.404 1.00 93.88 378 LEU A CA 1
ATOM 2870 C C . LEU A 1 378 ? 7.194 -15.065 -17.307 1.00 93.88 378 LEU A C 1
ATOM 2872 O O . LEU A 1 378 ? 8.047 -14.457 -17.951 1.00 93.88 378 LEU A O 1
ATOM 2876 N N . GLY A 1 379 ? 5.901 -14.729 -17.326 1.00 92.31 379 GLY A N 1
ATOM 2877 C CA . GLY A 1 379 ? 5.359 -13.662 -18.167 1.00 92.31 379 GLY A CA 1
ATOM 2878 C C . GLY A 1 379 ? 5.935 -12.289 -17.825 1.00 92.31 379 GLY A C 1
ATOM 2879 O O . GLY A 1 379 ? 6.389 -11.576 -18.715 1.00 92.31 379 GLY A O 1
ATOM 2880 N N . VAL A 1 380 ? 5.989 -11.937 -16.537 1.00 89.38 380 VAL A N 1
ATOM 2881 C CA . VAL A 1 380 ? 6.555 -10.663 -16.065 1.00 89.38 380 VAL A CA 1
ATOM 2882 C C . VAL A 1 380 ? 8.031 -10.561 -16.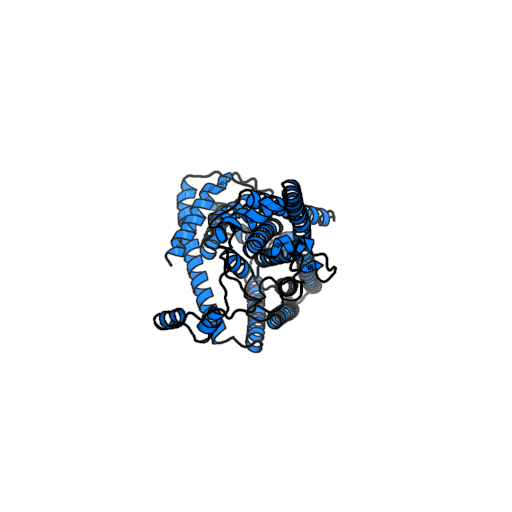433 1.00 89.38 380 VAL A C 1
ATOM 2884 O O . VAL A 1 380 ? 8.448 -9.547 -16.987 1.00 89.38 380 VAL A O 1
ATOM 2887 N N . THR A 1 381 ? 8.818 -11.612 -16.187 1.00 88.25 381 THR A N 1
ATOM 2888 C CA . THR A 1 381 ? 10.244 -11.607 -16.544 1.00 88.25 381 THR A CA 1
ATOM 2889 C C . THR A 1 381 ? 10.429 -11.511 -18.060 1.00 88.25 381 THR A C 1
ATOM 2891 O O . THR A 1 381 ? 11.257 -10.732 -18.524 1.00 88.25 381 THR A O 1
ATOM 2894 N N . GLY A 1 382 ? 9.622 -12.234 -18.841 1.00 88.88 382 GLY A N 1
ATOM 2895 C CA . GLY A 1 382 ? 9.643 -12.165 -20.302 1.00 88.88 382 GLY A CA 1
ATOM 2896 C C . GLY A 1 382 ? 9.341 -10.762 -20.830 1.00 88.88 382 GLY A C 1
ATOM 2897 O O . GLY A 1 382 ? 10.085 -10.257 -21.664 1.00 88.88 382 GLY A O 1
ATOM 2898 N N . ILE A 1 383 ? 8.312 -10.097 -20.296 1.00 87.19 383 ILE A N 1
ATOM 2899 C CA . ILE A 1 383 ? 7.962 -8.714 -20.660 1.00 87.19 383 ILE A CA 1
ATOM 2900 C C . ILE A 1 383 ? 9.077 -7.743 -20.254 1.00 87.19 383 ILE A C 1
ATOM 2902 O O . ILE A 1 383 ? 9.429 -6.862 -21.034 1.00 87.19 383 ILE A O 1
ATOM 2906 N N . MET A 1 384 ? 9.669 -7.904 -19.065 1.00 82.62 384 MET A N 1
ATOM 2907 C CA . MET A 1 384 ? 10.795 -7.072 -18.626 1.00 82.62 384 MET A CA 1
ATOM 2908 C C . MET A 1 384 ? 11.987 -7.180 -19.584 1.00 82.62 384 MET A C 1
ATOM 2910 O O . MET A 1 384 ? 12.521 -6.157 -20.003 1.00 82.62 384 MET A O 1
ATOM 2914 N N . PHE A 1 385 ? 12.374 -8.394 -19.982 1.00 81.81 385 PHE A N 1
ATOM 2915 C CA . PHE A 1 385 ? 13.468 -8.596 -20.936 1.00 81.81 385 PHE A CA 1
ATOM 2916 C C . PHE A 1 385 ? 13.112 -8.152 -22.359 1.00 81.81 385 PHE A C 1
ATOM 2918 O O . PHE A 1 385 ? 13.962 -7.585 -23.041 1.00 81.81 385 PHE A O 1
ATOM 2925 N N . ALA A 1 386 ? 11.863 -8.336 -22.795 1.00 84.69 386 ALA A N 1
ATOM 2926 C CA . ALA A 1 386 ? 11.390 -7.813 -24.074 1.00 84.69 386 ALA A CA 1
ATOM 2927 C C . ALA A 1 386 ? 11.492 -6.282 -24.121 1.00 84.69 386 ALA A C 1
ATOM 2929 O O . ALA A 1 386 ? 12.017 -5.742 -25.091 1.00 84.69 386 ALA A O 1
ATOM 2930 N N . ASN A 1 387 ? 11.090 -5.594 -23.045 1.00 80.31 387 ASN A N 1
ATOM 2931 C CA . ASN A 1 387 ? 11.215 -4.141 -22.942 1.00 80.31 387 ASN A CA 1
ATOM 2932 C C . ASN A 1 387 ? 12.672 -3.679 -23.060 1.00 80.31 387 ASN A C 1
ATOM 2934 O O . ASN A 1 387 ? 12.929 -2.720 -23.782 1.00 80.31 387 ASN A O 1
ATOM 2938 N N . ILE A 1 388 ? 13.617 -4.383 -22.425 1.00 76.62 388 ILE A N 1
ATOM 2939 C CA . ILE A 1 388 ? 15.059 -4.087 -22.525 1.00 76.62 388 ILE A CA 1
ATOM 2940 C C . ILE A 1 388 ? 15.558 -4.227 -23.970 1.00 76.62 388 ILE A C 1
ATOM 2942 O O . ILE A 1 388 ? 16.347 -3.408 -24.430 1.00 76.62 388 ILE A O 1
ATOM 2946 N N . LEU A 1 389 ? 15.089 -5.241 -24.704 1.00 76.50 389 LEU A N 1
ATOM 2947 C CA . LEU A 1 389 ? 15.468 -5.444 -26.107 1.00 76.50 389 LEU A CA 1
ATOM 2948 C C . LEU A 1 389 ? 14.878 -4.381 -27.037 1.00 76.50 389 LEU A C 1
ATOM 2950 O O . LEU A 1 389 ? 15.517 -3.988 -28.008 1.00 76.50 389 LEU A O 1
ATOM 2954 N N . THR A 1 390 ? 13.653 -3.931 -26.760 1.00 76.19 390 THR A N 1
ATOM 2955 C CA . THR A 1 390 ? 12.969 -2.921 -27.579 1.00 76.19 390 THR A CA 1
ATOM 2956 C C . THR A 1 390 ? 13.352 -1.489 -27.220 1.00 76.19 390 THR A C 1
ATOM 2958 O O . THR A 1 390 ? 13.130 -0.582 -28.020 1.00 76.19 390 THR A O 1
ATOM 2961 N N . SER A 1 391 ? 13.906 -1.255 -26.025 1.00 68.19 391 SER A N 1
ATOM 2962 C CA . SER A 1 391 ? 14.301 0.082 -25.598 1.00 68.19 391 SER A CA 1
ATOM 2963 C C . SER A 1 391 ? 15.552 0.526 -26.353 1.00 68.19 391 SER A C 1
ATOM 2965 O O . SER A 1 391 ? 16.648 0.038 -26.103 1.00 68.19 391 SER A O 1
ATOM 2967 N N . SER A 1 392 ? 15.394 1.500 -27.247 1.00 50.75 392 SER A N 1
ATOM 2968 C CA . SER A 1 392 ? 16.489 2.139 -27.989 1.00 50.75 392 SER A CA 1
ATOM 2969 C C . SER A 1 392 ? 17.198 3.250 -27.199 1.00 50.75 392 SER A C 1
ATOM 2971 O O . SER A 1 392 ? 17.973 4.016 -27.767 1.00 50.75 392 SER A O 1
ATOM 2973 N N . VAL A 1 393 ? 16.893 3.401 -25.904 1.00 54.38 393 VAL A N 1
ATOM 2974 C CA . VAL A 1 393 ? 17.397 4.496 -25.065 1.00 54.38 393 VAL A CA 1
ATOM 2975 C C . VAL A 1 393 ? 18.693 4.060 -24.386 1.00 54.38 393 VAL A C 1
ATOM 2977 O O . VAL A 1 393 ? 18.689 3.500 -23.292 1.00 54.38 393 VAL A O 1
ATOM 2980 N N . CYS A 1 394 ? 19.819 4.340 -25.037 1.00 52.31 394 CYS A N 1
ATOM 2981 C CA . CYS A 1 394 ? 21.131 4.289 -24.401 1.00 52.31 394 CYS A CA 1
ATOM 2982 C C . CYS A 1 394 ? 21.342 5.586 -23.612 1.00 52.31 394 CYS A C 1
ATOM 2984 O O . CYS A 1 394 ? 21.678 6.618 -24.187 1.00 52.31 394 CYS A O 1
ATOM 2986 N N . ALA A 1 395 ? 21.130 5.553 -22.297 1.00 48.06 395 ALA A N 1
ATOM 2987 C CA . ALA A 1 395 ? 21.558 6.654 -21.442 1.00 48.06 395 ALA A CA 1
ATOM 2988 C C . ALA A 1 395 ? 23.084 6.575 -21.251 1.00 48.06 395 ALA A C 1
ATOM 2990 O O . ALA A 1 395 ? 23.585 5.586 -20.719 1.00 48.06 395 ALA A O 1
ATOM 2991 N N . GLU A 1 396 ? 23.822 7.607 -21.676 1.00 38.72 396 GLU A N 1
ATOM 2992 C CA . GLU A 1 396 ? 25.292 7.680 -21.547 1.00 38.72 396 GLU A CA 1
ATOM 2993 C C . GLU A 1 396 ? 25.778 7.679 -20.086 1.00 38.72 396 GLU A C 1
ATOM 2995 O O . GLU A 1 396 ? 26.936 7.355 -19.815 1.00 38.72 396 GLU A O 1
ATOM 3000 N N . ASP A 1 397 ? 24.907 7.991 -19.118 1.00 36.94 397 ASP A N 1
ATOM 3001 C CA . ASP A 1 397 ? 25.278 8.003 -17.706 1.00 36.94 397 ASP A CA 1
ATOM 3002 C C . ASP A 1 397 ? 25.045 6.629 -17.041 1.00 36.94 397 ASP A C 1
ATOM 3004 O O . ASP A 1 397 ? 23.917 6.135 -16.915 1.00 36.94 397 ASP A O 1
ATOM 3008 N N . LYS A 1 398 ? 26.128 6.036 -16.512 1.00 38.56 398 LYS A N 1
ATOM 3009 C CA . LYS A 1 398 ? 26.133 4.797 -15.702 1.00 38.56 398 LYS A CA 1
ATOM 3010 C C . LYS A 1 398 ? 25.230 4.881 -14.457 1.00 38.56 398 LYS A C 1
ATOM 3012 O O . LYS A 1 398 ? 25.000 3.861 -13.798 1.00 38.56 398 LYS A O 1
ATOM 3017 N N . ARG A 1 399 ? 24.762 6.082 -14.093 1.00 38.44 399 ARG A N 1
ATOM 3018 C CA . ARG A 1 399 ? 23.745 6.324 -13.055 1.00 38.44 399 ARG A CA 1
ATOM 3019 C C . ARG A 1 399 ? 22.318 6.031 -13.529 1.00 38.44 399 ARG A C 1
ATOM 3021 O O . ARG A 1 399 ? 21.583 5.373 -12.808 1.00 38.44 399 ARG A O 1
ATOM 3028 N N . VAL A 1 400 ? 21.951 6.403 -14.757 1.00 39.31 400 VAL A N 1
ATOM 3029 C CA . VAL A 1 400 ? 20.592 6.194 -15.297 1.00 39.31 400 VAL A CA 1
ATOM 3030 C C . VAL A 1 400 ? 20.338 4.715 -15.614 1.00 39.31 400 VAL A C 1
ATOM 3032 O O . VAL A 1 400 ? 19.248 4.210 -15.371 1.00 39.31 400 VAL A O 1
ATOM 3035 N N . SER A 1 401 ? 21.358 3.978 -16.071 1.00 34.34 401 SER A N 1
ATOM 3036 C CA . SER A 1 401 ? 21.241 2.539 -16.376 1.00 34.34 401 SER A CA 1
ATOM 3037 C C . SER A 1 401 ? 21.036 1.656 -15.131 1.00 34.34 401 SER A C 1
ATOM 3039 O O . SER A 1 401 ? 20.252 0.709 -15.178 1.00 34.34 401 SER A O 1
ATOM 3041 N N . ARG A 1 402 ? 21.666 1.988 -13.990 1.00 37.38 402 ARG A N 1
ATOM 3042 C CA . ARG A 1 402 ? 21.411 1.299 -12.705 1.00 37.38 402 ARG A CA 1
ATOM 3043 C C . ARG A 1 402 ? 20.021 1.607 -12.145 1.00 37.38 402 ARG A C 1
ATOM 3045 O O . ARG A 1 402 ? 19.417 0.734 -11.528 1.00 37.38 402 ARG A O 1
ATOM 3052 N N . ASN A 1 403 ? 19.516 2.807 -12.413 1.00 38.06 403 ASN A N 1
ATOM 3053 C CA . ASN A 1 403 ? 18.241 3.295 -11.899 1.00 38.06 403 ASN A CA 1
ATOM 3054 C C . ASN A 1 403 ? 17.042 2.912 -12.785 1.00 38.06 403 ASN A C 1
ATOM 3056 O O . ASN A 1 403 ? 15.930 2.807 -12.289 1.00 38.06 403 ASN A O 1
ATOM 3060 N N . LEU A 1 404 ? 17.245 2.602 -14.071 1.00 35.28 404 LEU A N 1
ATOM 3061 C CA . LEU A 1 404 ? 16.189 2.126 -14.983 1.00 35.28 404 LEU A CA 1
ATOM 3062 C C . LEU A 1 404 ? 15.492 0.845 -14.492 1.00 35.28 404 LEU A C 1
ATOM 3064 O O . LEU A 1 404 ? 14.308 0.643 -14.764 1.00 35.28 404 LEU A O 1
ATOM 3068 N N . PHE A 1 405 ? 16.212 0.006 -13.743 1.00 39.81 405 PHE A N 1
ATOM 3069 C CA . PHE A 1 405 ? 15.675 -1.204 -13.124 1.00 39.81 405 PHE A CA 1
ATOM 3070 C C . PHE A 1 405 ? 15.085 -0.979 -11.721 1.00 39.81 405 PHE A C 1
ATOM 3072 O O . PHE A 1 405 ? 14.429 -1.883 -11.192 1.00 39.81 405 PHE A O 1
ATOM 3079 N N . ASP A 1 406 ? 15.304 0.180 -11.092 1.00 40.78 406 ASP A N 1
ATOM 3080 C CA . ASP A 1 406 ? 14.596 0.529 -9.863 1.00 40.78 406 ASP A CA 1
ATOM 3081 C C . ASP A 1 406 ? 13.204 1.056 -10.224 1.00 40.78 406 ASP A C 1
ATOM 3083 O O . ASP A 1 406 ? 13.035 1.989 -11.009 1.00 40.78 406 ASP A O 1
ATOM 3087 N N . ARG A 1 407 ? 12.183 0.424 -9.644 1.00 45.62 407 ARG A N 1
ATOM 3088 C CA . ARG A 1 407 ? 10.764 0.605 -9.978 1.00 45.62 407 ARG A CA 1
ATOM 3089 C C . ARG A 1 407 ? 10.281 2.049 -9.769 1.00 45.62 407 ARG A C 1
ATOM 3091 O O . ARG A 1 407 ? 9.248 2.418 -10.322 1.00 45.62 407 ARG A O 1
ATOM 3098 N N . ARG A 1 408 ? 11.004 2.842 -8.968 1.00 44.22 408 ARG A N 1
ATOM 3099 C CA . ARG A 1 408 ? 10.716 4.258 -8.686 1.00 44.22 408 ARG A CA 1
ATOM 3100 C C . ARG A 1 408 ? 11.281 5.228 -9.733 1.00 44.22 408 ARG A C 1
ATOM 3102 O O . ARG A 1 408 ? 10.606 6.199 -10.055 1.00 44.22 408 ARG A O 1
ATOM 3109 N N . ASP A 1 409 ? 12.423 4.918 -10.346 1.00 35.94 409 ASP A N 1
ATOM 3110 C CA . ASP A 1 409 ? 13.122 5.834 -11.265 1.00 35.94 409 ASP A CA 1
ATOM 3111 C C . ASP A 1 409 ? 12.802 5.560 -12.747 1.00 35.94 409 ASP A C 1
ATOM 3113 O O . ASP A 1 409 ? 13.046 6.409 -13.610 1.00 35.94 409 ASP A O 1
ATOM 3117 N N . SER A 1 410 ? 12.180 4.412 -13.061 1.00 36.41 410 SER A N 1
ATOM 3118 C CA . SER A 1 410 ? 11.646 4.124 -14.403 1.00 36.41 410 SER A CA 1
ATOM 3119 C C . SER A 1 410 ? 10.614 5.166 -14.849 1.00 36.41 410 SER A C 1
ATOM 3121 O O . SER A 1 410 ? 10.500 5.433 -16.044 1.00 36.41 410 SER A O 1
ATOM 3123 N N . PHE A 1 411 ? 9.883 5.768 -13.898 1.00 40.56 411 PHE A N 1
ATOM 3124 C CA . PHE A 1 411 ? 8.971 6.878 -14.168 1.00 40.56 411 PHE A CA 1
ATOM 3125 C C . PHE A 1 411 ? 9.801 8.035 -14.759 1.00 40.56 411 PHE A C 1
ATOM 3127 O O . PHE A 1 411 ? 9.677 8.318 -15.948 1.00 40.56 411 PHE A O 1
ATOM 3134 N N . GLN A 1 412 ? 10.755 8.591 -14.000 1.00 36.69 412 GLN A N 1
ATOM 3135 C CA . GLN A 1 412 ? 11.635 9.705 -14.402 1.00 36.69 412 GLN A CA 1
ATOM 3136 C C . GLN A 1 412 ? 12.365 9.466 -15.746 1.00 36.69 412 GLN A C 1
ATOM 3138 O O . GLN A 1 412 ? 12.444 10.366 -16.586 1.00 36.69 412 GLN A O 1
ATOM 3143 N N . ALA A 1 413 ? 12.862 8.245 -15.983 1.00 35.28 413 ALA A N 1
ATOM 3144 C CA . ALA A 1 413 ? 13.619 7.892 -17.189 1.00 35.28 413 ALA A CA 1
ATOM 3145 C C . ALA A 1 413 ? 12.764 7.862 -18.474 1.00 35.28 413 ALA A C 1
ATOM 3147 O O . ALA A 1 413 ? 13.227 8.309 -19.525 1.00 35.28 413 ALA A O 1
ATOM 3148 N N . VAL A 1 414 ? 11.506 7.404 -18.402 1.00 40.75 414 VAL A N 1
ATOM 3149 C CA . VAL A 1 414 ? 10.559 7.439 -19.536 1.00 40.75 414 VAL A CA 1
ATOM 3150 C C . VAL A 1 414 ? 10.109 8.878 -19.848 1.00 40.75 414 VAL A C 1
ATOM 3152 O O . VAL A 1 414 ? 9.828 9.204 -21.004 1.00 40.75 414 VAL A O 1
ATOM 3155 N N . PHE A 1 415 ? 10.084 9.778 -18.855 1.00 45.22 415 PHE A N 1
ATOM 3156 C CA . PHE A 1 415 ? 9.702 11.184 -19.069 1.00 45.22 415 PHE A CA 1
ATOM 3157 C C . PHE A 1 415 ? 10.748 12.010 -19.809 1.00 45.22 415 PHE A C 1
ATOM 3159 O O . PHE A 1 415 ? 10.374 12.903 -20.571 1.00 45.22 415 PHE A O 1
ATOM 3166 N N . ASN A 1 416 ? 12.037 11.720 -19.630 1.00 44.50 416 ASN A N 1
ATOM 3167 C CA . ASN A 1 416 ? 13.104 12.551 -20.193 1.00 44.50 416 ASN A CA 1
ATOM 3168 C C . ASN A 1 416 ? 13.179 12.539 -21.732 1.00 44.50 416 ASN A C 1
ATOM 3170 O O . ASN A 1 416 ? 13.788 13.443 -22.302 1.00 44.50 416 ASN A O 1
ATOM 3174 N N . HIS A 1 417 ? 12.516 11.594 -22.411 1.00 45.88 417 HIS A N 1
ATOM 3175 C CA . HIS A 1 417 ? 12.575 11.446 -23.873 1.00 45.88 417 HIS A CA 1
ATOM 3176 C C . HIS A 1 417 ? 11.235 11.625 -24.610 1.00 45.88 417 HIS A C 1
ATOM 3178 O O . HIS A 1 417 ? 11.172 11.398 -25.817 1.00 45.88 417 HIS A O 1
ATOM 3184 N N . ASN A 1 418 ? 10.165 12.065 -23.934 1.00 45.66 418 ASN A N 1
ATOM 3185 C CA . ASN A 1 418 ? 8.862 12.255 -24.580 1.00 45.66 418 ASN A CA 1
ATOM 3186 C C . ASN A 1 418 ? 8.718 13.649 -25.237 1.00 45.66 418 ASN A C 1
ATOM 3188 O O . ASN A 1 418 ? 8.913 14.665 -24.561 1.00 45.66 418 ASN A O 1
ATOM 3192 N N . PRO A 1 419 ? 8.270 13.746 -26.508 1.00 43.81 419 PRO A N 1
ATOM 3193 C CA . PRO A 1 419 ? 8.063 15.026 -27.203 1.00 43.81 419 PRO A CA 1
ATOM 3194 C C . PRO A 1 419 ? 6.940 15.890 -26.591 1.00 43.81 419 PRO A C 1
ATOM 3196 O O . PRO A 1 419 ? 6.837 17.078 -26.884 1.00 43.81 419 PRO A O 1
ATOM 3199 N N . VAL A 1 420 ? 6.128 15.329 -25.685 1.00 46.16 420 VAL A N 1
ATOM 3200 C CA . VAL A 1 420 ? 5.043 16.019 -24.956 1.00 46.16 420 VAL A CA 1
ATOM 3201 C C . VAL A 1 420 ? 5.570 16.992 -23.878 1.00 46.16 420 VAL A C 1
ATOM 3203 O O . VAL A 1 420 ? 4.815 17.816 -23.361 1.00 46.16 420 VAL A O 1
ATOM 3206 N N . ARG A 1 421 ? 6.880 16.982 -23.575 1.00 48.41 421 ARG A N 1
ATOM 3207 C CA . ARG A 1 421 ? 7.519 17.915 -22.621 1.00 48.41 421 ARG A CA 1
ATOM 3208 C C . ARG A 1 421 ? 7.310 19.392 -22.988 1.00 48.41 421 ARG A C 1
ATOM 3210 O O . ARG A 1 421 ? 7.317 20.241 -22.101 1.00 48.41 421 ARG A O 1
ATOM 3217 N N . VAL A 1 422 ? 7.096 19.682 -24.273 1.00 47.53 422 VAL A N 1
ATOM 3218 C CA . VAL A 1 422 ? 7.056 21.042 -24.833 1.00 47.53 422 VAL A CA 1
ATOM 3219 C C . VAL A 1 422 ? 5.819 21.849 -24.399 1.00 47.53 422 VAL A C 1
ATOM 3221 O O . VAL A 1 422 ? 5.876 23.072 -24.460 1.00 47.53 422 VAL A O 1
ATOM 3224 N N . LEU A 1 423 ? 4.733 21.223 -23.911 1.00 47.53 423 LEU A N 1
ATOM 3225 C CA . LEU A 1 423 ? 3.479 21.954 -23.640 1.00 47.53 423 LEU A CA 1
ATOM 3226 C C . LEU A 1 423 ? 3.088 22.114 -22.154 1.00 47.53 423 LEU A C 1
ATOM 3228 O O . LEU A 1 423 ? 2.494 23.131 -21.817 1.00 47.53 423 LEU A O 1
ATOM 3232 N N . LEU A 1 424 ? 3.401 21.166 -21.255 1.00 52.56 424 LEU A N 1
ATOM 3233 C CA . LEU A 1 424 ? 2.923 21.204 -19.848 1.00 52.56 424 LEU A CA 1
ATOM 3234 C C . LEU A 1 424 ? 3.954 20.807 -18.771 1.00 52.56 424 LEU A C 1
ATOM 3236 O O . LEU A 1 424 ? 3.643 20.823 -17.576 1.00 52.56 424 LEU A O 1
ATOM 3240 N N . GLY A 1 425 ? 5.190 20.485 -19.163 1.00 64.06 425 GLY A N 1
ATOM 3241 C CA . GLY A 1 425 ? 6.272 20.201 -18.221 1.00 64.06 425 GLY A CA 1
ATOM 3242 C C . GLY A 1 425 ? 5.976 19.057 -17.217 1.00 64.06 425 GLY A C 1
ATOM 3243 O O . GLY A 1 425 ? 5.192 18.153 -17.506 1.00 64.06 425 GLY A O 1
ATOM 3244 N N . PRO A 1 426 ? 6.610 19.069 -16.031 1.00 65.00 426 PRO A N 1
ATOM 3245 C CA . PRO A 1 426 ? 6.534 18.010 -15.004 1.00 65.00 426 PRO A CA 1
ATOM 3246 C C . PRO A 1 426 ? 5.202 17.922 -14.232 1.00 65.00 426 PRO A C 1
ATOM 3248 O O . PRO A 1 426 ? 5.031 17.026 -13.408 1.00 65.00 426 PRO A O 1
ATOM 3251 N N . LYS A 1 427 ? 4.237 18.815 -14.487 1.00 74.06 427 LYS A N 1
ATOM 3252 C CA . LYS A 1 427 ? 2.936 18.830 -13.791 1.00 74.06 427 LYS A CA 1
ATOM 3253 C C . LYS A 1 427 ? 2.011 17.699 -14.246 1.00 74.06 427 LYS A C 1
ATOM 3255 O O . LYS A 1 427 ? 1.270 17.126 -13.450 1.00 74.06 427 LYS A O 1
ATOM 3260 N N . LEU A 1 428 ? 2.042 17.383 -15.540 1.00 79.25 428 LEU A N 1
ATOM 3261 C CA . LEU A 1 428 ? 1.093 16.466 -16.173 1.00 79.25 428 LEU A CA 1
ATOM 3262 C C . LEU A 1 428 ? 1.187 15.015 -15.653 1.00 79.25 428 LEU A C 1
ATOM 3264 O O . LEU A 1 428 ? 0.137 14.423 -15.400 1.00 79.25 428 LEU A O 1
ATOM 3268 N N . PRO A 1 429 ? 2.384 14.434 -15.428 1.00 79.38 429 PRO A N 1
ATOM 3269 C CA . PRO A 1 429 ? 2.509 13.091 -14.858 1.00 79.38 429 PRO A CA 1
ATOM 3270 C C . PRO A 1 429 ? 1.957 12.992 -13.436 1.00 79.38 429 PRO A C 1
ATOM 3272 O O . PRO A 1 429 ? 1.317 12.000 -13.098 1.00 79.38 429 PRO A O 1
ATOM 3275 N N . ILE A 1 430 ? 2.152 14.038 -12.626 1.00 82.38 430 ILE A N 1
ATOM 3276 C CA . ILE A 1 430 ? 1.628 14.115 -11.259 1.00 82.38 430 ILE A CA 1
ATOM 3277 C C . ILE A 1 430 ? 0.096 14.105 -11.291 1.00 82.38 430 ILE A C 1
ATOM 3279 O O . ILE A 1 430 ? -0.532 13.323 -10.578 1.00 82.38 430 ILE A O 1
ATOM 3283 N N . LEU A 1 431 ? -0.505 14.931 -12.155 1.00 87.19 431 LEU A N 1
ATOM 3284 C CA . LEU A 1 431 ? -1.957 14.967 -12.343 1.00 87.19 431 LEU A CA 1
ATOM 3285 C C . LEU A 1 431 ? -2.495 13.631 -12.867 1.00 87.19 431 LEU A C 1
ATOM 3287 O O . LEU A 1 431 ? -3.520 13.162 -12.384 1.00 87.19 431 LEU A O 1
ATOM 3291 N N . GLY A 1 432 ? -1.798 12.987 -13.806 1.00 88.81 432 GLY A N 1
ATOM 3292 C CA . GLY A 1 432 ? -2.179 11.673 -14.328 1.00 88.81 432 GLY A CA 1
ATOM 3293 C C . GLY A 1 432 ? -2.122 10.569 -13.270 1.00 88.81 432 GLY A C 1
ATOM 3294 O O . GLY A 1 432 ? -3.068 9.793 -13.138 1.00 88.81 432 GLY A O 1
ATOM 3295 N N . MET A 1 433 ? -1.054 10.535 -12.470 1.00 87.56 433 MET A N 1
ATOM 3296 C CA . MET A 1 433 ? -0.913 9.612 -11.341 1.00 87.56 433 MET A CA 1
ATOM 3297 C C . MET A 1 433 ? -2.017 9.830 -10.299 1.00 87.56 433 MET A C 1
ATOM 3299 O O . MET A 1 433 ? -2.635 8.861 -9.852 1.00 87.56 433 MET A O 1
ATOM 3303 N N . ALA A 1 434 ? -2.294 11.088 -9.939 1.00 90.31 434 ALA A N 1
ATOM 3304 C CA . ALA A 1 434 ? -3.360 11.446 -9.008 1.00 90.31 434 ALA A CA 1
ATOM 3305 C C . ALA A 1 434 ? -4.742 11.035 -9.543 1.00 90.31 434 ALA A C 1
ATOM 3307 O O . ALA A 1 434 ? -5.521 10.406 -8.824 1.00 90.31 434 ALA A O 1
ATOM 3308 N N . ALA A 1 435 ? -5.022 11.329 -10.818 1.00 94.12 435 ALA A N 1
ATOM 3309 C CA . ALA A 1 435 ? -6.278 10.997 -11.482 1.00 94.12 435 ALA A CA 1
ATOM 3310 C C . ALA A 1 435 ? -6.523 9.484 -11.517 1.00 94.12 435 ALA A C 1
ATOM 3312 O O . ALA A 1 435 ? -7.584 9.023 -11.106 1.00 94.12 435 ALA A O 1
ATOM 3313 N N . PHE A 1 436 ? -5.540 8.698 -11.965 1.00 93.81 436 PHE A N 1
ATOM 3314 C CA . PHE A 1 436 ? -5.675 7.242 -12.027 1.00 93.81 436 PHE A CA 1
ATOM 3315 C C . PHE A 1 436 ? -5.812 6.624 -10.630 1.00 93.81 436 PHE A C 1
ATOM 3317 O O . PHE A 1 436 ? -6.713 5.820 -10.401 1.00 93.81 436 PHE A O 1
ATOM 3324 N N . SER A 1 437 ? -4.980 7.040 -9.669 1.00 91.38 437 SER A N 1
ATOM 3325 C CA . SER A 1 437 ? -5.021 6.496 -8.302 1.00 91.38 437 SER A CA 1
ATOM 3326 C C . SER A 1 437 ? -6.349 6.801 -7.610 1.00 91.38 437 SER A C 1
ATOM 3328 O O . SER A 1 437 ? -6.931 5.921 -6.977 1.00 91.38 437 SER A O 1
ATOM 3330 N N . SER A 1 438 ? -6.877 8.018 -7.777 1.00 94.12 438 SER A N 1
ATOM 3331 C CA . SER A 1 438 ? -8.201 8.385 -7.264 1.00 94.12 438 SER A CA 1
ATOM 3332 C C . SER A 1 438 ? -9.328 7.662 -8.005 1.00 94.12 438 SER A C 1
ATOM 3334 O O . SER A 1 438 ? -10.296 7.225 -7.382 1.00 94.12 438 SER A O 1
ATOM 3336 N N . GLY A 1 439 ? -9.162 7.443 -9.311 1.00 93.31 439 GLY A N 1
ATOM 3337 C CA . GLY A 1 439 ? -10.050 6.624 -10.128 1.00 93.31 439 GLY A CA 1
ATOM 3338 C C . GLY A 1 439 ? -10.133 5.161 -9.676 1.00 93.31 439 GLY A C 1
ATOM 3339 O O . GLY A 1 439 ? -11.173 4.535 -9.842 1.00 93.31 439 GLY A O 1
ATOM 3340 N N . VAL A 1 440 ? -9.064 4.610 -9.096 1.00 92.06 440 VAL A N 1
ATOM 3341 C CA . VAL A 1 440 ? -9.034 3.233 -8.578 1.00 92.06 440 VAL A CA 1
ATOM 3342 C C . VAL A 1 440 ? -9.524 3.165 -7.129 1.00 92.06 440 VAL A C 1
ATOM 3344 O O . VAL A 1 440 ? -10.382 2.339 -6.823 1.00 92.06 440 VAL A O 1
ATOM 3347 N N . LEU A 1 441 ? -8.993 4.022 -6.248 1.00 89.12 441 LEU A N 1
ATOM 3348 C CA . LEU A 1 441 ? -9.206 3.954 -4.794 1.00 89.12 441 LEU A CA 1
ATOM 3349 C C . LEU A 1 441 ? -10.452 4.697 -4.300 1.00 89.12 441 LEU A C 1
ATOM 3351 O O . LEU A 1 441 ? -10.927 4.394 -3.214 1.00 89.12 441 LEU A O 1
ATOM 3355 N N . ARG A 1 442 ? -10.973 5.673 -5.055 1.00 91.62 442 ARG A N 1
ATOM 3356 C CA . ARG A 1 442 ? -12.111 6.528 -4.652 1.00 91.62 442 ARG A CA 1
ATOM 3357 C C . ARG A 1 442 ? -11.898 7.323 -3.354 1.00 91.62 442 ARG A C 1
ATOM 3359 O O . ARG A 1 442 ? -12.868 7.663 -2.686 1.00 91.62 442 ARG A O 1
ATOM 3366 N N . ARG A 1 443 ? -10.644 7.660 -3.023 1.00 91.56 443 ARG A N 1
ATOM 3367 C CA . ARG A 1 443 ? -10.269 8.457 -1.836 1.00 91.56 443 ARG A CA 1
ATOM 3368 C C . ARG A 1 443 ? -9.597 9.786 -2.203 1.00 91.56 443 ARG A C 1
ATOM 3370 O O . ARG A 1 443 ? -8.371 9.886 -2.134 1.00 91.56 443 ARG A O 1
ATOM 3377 N N . PRO A 1 444 ? -10.338 10.781 -2.726 1.00 93.56 444 PRO A N 1
ATOM 3378 C CA . PRO A 1 444 ? -9.739 11.984 -3.300 1.00 93.56 444 PRO A CA 1
ATOM 3379 C C . PRO A 1 444 ? -9.006 12.862 -2.280 1.00 93.56 444 PRO A C 1
ATOM 3381 O O . PRO A 1 444 ? -7.954 13.406 -2.619 1.00 93.56 444 PRO A O 1
ATOM 3384 N N . VAL A 1 445 ? -9.512 13.008 -1.050 1.00 93.94 445 VAL A N 1
ATOM 3385 C CA . VAL A 1 445 ? -8.951 13.972 -0.085 1.00 93.94 445 VAL A CA 1
ATOM 3386 C C . VAL A 1 445 ? -7.629 13.459 0.477 1.00 93.94 445 VAL A C 1
ATOM 3388 O O . VAL A 1 445 ? -6.616 14.158 0.397 1.00 93.94 445 VAL A O 1
ATOM 3391 N N . ALA A 1 446 ? -7.611 12.221 0.972 1.00 93.00 446 ALA A N 1
ATOM 3392 C CA . ALA A 1 446 ? -6.405 11.598 1.497 1.00 93.00 446 ALA A CA 1
ATOM 3393 C C . ALA A 1 446 ? -5.297 11.508 0.441 1.00 93.00 446 ALA A C 1
ATOM 3395 O O . ALA A 1 446 ? -4.165 11.907 0.709 1.00 93.00 446 ALA A O 1
ATOM 3396 N N . LEU A 1 447 ? -5.625 11.063 -0.781 1.00 92.06 447 LEU A N 1
ATOM 3397 C CA . LEU A 1 447 ? -4.647 10.969 -1.871 1.00 92.06 447 LEU A CA 1
ATOM 3398 C C . LEU A 1 447 ? -4.074 12.330 -2.258 1.00 92.06 447 LEU A C 1
ATOM 3400 O O . LEU A 1 447 ? -2.875 12.438 -2.503 1.00 92.06 447 LEU A O 1
ATOM 3404 N N . THR A 1 448 ? -4.905 13.372 -2.294 1.00 93.56 448 THR A N 1
ATOM 3405 C CA . THR A 1 448 ? -4.440 14.728 -2.609 1.00 93.56 448 THR A CA 1
ATOM 3406 C C . THR A 1 448 ? -3.399 15.198 -1.599 1.00 93.56 448 THR A C 1
ATOM 3408 O O . THR A 1 448 ? -2.364 15.734 -1.989 1.00 93.56 448 THR A O 1
ATOM 3411 N N . ILE A 1 449 ? -3.649 14.967 -0.310 1.00 93.06 449 ILE A N 1
ATOM 3412 C CA . ILE A 1 449 ? -2.748 15.404 0.760 1.00 93.06 449 ILE A CA 1
ATOM 3413 C C . ILE A 1 449 ? -1.482 14.555 0.787 1.00 93.06 449 ILE A C 1
ATOM 3415 O O . ILE A 1 449 ? -0.403 15.122 0.896 1.00 93.06 449 ILE A O 1
ATOM 3419 N N . MET A 1 450 ? -1.582 13.236 0.588 1.00 89.38 450 MET A N 1
ATOM 3420 C CA . MET A 1 450 ? -0.399 12.383 0.436 1.00 89.38 450 MET A CA 1
ATOM 3421 C C . MET A 1 450 ? 0.497 12.880 -0.701 1.00 89.38 450 MET A C 1
ATOM 3423 O O . MET A 1 450 ? 1.691 13.082 -0.509 1.00 89.38 450 MET A O 1
ATOM 3427 N N . ILE A 1 451 ? -0.076 13.130 -1.882 1.00 85.94 451 ILE A N 1
ATOM 3428 C CA . ILE A 1 451 ? 0.680 13.602 -3.048 1.00 85.94 451 ILE A CA 1
ATOM 3429 C C . ILE A 1 451 ? 1.263 15.001 -2.799 1.00 85.94 451 ILE A C 1
ATOM 3431 O O . ILE A 1 451 ? 2.398 15.262 -3.188 1.00 85.94 451 ILE A O 1
ATOM 3435 N N . ALA A 1 452 ? 0.533 15.893 -2.129 1.00 86.38 452 ALA A N 1
ATOM 3436 C CA . ALA A 1 452 ? 1.026 17.229 -1.798 1.00 86.38 452 ALA A CA 1
ATOM 3437 C C . ALA A 1 452 ? 2.171 17.209 -0.772 1.00 86.38 452 ALA A C 1
ATOM 3439 O O . ALA A 1 452 ? 3.150 17.933 -0.956 1.00 86.38 452 ALA A O 1
ATOM 3440 N N . GLU A 1 453 ? 2.076 16.370 0.266 1.00 85.12 453 GLU A N 1
ATOM 3441 C CA . GLU A 1 453 ? 3.150 16.142 1.243 1.00 85.12 453 GLU A CA 1
ATOM 3442 C C . GLU A 1 453 ? 4.379 15.522 0.576 1.00 85.12 453 GLU A C 1
ATOM 3444 O O . GLU A 1 453 ? 5.498 15.950 0.843 1.00 85.12 453 GLU A O 1
ATOM 3449 N N . LEU A 1 454 ? 4.174 14.581 -0.352 1.00 77.88 454 LEU A N 1
ATOM 3450 C CA . LEU A 1 454 ? 5.245 14.030 -1.177 1.00 77.88 454 LEU A CA 1
ATOM 3451 C C . LEU A 1 454 ? 5.917 15.140 -1.985 1.00 77.88 454 LEU A C 1
ATOM 3453 O O . LEU A 1 454 ? 7.111 15.354 -1.845 1.00 77.88 454 LEU A O 1
ATOM 3457 N N . ILE A 1 455 ? 5.190 15.909 -2.791 1.00 75.94 455 ILE A N 1
ATOM 3458 C CA . ILE A 1 455 ? 5.798 16.962 -3.630 1.00 75.94 455 ILE A CA 1
ATOM 3459 C C . ILE A 1 455 ? 6.386 18.108 -2.784 1.00 75.94 455 ILE A C 1
ATOM 3461 O O . ILE A 1 455 ? 7.198 18.884 -3.283 1.00 75.94 455 ILE A O 1
ATOM 3465 N N . ASN A 1 456 ? 5.992 18.223 -1.512 1.00 77.69 456 ASN A N 1
ATOM 3466 C CA . ASN A 1 456 ? 6.306 19.349 -0.636 1.00 77.69 456 ASN A CA 1
ATOM 3467 C C . ASN A 1 456 ? 5.855 20.700 -1.237 1.00 77.69 456 ASN A C 1
ATOM 3469 O O . ASN A 1 456 ? 6.521 21.725 -1.101 1.00 77.69 456 ASN A O 1
ATOM 3473 N N . ASN A 1 457 ? 4.711 20.701 -1.934 1.00 80.12 457 ASN A N 1
ATOM 3474 C CA . ASN A 1 457 ? 4.120 21.897 -2.534 1.00 80.12 457 ASN A CA 1
ATOM 3475 C C . ASN A 1 457 ? 2.604 21.936 -2.302 1.00 80.12 457 ASN A C 1
ATOM 3477 O O . ASN A 1 457 ? 1.811 21.375 -3.061 1.00 80.12 457 ASN A O 1
ATOM 3481 N N . PHE A 1 458 ? 2.198 22.659 -1.259 1.00 83.69 458 PHE A N 1
ATOM 3482 C CA . PHE A 1 458 ? 0.790 22.809 -0.894 1.00 83.69 458 PHE A CA 1
ATOM 3483 C C . PHE A 1 458 ? 0.015 23.780 -1.797 1.00 83.69 458 PHE A C 1
ATOM 3485 O O . PHE A 1 458 ? -1.212 23.720 -1.829 1.00 83.69 458 PHE A O 1
ATOM 3492 N N . TYR A 1 459 ? 0.687 24.628 -2.586 1.00 84.25 459 TYR A N 1
ATOM 3493 C CA . TYR A 1 459 ? -0.003 25.512 -3.534 1.00 84.25 459 TYR A CA 1
ATOM 3494 C C . TYR A 1 459 ? -0.687 24.731 -4.655 1.00 84.25 459 TYR A C 1
ATOM 3496 O O . TYR A 1 459 ? -1.693 25.189 -5.184 1.00 84.25 459 TYR A O 1
ATOM 3504 N N . PHE A 1 460 ? -0.192 23.536 -4.986 1.00 84.12 460 PHE A N 1
ATOM 3505 C CA . PHE A 1 460 ? -0.749 22.686 -6.039 1.00 84.12 460 PHE A CA 1
ATOM 3506 C C . PHE A 1 460 ? -1.995 21.885 -5.601 1.00 84.12 460 PHE A C 1
ATOM 3508 O O . PHE A 1 460 ? -2.690 21.301 -6.437 1.00 84.12 460 PHE A O 1
ATOM 3515 N N . VAL A 1 461 ? -2.321 21.893 -4.301 1.00 90.19 461 VAL A N 1
ATOM 3516 C CA . VAL A 1 461 ? -3.444 21.144 -3.706 1.00 90.19 461 VAL A CA 1
ATOM 3517 C C . VAL A 1 461 ? -4.792 21.411 -4.387 1.00 90.19 461 VAL A C 1
ATOM 3519 O O . VAL A 1 461 ? -5.481 20.433 -4.661 1.00 90.19 461 VAL A O 1
ATOM 3522 N N . PRO A 1 462 ? -5.203 22.654 -4.717 1.00 91.06 462 PRO A N 1
ATOM 3523 C CA . PRO A 1 462 ? -6.516 22.891 -5.322 1.00 91.06 462 PRO A CA 1
ATOM 3524 C C . PRO A 1 462 ? -6.689 22.206 -6.684 1.00 91.06 462 PRO A C 1
ATOM 3526 O O . PRO A 1 462 ? -7.752 21.654 -6.967 1.00 91.06 462 PRO A O 1
ATOM 3529 N N . ILE A 1 463 ? -5.641 22.193 -7.517 1.00 90.94 463 ILE A N 1
ATOM 3530 C CA . ILE A 1 463 ? -5.670 21.517 -8.823 1.00 90.94 463 ILE A CA 1
ATOM 3531 C C . ILE A 1 463 ? -5.678 20.002 -8.640 1.00 90.94 463 ILE A C 1
ATOM 3533 O O . ILE A 1 463 ? -6.447 19.303 -9.306 1.00 90.94 463 ILE A O 1
ATOM 3537 N N . LEU A 1 464 ? -4.843 19.486 -7.733 1.00 91.44 464 LEU A N 1
ATOM 3538 C CA . LEU A 1 464 ? -4.832 18.062 -7.405 1.00 91.44 464 LEU A CA 1
ATOM 3539 C C . LEU A 1 464 ? -6.204 17.605 -6.914 1.00 91.44 464 LEU A C 1
ATOM 3541 O O . LEU A 1 464 ? -6.720 16.610 -7.411 1.00 91.44 464 LEU A O 1
ATOM 3545 N N . LEU A 1 465 ? -6.818 18.365 -6.007 1.00 94.69 465 LEU A N 1
ATOM 3546 C CA . LEU A 1 465 ? -8.133 18.065 -5.459 1.00 94.69 465 LEU A CA 1
ATOM 3547 C C . LEU A 1 465 ? -9.208 18.060 -6.551 1.00 94.69 465 LEU A C 1
ATOM 3549 O O . LEU A 1 465 ? -10.029 17.152 -6.609 1.00 94.69 465 LEU A O 1
ATOM 3553 N N . LEU A 1 466 ? -9.186 19.038 -7.460 1.00 94.88 466 LEU A N 1
ATOM 3554 C CA . LEU A 1 466 ? -10.114 19.075 -8.591 1.00 94.88 466 LEU A CA 1
ATOM 3555 C C . LEU A 1 466 ? -9.951 17.849 -9.506 1.00 94.88 466 LEU A C 1
ATOM 3557 O O . LEU A 1 466 ? -10.934 17.254 -9.954 1.00 94.88 466 LEU A O 1
ATOM 3561 N N . THR A 1 467 ? -8.706 17.449 -9.758 1.00 94.94 467 THR A N 1
ATOM 3562 C CA . THR A 1 467 ? -8.364 16.280 -10.581 1.00 94.94 467 THR A CA 1
ATOM 3563 C C . THR A 1 467 ? -8.821 14.977 -9.927 1.00 94.94 467 THR A C 1
ATOM 3565 O O . THR A 1 467 ? -9.412 14.121 -10.583 1.00 94.94 467 THR A O 1
ATOM 3568 N N . THR A 1 468 ? -8.581 14.812 -8.626 1.00 95.75 468 THR A N 1
ATOM 3569 C CA . THR A 1 468 ? -8.956 13.598 -7.893 1.00 95.75 468 THR A CA 1
ATOM 3570 C C . THR A 1 468 ? -10.469 13.506 -7.702 1.00 95.75 468 THR A C 1
ATOM 3572 O O . THR A 1 468 ? -11.047 12.450 -7.941 1.00 95.75 468 THR A O 1
ATOM 3575 N N . ILE A 1 469 ? -11.153 14.608 -7.376 1.00 96.50 469 ILE A N 1
ATOM 3576 C CA . ILE A 1 469 ? -12.620 14.627 -7.269 1.00 96.50 469 ILE A CA 1
ATOM 3577 C C . ILE A 1 469 ? -13.269 14.300 -8.617 1.00 96.50 469 ILE A C 1
ATOM 3579 O O . ILE A 1 469 ? -14.162 13.455 -8.665 1.00 96.50 469 ILE A O 1
ATOM 3583 N N . SER A 1 470 ? -12.819 14.911 -9.718 1.00 96.38 470 SER A N 1
ATOM 3584 C CA . SER A 1 470 ? -13.370 14.606 -11.048 1.00 96.38 470 SER A CA 1
ATOM 3585 C C . SER A 1 470 ? -13.145 13.141 -11.445 1.00 96.38 470 SER A C 1
ATOM 3587 O O . SER A 1 470 ? -14.076 12.495 -11.933 1.00 96.38 470 SER A O 1
ATOM 3589 N N . ALA A 1 471 ? -11.969 12.575 -11.152 1.00 96.94 471 ALA A N 1
ATOM 3590 C CA . ALA A 1 471 ? -11.699 11.152 -11.355 1.00 96.94 471 ALA A CA 1
ATOM 3591 C C . ALA A 1 471 ? -12.591 10.241 -10.498 1.00 96.94 471 ALA A C 1
ATOM 3593 O O . ALA A 1 471 ? -13.110 9.233 -10.994 1.00 96.94 471 ALA A O 1
ATOM 3594 N N . MET A 1 472 ? -12.804 10.597 -9.227 1.00 95.94 472 MET A N 1
ATOM 3595 C CA . MET A 1 472 ? -13.711 9.882 -8.332 1.00 95.94 472 MET A CA 1
ATOM 3596 C C . MET A 1 472 ? -15.139 9.898 -8.882 1.00 95.94 472 MET A C 1
ATOM 3598 O O . MET A 1 472 ? -15.731 8.833 -9.019 1.00 95.94 472 MET A O 1
ATOM 3602 N N . MET A 1 473 ? -15.667 11.077 -9.232 1.00 96.19 473 MET A N 1
ATOM 3603 C CA . MET A 1 473 ? -17.030 11.237 -9.750 1.00 96.19 473 MET A CA 1
ATOM 3604 C C . MET A 1 473 ? -17.262 10.391 -10.998 1.00 96.19 473 MET A C 1
ATOM 3606 O O . MET A 1 473 ? -18.253 9.672 -11.082 1.00 96.19 473 MET A O 1
ATOM 3610 N N . ILE A 1 474 ? -16.334 10.446 -11.954 1.00 96.50 474 ILE A N 1
ATOM 3611 C CA . ILE A 1 474 ? -16.508 9.763 -13.236 1.00 96.50 474 ILE A CA 1
ATOM 3612 C C . ILE A 1 474 ? -16.424 8.268 -13.085 1.00 96.50 474 ILE A C 1
ATOM 3614 O O . ILE A 1 474 ? -17.217 7.554 -13.680 1.00 96.50 474 ILE A O 1
ATOM 3618 N N . GLY A 1 475 ? -15.499 7.766 -12.283 1.00 93.75 475 GLY A N 1
ATOM 3619 C CA . GLY A 1 475 ? -15.485 6.333 -12.104 1.00 93.75 475 GLY A CA 1
ATOM 3620 C C . GLY A 1 475 ? -16.513 5.821 -11.081 1.00 93.75 475 GLY A C 1
ATOM 3621 O O . GLY A 1 475 ? -16.661 4.615 -10.997 1.00 93.75 475 GLY A O 1
ATOM 3622 N N . ASN A 1 476 ? -17.207 6.673 -10.314 1.00 94.12 476 ASN A N 1
ATOM 3623 C CA . ASN A 1 476 ? -18.418 6.267 -9.580 1.00 94.12 476 ASN A CA 1
ATOM 3624 C C . ASN A 1 476 ? -19.638 6.138 -10.509 1.00 94.12 476 ASN A C 1
ATOM 3626 O O . ASN A 1 476 ? -20.638 5.543 -10.121 1.00 94.12 476 ASN A O 1
ATOM 3630 N N . LEU A 1 477 ? -19.578 6.731 -11.706 1.00 94.31 477 LEU A N 1
ATOM 3631 C CA . LEU A 1 477 ? -20.619 6.599 -12.726 1.00 94.31 477 LEU A CA 1
ATOM 3632 C C . LEU A 1 477 ? -20.637 5.197 -13.361 1.00 94.31 477 LEU A C 1
ATOM 3634 O O . LEU A 1 477 ? -21.685 4.759 -13.830 1.00 94.31 477 LEU A O 1
ATOM 3638 N N . PHE A 1 478 ? -19.476 4.541 -13.407 1.00 90.44 478 PHE A N 1
ATOM 3639 C CA . PHE A 1 478 ? -19.261 3.194 -13.938 1.00 90.44 478 PHE A CA 1
ATOM 3640 C C . PHE A 1 478 ? -19.184 2.178 -12.801 1.00 90.44 478 PHE A C 1
ATOM 3642 O O . PHE A 1 478 ? -19.693 1.052 -12.997 1.00 90.44 478 PHE A O 1
#

Organism: NCBI:txid399045

Mean predicted aligned error: 12.72 Å

Radius of gyration: 26.08 Å; Cα contacts (8 Å, |Δi|>4): 552; chains: 1; bounding box: 70×56×94 Å

Nearest PDB structures (foldseek):
  7jm6-assembly1_B  TM=8.587E-01  e=2.053E-15  Gallus gallus
  7cq6-assembly1_D  TM=8.810E-01  e=8.671E-15  Homo sapiens
  7cq5-assembly1_D  TM=8.849E-01  e=2.058E-14  Homo sapiens
  7bxu-assembly1_A  TM=8.579E-01  e=6.773E-15  Homo sapiens
  8iad-assembly1_B  TM=8.415E-01  e=7.392E-13  Arabidopsis thaliana

pLDDT: mean 72.97, std 22.58, range [22.3, 96.94]

InterPro domains:
  IPR001807 Chloride channel [PF00654] (143-413)
  IPR001807 Chloride channel [PR00762] (155-172)
  IPR001807 Chloride channel [PR00762] (186-205)
  IPR001807 Chloride channel [PR00762] (251-270)
  IPR001807 Chloride channel [PR00762] (455-475)
  IPR014743 Chloride channel, core [SSF81340] (71-478)
  IPR051280 Voltage-gated chloride channel/antiporter [PTHR11689] (22-398)

Foldseek 3Di:
DDDDDDDDDPDPPPDPPDDDDDDPVVVVVVVVDPDDDPVNVVVVVQWDFAPLVPDCPPPVVVCPVPVDPVNVVVVLVVLLVLLLVLLLVLLVLLLVLVVLLVVLVCVLVVVLVVLVVVDDDDPVVSLVVSLVVLLVLLLVLLLVLLVLLPVLHCQLSPDLLLVVLLCLLQRIDDPPNLELSSLVSNSSSVSSNSSSVPPDDPQSSSLNSLLSSQLCSQCCVVVVVPDPDPPSNVQNVGSNSSSLSSLLSSLLSNCSRLVFNPLSNVVSCLRRDPDDDPSSSVSSSSSNVSSNVSNQVVVVVVPPPPDPDPPPQFLDGPPPPPPPPDDPVLQVVLLVLLLVLLVVLLVVVVVVVVVVVCCVPPVVDSVSSSVVSSVSSVVSSVVVSVCVVPDPDDDPDPVLVSCCSPPSCVVVNVVVPDPVCVPNHPVNVLSNVLSNVLSNPVSQPSSLSSSCSRVVHPVCSVSSSSSSVSSSVNNVVD